Protein AF-A0A654IH99-F1 (afdb_monomer)

Solvent-accessible surface area (backbone atoms only — not comparable to full-atom values): 22877 Å² total; per-residue (Å²): 132,56,51,68,57,50,52,52,51,51,51,52,34,37,76,69,60,67,74,55,93,74,62,88,91,53,48,76,67,54,48,54,50,50,56,49,55,56,49,53,48,37,40,75,67,66,78,43,68,80,82,82,62,60,61,67,49,78,46,70,42,88,88,75,75,44,79,46,78,48,74,50,82,80,82,85,82,95,80,85,87,89,74,96,60,67,40,78,43,38,43,38,78,49,36,37,34,45,68,89,59,93,85,49,63,66,82,63,57,74,56,67,46,92,74,60,69,48,49,66,68,58,59,67,68,53,68,76,30,93,87,28,75,29,35,44,44,48,33,62,91,58,69,54,21,19,79,66,67,81,84,40,90,59,48,42,76,48,61,38,38,34,40,24,52,43,58,57,70,55,73,46,78,50,75,46,43,28,36,35,19,57,54,45,43,32,32,55,69,42,73,83,62,38,54,58,68,38,52,49,52,55,49,60,72,44,33,71,62,55,41,68,39,36,49,61,90,88,60,20,28,60,40,58,62,58,58,37,62,39,78,44,83,39,54,56,43,68,57,38,52,53,40,43,52,53,51,60,69,44,49,64,56,49,52,51,51,37,52,53,52,52,53,50,52,49,47,67,65,46,47,60,56,54,47,50,52,46,52,51,49,40,49,75,69,54,71,71,58,82,77,91,60,102,66,95,66,56,73,68,58,52,54,52,50,53,52,53,49,55,56,54,55,67,75,53,71,89,75,69,94,79,72,84,59,57,70,44,88,90,77,73,47,76,53,73,89,75,96,69,84,90,69,61,65,76,81,82,40,89,84,82,79,87,80,81,82,53,70,75,56,51,53,54,52,54,50,54,51,51,55,52,53,58,56,65,74,74,112

Nearest PDB structures (foldseek):
  1ydx-assembly1_A  TM=6.810E-01  e=2.349E-08  Mycoplasmoides genitalium
  7eew-assembly1_A  TM=6.544E-01  e=2.741E-07  Vibrio vulnificus YJ016
  1yf2-assembly2_B  TM=5.192E-01  e=9.927E-07  Methanocaldococcus jannaschii DSM 2661
  7vs4-assembly1_C  TM=5.992E-01  e=4.716E-05  Aquipseudomonas alcaligenes
  2y7h-assembly1_A  TM=4.584E-01  e=2.727E-04  Escherichia coli

Structure (mmCIF, N/CA/C/O backbone):
data_AF-A0A654IH99-F1
#
_entry.id   AF-A0A654IH99-F1
#
loop_
_atom_site.group_PDB
_atom_site.id
_atom_site.type_symbol
_atom_site.label_atom_id
_atom_site.label_alt_id
_atom_site.label_comp_id
_atom_site.label_asym_id
_atom_site.label_entity_id
_atom_site.label_seq_id
_atom_site.pdbx_PDB_ins_code
_atom_site.Cartn_x
_atom_site.Cartn_y
_atom_site.Cartn_z
_atom_site.occupancy
_atom_site.B_iso_or_equiv
_atom_site.auth_seq_id
_atom_site.auth_comp_id
_atom_site.auth_asym_id
_atom_site.auth_atom_id
_atom_site.pdbx_PDB_model_num
ATOM 1 N N . MET A 1 1 ? 11.099 15.197 -14.696 1.00 66.88 1 MET A N 1
ATOM 2 C CA . MET A 1 1 ? 10.358 14.560 -13.589 1.00 66.88 1 MET A CA 1
ATOM 3 C C . MET A 1 1 ? 9.820 13.233 -14.096 1.00 66.88 1 MET A C 1
ATOM 5 O O . MET A 1 1 ? 9.208 13.225 -15.159 1.00 66.88 1 MET A O 1
ATOM 9 N N . THR A 1 2 ? 10.099 12.121 -13.417 1.00 79.19 2 THR A N 1
ATOM 10 C CA . THR A 1 2 ? 9.563 10.803 -13.809 1.00 79.19 2 THR A CA 1
ATOM 11 C C . THR A 1 2 ? 8.075 10.700 -13.462 1.00 79.19 2 THR A C 1
ATOM 13 O O . THR A 1 2 ? 7.569 11.474 -12.649 1.00 79.19 2 THR A O 1
ATOM 16 N N . ALA A 1 3 ? 7.356 9.746 -14.059 1.00 77.75 3 ALA A N 1
ATOM 17 C CA . ALA A 1 3 ? 5.940 9.529 -13.747 1.00 77.75 3 ALA A CA 1
ATOM 18 C C . ALA A 1 3 ? 5.708 9.159 -12.269 1.00 77.75 3 ALA A C 1
ATOM 20 O O . ALA A 1 3 ? 4.751 9.625 -11.659 1.00 77.75 3 ALA A O 1
ATOM 21 N N . GLU A 1 4 ? 6.621 8.393 -11.664 1.00 77.88 4 GLU A N 1
ATOM 22 C CA . GLU A 1 4 ? 6.575 8.069 -10.231 1.00 77.88 4 GLU A CA 1
ATOM 23 C C . GLU A 1 4 ? 6.739 9.315 -9.352 1.00 77.88 4 GLU A C 1
ATOM 25 O O . GLU A 1 4 ? 5.990 9.500 -8.393 1.00 77.88 4 GLU A O 1
ATOM 30 N N . GLN A 1 5 ? 7.671 10.207 -9.708 1.00 80.75 5 GLN A N 1
ATOM 31 C CA . GLN A 1 5 ? 7.836 11.486 -9.015 1.00 80.75 5 GLN A CA 1
ATOM 32 C C . GLN A 1 5 ? 6.566 12.334 -9.133 1.00 80.75 5 GLN A C 1
ATOM 34 O O . GLN A 1 5 ? 6.117 12.892 -8.135 1.00 80.75 5 GLN A O 1
ATOM 39 N N . LEU A 1 6 ? 5.972 12.407 -10.331 1.00 81.19 6 LEU A N 1
ATOM 40 C CA . LEU A 1 6 ? 4.734 13.150 -10.568 1.00 81.19 6 LEU A CA 1
ATOM 41 C C . LEU A 1 6 ? 3.589 12.608 -9.707 1.00 81.19 6 LEU A C 1
ATOM 43 O O . LEU A 1 6 ? 2.914 13.381 -9.030 1.00 81.19 6 LEU A O 1
ATOM 47 N N . ARG A 1 7 ? 3.416 11.283 -9.673 1.00 82.12 7 ARG A N 1
ATOM 48 C CA . ARG A 1 7 ? 2.402 10.623 -8.844 1.00 82.12 7 ARG A CA 1
ATOM 49 C C . ARG A 1 7 ? 2.594 10.935 -7.362 1.00 82.12 7 ARG A C 1
ATOM 51 O O . ARG A 1 7 ? 1.627 11.279 -6.688 1.00 82.12 7 ARG A O 1
ATOM 58 N N . LYS A 1 8 ? 3.836 10.888 -6.867 1.00 82.81 8 LYS A N 1
ATOM 59 C CA . LYS A 1 8 ? 4.163 11.236 -5.477 1.00 82.81 8 LYS A CA 1
ATOM 60 C C . LYS A 1 8 ? 3.831 12.698 -5.158 1.00 82.81 8 LYS A C 1
ATOM 62 O O . LYS A 1 8 ? 3.239 12.968 -4.118 1.00 82.81 8 LYS A O 1
ATOM 67 N N . SER A 1 9 ? 4.150 13.635 -6.052 1.00 82.12 9 SER A N 1
ATOM 68 C CA . SER A 1 9 ? 3.809 15.053 -5.867 1.00 82.12 9 SER A CA 1
ATOM 69 C C . SER A 1 9 ? 2.304 15.309 -5.900 1.00 82.12 9 SER A C 1
ATOM 71 O O . SER A 1 9 ? 1.806 16.045 -5.053 1.00 82.12 9 SER A O 1
ATOM 73 N N . ILE A 1 10 ? 1.569 14.675 -6.818 1.00 82.56 10 ILE A N 1
ATOM 74 C CA . ILE A 1 10 ? 0.102 14.770 -6.883 1.00 82.56 10 ILE A CA 1
ATOM 75 C C . ILE A 1 10 ? -0.515 14.259 -5.583 1.00 82.56 10 ILE A C 1
ATOM 77 O O . ILE A 1 10 ? -1.333 14.947 -4.983 1.00 82.56 10 ILE A O 1
ATOM 81 N N . LEU A 1 11 ? -0.079 13.094 -5.110 1.00 82.00 11 LEU A N 1
ATOM 82 C CA . LEU A 1 11 ? -0.555 12.505 -3.863 1.00 82.00 11 LEU A CA 1
ATOM 83 C C . LEU A 1 11 ? -0.298 13.425 -2.660 1.00 82.00 11 LEU A C 1
ATOM 85 O O . LEU A 1 11 ? -1.193 13.673 -1.853 1.00 82.00 11 LEU A O 1
ATOM 89 N N . GLN A 1 12 ? 0.903 14.000 -2.585 1.00 82.00 12 GLN A N 1
ATOM 90 C CA . GLN A 1 12 ? 1.261 14.960 -1.548 1.00 82.00 12 GLN A CA 1
ATOM 91 C C . GLN A 1 12 ? 0.387 16.225 -1.608 1.00 82.00 12 GLN A C 1
ATOM 93 O O . GLN A 1 12 ? -0.074 16.710 -0.576 1.00 82.00 12 GLN A O 1
ATOM 98 N N . TRP A 1 13 ? 0.131 16.770 -2.799 1.00 79.50 13 TRP A N 1
ATOM 99 C CA . TRP A 1 13 ? -0.725 17.948 -2.973 1.00 79.50 13 TRP A CA 1
ATOM 100 C C . TRP A 1 13 ? -2.196 17.665 -2.671 1.00 79.50 13 TRP A C 1
ATOM 102 O O . TRP A 1 13 ? -2.865 18.525 -2.098 1.00 79.50 13 TRP A O 1
ATOM 112 N N . ALA A 1 14 ? -2.682 16.471 -3.008 1.00 76.69 14 ALA A N 1
ATOM 113 C CA . ALA A 1 14 ? -4.010 15.986 -2.646 1.00 76.69 14 ALA A CA 1
ATOM 114 C C . ALA A 1 14 ? -4.198 15.991 -1.125 1.00 76.69 14 ALA A C 1
ATOM 116 O O . ALA A 1 14 ? -5.127 16.620 -0.624 1.00 76.69 14 ALA A O 1
ATOM 117 N N . ILE A 1 15 ? -3.273 15.367 -0.390 1.00 74.94 15 ILE A N 1
ATOM 118 C CA . ILE A 1 15 ? -3.322 15.292 1.079 1.00 74.94 15 ILE A CA 1
ATOM 119 C C . ILE A 1 15 ? -3.178 16.686 1.713 1.00 74.94 15 ILE A C 1
ATOM 121 O O . ILE A 1 15 ? -3.811 16.979 2.723 1.00 74.94 15 ILE A O 1
ATOM 125 N N . GLN A 1 16 ? -2.400 17.583 1.100 1.00 74.00 16 GLN A N 1
ATOM 126 C CA . GLN A 1 16 ? -2.281 18.984 1.529 1.00 74.00 16 GLN A CA 1
ATOM 127 C C . GLN A 1 16 ? -3.504 19.854 1.178 1.00 74.00 16 GLN A C 1
ATOM 129 O O . GLN A 1 16 ? -3.494 21.042 1.496 1.00 74.00 16 GLN A O 1
ATOM 134 N N . GLY A 1 17 ? -4.523 19.319 0.494 1.00 70.44 17 GLY A N 1
ATOM 135 C CA . GLY A 1 17 ? -5.701 20.085 0.072 1.00 70.44 17 GLY A CA 1
ATOM 136 C C . GLY A 1 17 ? -5.412 21.129 -1.014 1.00 70.44 17 GLY A C 1
ATOM 137 O O . GLY A 1 17 ? -6.156 22.092 -1.172 1.00 70.44 17 GLY A O 1
ATOM 138 N N . LYS A 1 18 ? -4.316 20.976 -1.766 1.00 72.75 18 LYS A N 1
ATOM 139 C CA . LYS A 1 18 ? -3.919 21.901 -2.845 1.00 72.75 18 LYS A CA 1
ATOM 140 C C . LYS A 1 18 ? -4.576 21.597 -4.191 1.00 72.75 18 LYS A C 1
ATOM 142 O O . LYS A 1 18 ? -4.463 22.403 -5.106 1.00 72.75 18 LYS A O 1
ATOM 147 N N . LEU A 1 19 ? -5.218 20.434 -4.320 1.00 65.44 19 LEU A N 1
ATOM 148 C CA . LEU A 1 19 ? -5.834 19.971 -5.569 1.00 65.44 19 LEU A CA 1
ATOM 149 C C . LEU A 1 19 ? -7.348 20.209 -5.650 1.00 65.44 19 LEU A C 1
ATOM 151 O O . LEU A 1 19 ? -7.960 19.880 -6.662 1.00 65.44 19 LEU A O 1
ATOM 155 N N . THR A 1 20 ? -7.960 20.791 -4.621 1.00 60.00 20 THR A N 1
ATOM 156 C CA . THR A 1 20 ? -9.358 21.242 -4.649 1.00 60.00 20 THR A CA 1
ATOM 157 C C . THR A 1 20 ? -9.429 22.711 -5.077 1.00 60.00 20 THR A C 1
ATOM 159 O O . THR A 1 20 ? -8.445 23.443 -4.954 1.00 60.00 20 THR A O 1
ATOM 162 N N . LYS A 1 21 ? -10.574 23.160 -5.623 1.00 56.00 21 LYS A N 1
ATOM 163 C CA . LYS A 1 21 ? -10.767 24.567 -6.022 1.00 56.00 21 LYS A CA 1
ATOM 164 C C . LYS A 1 21 ? -10.552 25.470 -4.806 1.00 56.00 21 LYS A C 1
ATOM 166 O O . LYS A 1 21 ? -11.414 25.554 -3.938 1.00 56.00 21 LYS A O 1
ATOM 171 N N . GLN A 1 22 ? -9.408 26.141 -4.761 1.00 50.72 22 GLN A N 1
ATOM 172 C CA . GLN A 1 22 ? -9.147 27.176 -3.772 1.00 50.72 22 GLN A CA 1
ATOM 173 C C . GLN A 1 22 ? -9.907 28.424 -4.204 1.00 50.72 22 GLN A C 1
ATOM 175 O O . GLN A 1 22 ? -9.764 28.847 -5.349 1.00 50.72 22 GLN A O 1
ATOM 180 N N . ASN A 1 23 ? -10.741 28.976 -3.325 1.00 53.94 23 ASN A N 1
ATOM 181 C CA . ASN A 1 23 ? -11.428 30.231 -3.593 1.00 53.94 23 ASN A CA 1
ATOM 182 C C . ASN A 1 23 ? -10.395 31.372 -3.478 1.00 53.94 23 ASN A C 1
ATOM 184 O O . ASN A 1 23 ? -9.935 31.645 -2.372 1.00 53.94 23 ASN A O 1
ATOM 188 N N . PRO A 1 24 ? -9.967 32.017 -4.582 1.00 52.25 24 PRO A N 1
ATOM 189 C CA . PRO A 1 24 ? -8.911 33.031 -4.532 1.00 52.25 24 PRO A CA 1
ATOM 190 C C . PRO A 1 24 ? -9.380 34.336 -3.877 1.00 52.25 24 PRO A C 1
ATOM 192 O O . PRO A 1 24 ? -8.554 35.165 -3.507 1.00 52.25 24 PRO A O 1
ATOM 195 N N . SER A 1 25 ? -10.696 34.522 -3.751 1.00 49.75 25 SER A N 1
ATOM 196 C CA . SER A 1 25 ? -11.320 35.701 -3.151 1.00 49.75 25 SER A CA 1
ATOM 197 C C . SER A 1 25 ? -11.347 35.668 -1.623 1.00 49.75 25 SER A C 1
ATOM 199 O O . SER A 1 25 ? -11.630 36.688 -1.011 1.00 49.75 25 SER A O 1
ATOM 201 N N .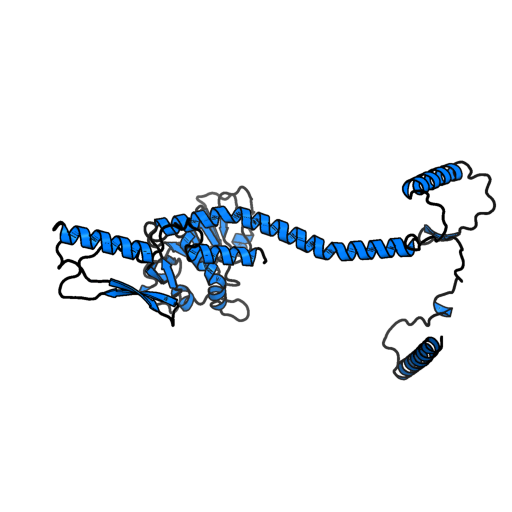 GLU A 1 26 ? -11.039 34.528 -1.007 1.00 47.81 26 GLU A N 1
ATOM 202 C CA . GLU A 1 26 ? -11.119 34.343 0.437 1.00 47.81 26 GLU A CA 1
ATOM 203 C C . GLU A 1 26 ? -9.777 33.823 0.960 1.00 47.81 26 GLU A C 1
ATOM 205 O O . GLU A 1 26 ? -9.530 32.619 1.062 1.00 47.81 26 GLU A O 1
ATOM 210 N N . SER A 1 27 ? -8.871 34.738 1.314 1.00 54.25 27 SER A N 1
ATOM 211 C CA . SER A 1 27 ? -7.765 34.369 2.196 1.00 54.25 27 SER A CA 1
ATOM 212 C C . SER A 1 27 ? -8.362 33.846 3.499 1.00 54.25 27 SER A C 1
ATOM 214 O O . SER A 1 27 ? -9.268 34.465 4.054 1.00 54.25 27 SER A O 1
ATOM 216 N N . ALA A 1 28 ? -7.829 32.751 4.046 1.00 58.28 28 ALA A N 1
ATOM 217 C CA . ALA A 1 28 ? -8.249 32.266 5.363 1.00 58.28 28 ALA A CA 1
ATOM 218 C C . ALA A 1 28 ? -8.154 33.370 6.436 1.00 58.28 28 ALA A C 1
ATOM 220 O O . ALA A 1 28 ? -8.929 33.382 7.385 1.00 58.28 28 ALA A O 1
ATOM 221 N N . VAL A 1 29 ? -7.233 34.326 6.265 1.00 58.88 29 VAL A N 1
ATOM 222 C CA . VAL A 1 29 ? -7.099 35.508 7.127 1.00 58.88 29 VAL A CA 1
ATOM 223 C C . VAL A 1 29 ? -8.240 36.507 6.909 1.00 58.88 29 VAL A C 1
ATOM 225 O O . VAL A 1 29 ? -8.760 37.047 7.884 1.00 58.88 29 VAL A O 1
ATOM 228 N N . ASP A 1 30 ? -8.653 36.726 5.662 1.00 62.47 30 ASP A N 1
ATOM 229 C CA . ASP A 1 30 ? -9.713 37.677 5.309 1.00 62.47 30 ASP A CA 1
ATOM 230 C C . ASP A 1 30 ? -11.087 37.151 5.742 1.00 62.47 30 ASP A C 1
ATOM 232 O O . ASP A 1 30 ? -11.820 37.875 6.407 1.00 62.47 30 ASP A O 1
ATOM 236 N N . LEU A 1 31 ? -11.370 35.860 5.533 1.00 64.38 31 LEU A N 1
ATOM 237 C CA . LEU A 1 31 ? -12.555 35.174 6.072 1.00 64.38 31 LEU A CA 1
ATOM 238 C C . LEU A 1 31 ? -12.639 35.280 7.599 1.00 64.38 31 LEU A C 1
ATOM 240 O O . LEU A 1 31 ? -13.694 35.571 8.156 1.00 64.38 31 LEU A O 1
ATOM 244 N N . LEU A 1 32 ? -11.521 35.069 8.303 1.00 62.16 32 LEU A N 1
ATOM 245 C CA . LEU A 1 32 ? -11.483 35.217 9.761 1.00 62.16 32 LEU A CA 1
ATOM 246 C C . LEU A 1 32 ? -11.784 36.657 10.193 1.00 62.16 32 LEU A C 1
ATOM 248 O O . LEU A 1 32 ? -12.425 36.864 11.224 1.00 62.16 32 LEU A O 1
ATOM 252 N N . ASN A 1 33 ? -11.344 37.648 9.418 1.00 66.06 33 ASN A N 1
ATOM 253 C CA . ASN A 1 33 ? -11.632 39.054 9.683 1.00 66.06 33 ASN A CA 1
ATOM 254 C C . ASN A 1 33 ? -13.090 39.416 9.363 1.00 66.06 33 ASN A C 1
ATOM 256 O O . ASN A 1 33 ? -13.718 40.117 10.153 1.00 66.06 33 ASN A O 1
ATOM 260 N N . GLU A 1 34 ? -13.663 38.901 8.276 1.00 70.81 34 GLU A N 1
ATOM 261 C CA . GLU A 1 34 ? -15.078 39.089 7.935 1.00 70.81 34 GLU A CA 1
ATOM 262 C C . GLU A 1 34 ? -16.001 38.453 8.976 1.00 70.81 34 GLU A C 1
ATOM 264 O O . GLU A 1 34 ? -16.905 39.118 9.482 1.00 70.81 34 GLU A O 1
ATOM 269 N N . ILE A 1 35 ? -15.703 37.222 9.403 1.00 67.62 35 ILE A N 1
ATOM 270 C CA . ILE A 1 35 ? -16.430 36.533 10.476 1.00 67.62 35 ILE A CA 1
ATOM 271 C C . ILE A 1 35 ? -16.368 37.339 11.784 1.00 67.62 35 ILE A C 1
ATOM 273 O O . ILE A 1 35 ? -17.360 37.399 12.509 1.00 67.62 35 ILE A O 1
ATOM 277 N N . ARG A 1 36 ? -15.234 37.981 12.105 1.00 67.06 36 ARG A N 1
ATOM 278 C CA . ARG A 1 36 ? -15.119 38.872 13.279 1.00 67.06 36 ARG A CA 1
ATOM 279 C C . ARG A 1 36 ? -16.012 40.102 13.140 1.00 67.06 36 ARG A C 1
ATOM 281 O O . ARG A 1 36 ? -16.765 40.411 14.058 1.00 67.06 36 ARG A O 1
ATOM 288 N N . LEU A 1 37 ? -15.973 40.766 11.985 1.00 74.06 37 LEU A N 1
ATOM 289 C CA . LEU A 1 37 ? -16.756 41.975 11.721 1.00 74.06 37 LEU A CA 1
ATOM 290 C C . LEU A 1 37 ? -18.265 41.711 11.725 1.00 74.06 37 LEU A C 1
ATOM 292 O O . LEU A 1 37 ? -19.034 42.517 12.249 1.00 74.06 37 LEU A O 1
ATOM 296 N N . GLU A 1 38 ? -18.703 40.599 11.140 1.00 75.06 38 GLU A N 1
ATOM 297 C CA . GLU A 1 38 ? -20.110 40.204 11.121 1.00 75.06 38 GLU A CA 1
ATOM 298 C C . GLU A 1 38 ? -20.602 39.835 12.527 1.00 75.06 38 GLU A C 1
ATOM 300 O O . GLU A 1 38 ? -21.676 40.269 12.948 1.00 75.06 38 GLU A O 1
ATOM 305 N N . LYS A 1 39 ? -19.775 39.142 13.316 1.00 63.75 39 LYS A N 1
ATOM 306 C CA . LYS A 1 39 ? -20.082 38.829 14.718 1.00 63.75 39 LYS A CA 1
ATOM 307 C C . LYS A 1 39 ? -20.133 40.075 15.608 1.00 63.75 39 LYS A C 1
ATOM 309 O O . LYS A 1 39 ? -21.066 40.201 16.399 1.00 63.75 39 LYS A O 1
ATOM 314 N N . ASP A 1 40 ? -19.225 41.036 15.432 1.00 69.19 40 ASP A N 1
ATOM 315 C CA . ASP A 1 40 ? -19.257 42.322 16.147 1.00 69.19 40 ASP A CA 1
ATOM 316 C C . ASP A 1 40 ? -20.534 43.122 15.849 1.00 69.19 40 ASP A C 1
ATOM 318 O O . ASP A 1 40 ? -21.084 43.789 16.733 1.00 69.19 40 ASP A O 1
ATOM 322 N N . LYS A 1 41 ? -21.038 43.052 14.609 1.00 77.62 41 LYS A N 1
ATOM 323 C CA . LYS A 1 41 ? -22.332 43.643 14.237 1.00 77.62 41 LYS A CA 1
ATOM 324 C C . LYS A 1 41 ? -23.488 42.948 14.956 1.00 77.62 41 LYS A C 1
ATOM 326 O O . LYS A 1 41 ? -24.325 43.634 15.531 1.00 77.62 41 LYS A O 1
ATOM 331 N N . LEU A 1 42 ? -23.506 41.616 15.004 1.00 72.00 42 LEU A N 1
ATOM 332 C CA . LEU A 1 42 ? -24.563 40.848 15.677 1.00 72.00 42 LEU A CA 1
ATOM 333 C C . LEU A 1 42 ? -24.597 41.066 17.201 1.00 72.00 42 LEU A C 1
ATOM 335 O O . LEU A 1 42 ? -25.680 41.069 17.791 1.00 72.00 42 LEU A O 1
ATOM 339 N N . ILE A 1 43 ? -23.439 41.309 17.826 1.00 69.25 43 ILE A N 1
ATOM 340 C CA . ILE A 1 43 ? -23.342 41.717 19.238 1.00 69.25 43 ILE A CA 1
ATOM 341 C C . ILE A 1 43 ? -23.919 43.126 19.431 1.00 69.25 43 ILE A C 1
ATOM 343 O O . ILE A 1 43 ? -24.703 43.346 20.351 1.00 69.25 43 ILE A O 1
ATOM 347 N N . LYS A 1 44 ? -23.590 44.083 18.549 1.00 74.62 44 LYS A N 1
ATOM 348 C CA . LYS A 1 44 ? -24.173 45.442 18.583 1.00 74.62 44 LYS A CA 1
ATOM 349 C C . LYS A 1 44 ? -25.687 45.438 18.361 1.00 74.62 44 LYS A C 1
ATOM 351 O O . LYS A 1 44 ? -26.389 46.263 18.935 1.00 74.62 44 LYS A O 1
ATOM 356 N N . GLU A 1 45 ? -26.183 44.504 17.556 1.00 80.38 45 GLU A N 1
ATOM 357 C CA . GLU A 1 45 ? -27.609 44.289 17.300 1.00 80.38 45 GLU A CA 1
ATOM 358 C C . GLU A 1 45 ? -28.325 43.514 18.427 1.00 80.38 45 GLU A C 1
ATOM 360 O O . GLU A 1 45 ? -29.514 43.226 18.296 1.00 80.38 45 GLU A O 1
ATOM 365 N N . ASN A 1 46 ? -27.639 43.172 19.530 1.00 70.06 46 ASN A N 1
ATOM 366 C CA . ASN A 1 46 ? -28.153 42.375 20.656 1.00 70.06 46 ASN A CA 1
ATOM 367 C C . ASN A 1 46 ? -28.743 41.004 20.259 1.00 70.06 46 ASN A C 1
ATOM 369 O O . ASN A 1 46 ? -29.494 40.403 21.028 1.00 70.06 46 ASN A O 1
ATOM 373 N N . LYS A 1 47 ? -28.398 40.481 19.076 1.00 64.94 47 LYS A N 1
ATOM 374 C CA . LYS A 1 47 ? -28.815 39.141 18.628 1.00 64.94 47 LYS A CA 1
ATOM 375 C C . LYS A 1 47 ? -27.996 38.033 19.295 1.00 64.94 47 LYS A C 1
ATOM 377 O O . LYS A 1 47 ? -28.448 36.893 19.341 1.00 64.94 47 LYS A O 1
ATOM 382 N N . ILE A 1 48 ? -26.807 38.366 19.802 1.00 62.66 48 ILE A N 1
ATOM 383 C CA . ILE A 1 48 ? -25.868 37.463 20.484 1.00 62.66 48 ILE A CA 1
ATOM 384 C C . ILE A 1 48 ? -25.302 38.190 21.717 1.00 62.66 48 ILE A C 1
ATOM 386 O O . ILE A 1 48 ? -25.069 39.399 21.664 1.00 62.66 48 ILE A O 1
ATOM 390 N N . LYS A 1 49 ? -25.092 37.482 22.837 1.00 61.06 49 LYS A N 1
ATOM 391 C CA . LYS A 1 49 ? -24.529 38.055 24.074 1.00 61.06 49 LYS A CA 1
ATOM 392 C C . LYS A 1 49 ? -22.999 38.106 24.015 1.00 61.06 49 LYS A C 1
ATOM 394 O O . LYS A 1 49 ? -22.361 37.203 23.487 1.00 61.06 49 LYS A O 1
ATOM 399 N N . LYS A 1 50 ? -22.407 39.154 24.599 1.00 58.06 50 LYS A N 1
ATOM 400 C CA . LYS A 1 50 ? -20.950 39.392 24.601 1.00 58.06 50 LYS A CA 1
ATOM 401 C C . LYS A 1 50 ? -20.157 38.352 25.410 1.00 58.06 50 LYS A C 1
ATOM 403 O O . LYS A 1 50 ? -18.994 38.117 25.105 1.00 58.06 50 LYS A O 1
ATOM 408 N N . ASP A 1 51 ? -20.804 37.724 26.390 1.00 52.91 51 ASP A N 1
ATOM 409 C CA . ASP A 1 51 ? -20.192 36.749 27.303 1.00 52.91 51 ASP A CA 1
ATOM 410 C C . ASP A 1 51 ? -20.121 35.322 26.718 1.00 52.91 51 ASP A C 1
ATOM 412 O O . ASP A 1 51 ? -19.430 34.474 27.270 1.00 52.91 51 ASP A O 1
ATOM 416 N N . ASP A 1 52 ? -20.768 35.058 25.573 1.00 50.91 52 ASP A N 1
ATOM 417 C CA . ASP A 1 52 ? -20.731 33.754 24.884 1.00 50.91 52 ASP A CA 1
ATOM 418 C C . ASP A 1 52 ? -19.466 33.568 24.008 1.00 50.91 52 ASP A C 1
ATOM 420 O O . ASP A 1 52 ? -19.409 32.652 23.184 1.00 50.91 52 ASP A O 1
ATOM 424 N N . PHE A 1 53 ? -18.444 34.433 24.125 1.00 53.50 53 PHE A N 1
ATOM 425 C CA . PHE A 1 53 ? -17.301 34.434 23.204 1.00 53.50 53 PHE A CA 1
ATOM 426 C C . PHE A 1 53 ? -15.923 34.437 23.878 1.00 53.50 53 PHE A C 1
ATOM 428 O O . PHE A 1 53 ? -15.566 35.340 24.631 1.00 53.50 53 PHE A O 1
ATOM 435 N N . THR A 1 54 ? -15.098 33.458 23.496 1.00 52.38 54 THR A N 1
ATOM 436 C CA . THR A 1 54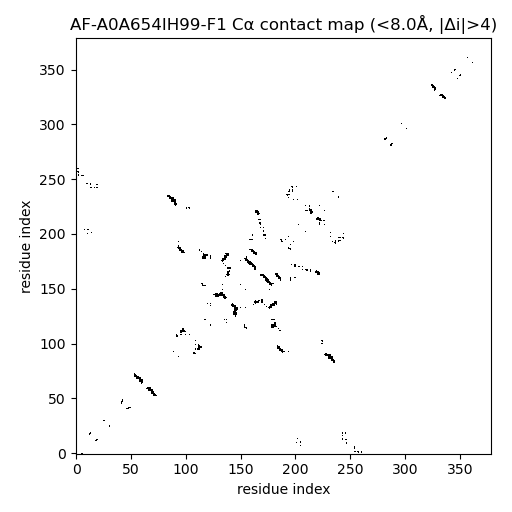 ? -13.640 33.468 23.662 1.00 52.38 54 THR A CA 1
ATOM 437 C C . THR A 1 54 ? -12.995 34.020 22.394 1.00 52.38 54 THR A C 1
ATOM 439 O O . THR A 1 54 ? -13.149 33.418 21.327 1.00 52.38 54 THR A O 1
ATOM 442 N N . ASN A 1 55 ? -12.225 35.109 22.488 1.00 52.47 55 ASN A N 1
ATOM 443 C CA . ASN A 1 55 ? -11.369 35.529 21.377 1.00 52.47 55 ASN A CA 1
ATOM 444 C C . ASN A 1 55 ? -10.385 34.394 21.077 1.00 52.47 55 ASN A C 1
ATOM 446 O O . ASN A 1 55 ? -9.561 34.065 21.930 1.00 52.47 55 ASN A O 1
ATOM 450 N N . SER A 1 56 ? -10.456 33.791 19.888 1.00 50.59 56 SER A N 1
ATOM 451 C CA . SER A 1 56 ? -9.425 32.866 19.425 1.00 50.59 56 SER A CA 1
ATOM 452 C C . SER A 1 56 ? -8.603 33.466 18.287 1.00 50.59 56 SER A C 1
ATOM 454 O O . SER A 1 56 ? -9.106 34.158 17.392 1.00 50.59 56 SER A O 1
ATOM 456 N N . PHE A 1 57 ? -7.293 33.246 18.343 1.00 54.91 57 PHE A N 1
ATOM 457 C CA . PHE A 1 57 ? -6.382 33.601 17.264 1.00 54.91 57 PHE A CA 1
ATOM 458 C C . PHE A 1 57 ? -5.631 32.364 16.792 1.00 54.91 57 PHE A C 1
ATOM 460 O O . PHE A 1 57 ? -5.033 31.628 17.579 1.00 54.91 57 PHE A O 1
ATOM 467 N N . ILE A 1 58 ? -5.681 32.148 15.478 1.00 55.38 58 ILE A N 1
ATOM 468 C CA . ILE A 1 58 ? -4.911 31.113 14.804 1.00 55.38 58 ILE A CA 1
ATOM 469 C C . ILE A 1 58 ? -3.547 31.710 14.473 1.00 55.38 58 ILE A C 1
ATOM 471 O O . ILE A 1 58 ? -3.463 32.711 13.762 1.00 55.38 58 ILE A O 1
ATOM 475 N N . TYR A 1 59 ? -2.476 31.113 14.984 1.00 59.03 59 TYR A N 1
ATOM 476 C CA . TYR A 1 59 ? -1.109 31.529 14.691 1.00 59.03 59 TYR A CA 1
ATOM 477 C C . TYR A 1 59 ? -0.294 30.362 14.149 1.00 59.03 59 TYR A C 1
ATOM 479 O O . TYR A 1 59 ? -0.533 29.196 14.463 1.00 59.03 59 TYR A O 1
ATOM 487 N N . LYS A 1 60 ? 0.685 30.688 13.309 1.00 49.50 60 LYS A N 1
ATOM 488 C CA . LYS A 1 60 ? 1.599 29.713 12.728 1.00 49.50 60 LYS A CA 1
ATOM 489 C C . LYS A 1 60 ? 2.848 29.614 13.595 1.00 49.50 60 LYS A C 1
ATOM 491 O O . LYS A 1 60 ? 3.509 30.624 13.825 1.00 49.50 60 LYS A O 1
ATOM 496 N N . ASN A 1 61 ? 3.179 28.417 14.071 1.00 46.84 61 ASN A N 1
ATOM 497 C CA . ASN A 1 61 ? 4.429 28.192 14.789 1.00 46.84 61 ASN A CA 1
ATOM 498 C C . ASN A 1 61 ? 5.586 28.141 13.780 1.00 46.84 61 ASN A C 1
ATOM 500 O O . ASN A 1 61 ? 5.555 27.354 12.833 1.00 46.84 61 ASN A O 1
ATOM 504 N N . THR A 1 62 ? 6.594 28.991 13.970 1.00 43.50 62 THR A N 1
ATOM 505 C CA . THR A 1 62 ? 7.765 29.095 13.090 1.00 43.50 62 THR A CA 1
ATOM 506 C C . THR A 1 62 ? 8.678 27.871 13.152 1.00 43.50 62 THR A C 1
ATOM 508 O O . THR A 1 62 ? 9.407 27.635 12.193 1.00 43.50 62 THR A O 1
ATOM 511 N N . SER A 1 63 ? 8.608 27.072 14.220 1.00 41.53 63 SER A N 1
ATOM 512 C CA . SER A 1 63 ? 9.431 25.868 14.400 1.00 41.53 63 SER A CA 1
ATOM 513 C C . SER A 1 63 ? 8.882 24.655 13.643 1.00 41.53 63 SER A C 1
ATOM 515 O O . SER A 1 63 ? 9.637 23.946 12.986 1.00 41.53 63 SER A O 1
ATOM 517 N N . ASP A 1 64 ? 7.560 24.458 13.687 1.00 43.53 64 ASP A N 1
ATOM 518 C CA . ASP A 1 64 ? 6.908 23.248 13.157 1.00 43.53 64 ASP A CA 1
ATOM 519 C C . ASP A 1 64 ? 6.067 23.519 11.902 1.00 43.53 64 ASP A C 1
ATOM 521 O O . ASP A 1 64 ? 5.481 22.605 11.328 1.00 43.53 64 ASP A O 1
ATOM 525 N N . ASN A 1 65 ? 5.969 24.783 11.470 1.00 43.34 65 ASN A N 1
ATOM 526 C CA . ASN A 1 65 ? 5.191 25.229 10.308 1.00 43.34 65 ASN A CA 1
ATOM 527 C C . ASN A 1 65 ? 3.673 24.914 10.390 1.00 43.34 65 ASN A C 1
ATOM 529 O O . ASN A 1 65 ? 2.964 25.059 9.392 1.00 43.34 65 ASN A O 1
ATOM 533 N N . CYS A 1 66 ? 3.177 24.522 11.570 1.00 42.91 66 CYS A N 1
ATOM 534 C CA . CYS A 1 66 ? 1.781 24.179 11.869 1.00 42.91 66 CYS A CA 1
ATOM 535 C C . CYS A 1 66 ? 0.985 25.379 12.410 1.00 42.91 66 CYS A C 1
ATOM 537 O O . CYS A 1 66 ? 1.554 26.300 13.001 1.00 42.91 66 CYS A O 1
ATOM 539 N N . TYR A 1 67 ? -0.340 25.343 12.244 1.00 46.81 67 TYR A N 1
ATOM 540 C CA . TYR A 1 67 ? -1.270 26.358 12.749 1.00 46.81 67 TYR A CA 1
ATOM 541 C C . TYR A 1 67 ? -1.911 25.903 14.064 1.00 46.81 67 TYR A C 1
ATOM 543 O O . TYR A 1 67 ? -2.405 24.781 14.158 1.00 46.81 67 TYR A O 1
ATOM 551 N N . TYR A 1 68 ? -1.914 26.780 15.063 1.00 49.88 68 TYR A N 1
ATOM 552 C CA . TYR A 1 68 ? -2.468 26.541 16.394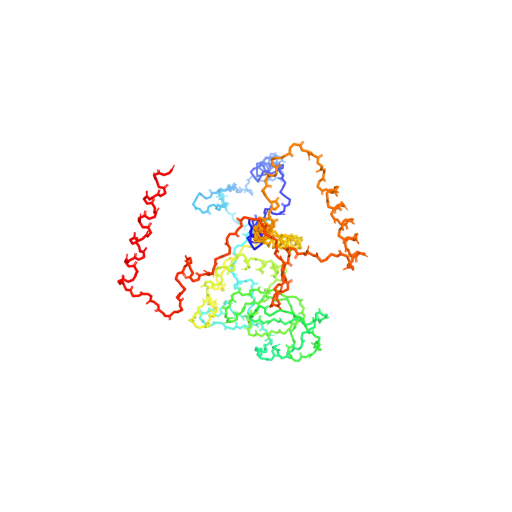 1.00 49.88 68 TYR A CA 1
ATOM 553 C C . TYR A 1 68 ? -3.506 27.610 16.717 1.00 49.88 68 TYR A C 1
ATOM 555 O O . TYR A 1 68 ? -3.305 28.778 16.399 1.00 49.88 68 TYR A O 1
ATOM 563 N N . GLU A 1 69 ? -4.599 27.220 17.366 1.00 51.50 69 GLU A N 1
ATOM 564 C CA . GLU A 1 69 ? -5.639 28.131 17.845 1.00 51.50 69 GLU A CA 1
ATOM 565 C C . GLU A 1 69 ? -5.442 28.385 19.344 1.00 51.50 69 GLU A C 1
ATOM 567 O O . GLU A 1 69 ? -5.349 27.440 20.130 1.00 51.50 69 GLU A O 1
ATOM 572 N N . LYS A 1 70 ? -5.354 29.657 19.744 1.00 54.12 70 LYS A N 1
ATOM 573 C CA . LYS A 1 70 ? -5.225 30.066 21.148 1.00 54.12 70 LYS A CA 1
ATOM 574 C C . LYS A 1 70 ? -6.460 30.848 21.574 1.00 54.12 70 LYS A C 1
ATOM 576 O O . LYS A 1 70 ? -6.809 31.809 20.901 1.00 54.12 70 LYS A O 1
ATOM 581 N N . PHE A 1 71 ? -7.082 30.439 22.680 1.00 54.66 71 PHE A N 1
ATOM 582 C CA . PHE A 1 71 ? -8.271 31.070 23.262 1.00 54.66 71 PHE A CA 1
ATOM 583 C C . PHE A 1 71 ? -7.877 32.051 24.376 1.00 54.66 71 PHE A C 1
ATOM 585 O O . PHE A 1 71 ? -7.093 31.700 25.259 1.00 54.66 71 PHE A O 1
ATOM 592 N N . GLU A 1 72 ? -8.437 33.257 24.369 1.00 50.62 72 GLU A N 1
ATOM 593 C CA . GLU A 1 72 ? -8.481 34.148 25.530 1.00 50.62 72 GLU A CA 1
ATOM 594 C C . GLU A 1 72 ? -9.758 33.825 26.314 1.00 50.62 72 GLU A C 1
ATOM 596 O O . GLU A 1 72 ? -10.866 34.026 25.818 1.00 50.62 72 GLU A O 1
ATOM 601 N N . THR A 1 73 ? -9.630 33.256 27.512 1.00 43.66 73 THR A N 1
ATOM 602 C CA . THR A 1 73 ? -10.788 32.873 28.332 1.00 43.66 73 THR A CA 1
ATOM 603 C C . THR A 1 73 ? -11.074 33.889 29.429 1.00 43.66 73 THR A C 1
ATOM 605 O O . THR A 1 73 ? -10.208 34.145 30.265 1.00 43.66 73 THR A O 1
ATOM 608 N N . THR A 1 74 ? -12.331 34.323 29.525 1.00 35.53 74 THR A N 1
ATOM 609 C CA . THR A 1 74 ? -12.973 34.688 30.795 1.00 35.53 74 THR A CA 1
ATOM 610 C C . THR A 1 74 ? -14.107 33.698 31.074 1.00 35.53 74 THR A C 1
ATOM 612 O O . THR A 1 74 ? -15.173 33.805 30.494 1.00 35.53 74 THR A O 1
ATOM 615 N N . ASN A 1 75 ? -13.814 32.733 31.950 1.00 38.41 75 ASN A N 1
ATOM 616 C CA . ASN A 1 75 ? -14.695 31.854 32.732 1.00 38.41 75 ASN A CA 1
ATOM 617 C C . ASN A 1 75 ? -15.850 31.044 32.088 1.00 38.41 75 ASN A C 1
ATOM 619 O O . ASN A 1 75 ? -16.799 31.563 31.519 1.00 38.41 75 ASN A O 1
ATOM 623 N N . SER A 1 76 ? -15.814 29.755 32.463 1.00 37.84 76 SER A N 1
ATOM 624 C CA . SER A 1 76 ? -16.888 28.753 32.619 1.00 37.84 76 SER A CA 1
ATOM 625 C C . SER A 1 76 ? -17.530 28.088 31.390 1.00 37.84 76 SER A C 1
ATOM 627 O O . SER A 1 76 ? -18.286 28.684 30.641 1.00 37.84 76 SER A O 1
ATOM 629 N N . GLU A 1 77 ? -17.295 26.768 31.346 1.00 37.88 77 GLU A N 1
ATOM 630 C CA . GLU A 1 77 ? -18.115 25.692 30.766 1.00 37.88 77 GLU A CA 1
ATOM 631 C C . GLU A 1 77 ? -18.213 25.604 29.235 1.00 37.88 77 GLU A C 1
ATOM 633 O O . GLU A 1 77 ? -19.109 26.112 28.569 1.00 37.88 77 GLU A O 1
ATOM 638 N N . SER A 1 78 ? -17.282 24.815 28.696 1.00 33.94 78 SER A N 1
ATOM 639 C CA . SER A 1 78 ? -17.221 24.331 27.322 1.00 33.94 78 SER A CA 1
ATOM 640 C C . SER A 1 78 ? -18.488 23.571 26.901 1.00 33.94 78 SER A C 1
ATOM 642 O O . SER A 1 78 ? -18.719 22.445 27.348 1.00 33.94 78 SER A O 1
ATOM 644 N N . LYS A 1 79 ? -19.257 24.145 25.972 1.00 35.97 79 LYS A N 1
ATOM 645 C CA . LYS A 1 79 ? -20.180 23.411 25.093 1.00 35.97 79 LYS A CA 1
ATOM 646 C C . LYS A 1 79 ? -19.644 23.453 23.663 1.00 35.97 79 LYS A C 1
ATOM 648 O O . LYS A 1 79 ? -19.074 24.448 23.229 1.00 35.97 79 LYS A O 1
ATOM 653 N N . GLU A 1 80 ? -19.754 22.322 22.981 1.00 33.84 80 GLU A N 1
ATOM 654 C CA . GLU A 1 80 ? -19.027 21.994 21.755 1.00 33.84 80 GLU A CA 1
ATOM 655 C C . GLU A 1 80 ? -19.850 22.259 20.475 1.00 33.84 80 GLU A C 1
ATOM 657 O O . GLU A 1 80 ? -21.078 22.228 20.515 1.00 33.84 80 GLU A O 1
ATOM 662 N N . GLN A 1 81 ? -19.116 22.360 19.351 1.00 36.62 81 GLN A N 1
ATOM 663 C CA . GLN A 1 81 ? -19.497 22.329 17.916 1.00 36.62 81 GLN A CA 1
ATOM 664 C C . GLN A 1 81 ? -19.711 23.705 17.246 1.00 36.62 81 GLN A C 1
ATOM 666 O O . GLN A 1 81 ? -20.458 24.535 17.735 1.00 36.62 81 GLN A O 1
ATOM 671 N N . GLN A 1 82 ? -19.058 24.043 16.122 1.00 36.56 82 GLN A N 1
ATOM 672 C CA . GLN A 1 82 ? -18.614 23.231 14.975 1.00 36.56 82 GLN A CA 1
ATOM 673 C C . GLN A 1 82 ? -17.184 23.616 14.527 1.00 36.56 82 GLN A C 1
ATOM 675 O O . GLN A 1 82 ? -16.891 24.784 14.283 1.00 36.56 82 GLN A O 1
ATOM 680 N N . LYS A 1 83 ? -16.289 22.625 14.421 1.00 39.78 83 LYS A N 1
ATOM 681 C CA . LYS A 1 83 ? -14.848 22.778 14.158 1.00 39.78 83 LYS A CA 1
ATOM 682 C C . LYS A 1 83 ? -14.494 21.976 12.905 1.00 39.78 83 LYS A C 1
ATOM 684 O O . LYS A 1 83 ? -14.689 20.764 12.893 1.00 39.78 83 LYS A O 1
ATOM 689 N N . THR A 1 84 ? -13.926 22.592 11.869 1.00 45.78 84 THR A N 1
ATOM 690 C CA . THR A 1 84 ? -13.202 21.850 10.820 1.00 45.78 84 THR A CA 1
ATOM 691 C C . THR A 1 84 ? -11.864 21.382 11.397 1.00 45.78 84 THR A C 1
ATOM 693 O O . THR A 1 84 ? -10.801 21.906 11.076 1.00 45.78 84 THR A O 1
ATOM 696 N N . SER A 1 85 ? -11.911 20.447 12.347 1.00 54.38 85 SER A N 1
ATOM 697 C CA . SER A 1 85 ? -10.727 19.885 12.991 1.00 54.38 85 SER A CA 1
ATOM 698 C C . SER A 1 85 ? -10.172 18.758 12.137 1.00 54.38 85 SER A C 1
ATOM 700 O O . SER A 1 85 ? -10.683 17.640 12.179 1.00 54.38 85 SER A O 1
ATOM 702 N N . ILE A 1 86 ? -9.100 19.038 11.398 1.00 66.88 86 ILE A N 1
ATOM 703 C CA . ILE A 1 86 ? -8.211 17.981 10.911 1.00 66.88 86 ILE A CA 1
ATOM 704 C C . ILE A 1 86 ? -7.721 17.216 12.145 1.00 66.88 86 ILE A C 1
ATOM 706 O O . ILE A 1 86 ? -7.071 17.791 13.021 1.00 66.88 86 ILE A O 1
ATOM 710 N N . LYS A 1 87 ? -8.070 15.933 12.242 1.00 80.50 87 LYS A N 1
ATOM 711 C CA . LYS A 1 87 ? -7.697 15.070 13.363 1.00 80.50 87 LYS A CA 1
ATOM 712 C C . LYS A 1 87 ? -6.467 14.255 12.980 1.00 80.50 87 LYS A C 1
ATOM 714 O O . LYS A 1 87 ? -6.448 13.624 11.928 1.00 80.50 87 LYS A O 1
ATOM 719 N N . ILE A 1 88 ? -5.445 14.248 13.830 1.00 85.81 88 ILE A N 1
ATOM 720 C CA . ILE A 1 88 ? -4.298 13.349 13.669 1.00 85.81 88 ILE A CA 1
ATOM 721 C C . ILE A 1 88 ? -4.621 12.065 14.423 1.00 85.81 88 ILE A C 1
ATOM 723 O O . ILE A 1 88 ? -4.901 12.114 15.620 1.00 85.81 88 ILE A O 1
ATOM 727 N N . MET A 1 89 ? -4.600 10.935 13.725 1.00 87.81 89 MET A N 1
ATOM 728 C CA . MET A 1 89 ? -4.826 9.615 14.317 1.00 87.81 89 MET A CA 1
ATOM 729 C C . MET A 1 89 ? -3.742 8.644 13.887 1.00 87.81 89 MET A C 1
ATOM 731 O O . MET A 1 89 ? -3.105 8.810 12.846 1.00 87.81 89 MET A O 1
ATOM 735 N N . LYS A 1 90 ? -3.525 7.621 14.704 1.00 93.44 90 LYS A N 1
ATOM 736 C CA . LYS A 1 90 ? -2.637 6.508 14.389 1.00 93.44 90 LYS A CA 1
ATOM 737 C C . LYS A 1 90 ? -3.334 5.507 13.483 1.00 93.44 90 LYS A C 1
ATOM 739 O O . LYS A 1 90 ? -4.545 5.322 13.579 1.00 93.44 90 LYS A O 1
ATOM 744 N N . LEU A 1 91 ? -2.570 4.797 12.654 1.00 95.25 91 LEU A N 1
ATOM 745 C CA . LEU A 1 91 ? -3.113 3.758 11.777 1.00 95.25 91 LEU A CA 1
ATOM 746 C C . LEU A 1 91 ? -3.944 2.737 12.571 1.00 95.25 91 LEU A C 1
ATOM 748 O O . LEU A 1 91 ? -5.083 2.453 12.212 1.00 95.25 91 LEU A O 1
ATOM 752 N N . TRP A 1 92 ? -3.434 2.252 13.708 1.00 94.44 92 TRP A N 1
ATOM 753 C CA . TRP A 1 92 ? -4.172 1.297 14.543 1.00 94.44 92 TRP A CA 1
ATOM 754 C C . TRP A 1 92 ? -5.491 1.843 15.105 1.00 94.44 92 TRP A C 1
ATOM 756 O O . TRP A 1 92 ? -6.345 1.051 15.499 1.00 94.44 92 TRP A O 1
ATOM 766 N N . GLU A 1 93 ? -5.686 3.163 15.177 1.00 93.44 93 GLU A N 1
ATOM 767 C CA . GLU A 1 93 ? -6.930 3.771 15.661 1.00 93.44 93 GLU A CA 1
ATOM 768 C C . GLU A 1 93 ? -8.039 3.707 14.615 1.00 93.44 93 GLU A C 1
ATOM 770 O O . GLU A 1 93 ? -9.201 3.595 15.003 1.00 93.44 93 GLU A O 1
ATOM 775 N N . VAL A 1 94 ? -7.684 3.700 13.329 1.00 94.00 94 VAL A N 1
ATOM 776 C CA . VAL A 1 94 ? -8.616 3.846 12.199 1.00 94.00 94 VAL A CA 1
ATOM 777 C C . VAL A 1 94 ? -8.846 2.567 11.402 1.00 94.00 94 VAL A C 1
ATOM 779 O O . VAL A 1 94 ? -9.882 2.463 10.750 1.00 94.00 94 VAL A O 1
ATOM 782 N N . VAL A 1 95 ? -7.951 1.574 11.496 1.00 96.00 95 VAL A N 1
ATOM 783 C CA . VAL A 1 95 ? -8.133 0.263 10.849 1.00 96.00 95 VAL A CA 1
ATOM 784 C C . VAL A 1 95 ? -8.168 -0.901 11.836 1.00 96.00 95 VAL A C 1
ATOM 786 O O . VAL A 1 95 ? -7.579 -0.854 12.919 1.00 96.00 95 VAL A O 1
ATOM 789 N N . TYR A 1 96 ? -8.850 -1.974 11.446 1.00 96.50 96 TYR A N 1
ATOM 790 C CA . TYR A 1 96 ? -8.686 -3.300 12.035 1.00 96.50 96 TYR A CA 1
ATOM 791 C C . TYR A 1 96 ? -7.694 -4.118 11.213 1.00 96.50 96 TYR A C 1
ATOM 793 O O . TYR A 1 96 ? -7.616 -3.952 10.003 1.00 96.50 96 TYR A O 1
ATOM 801 N N . PHE A 1 97 ? -6.963 -5.019 11.869 1.00 96.06 97 PHE A N 1
ATOM 802 C CA . PHE A 1 97 ? -6.038 -5.945 11.213 1.00 96.06 97 PHE A CA 1
ATOM 803 C C . PHE A 1 97 ? -6.593 -7.372 11.240 1.00 96.06 97 PHE A C 1
ATOM 805 O O . PHE A 1 97 ? -7.324 -7.754 12.156 1.00 96.06 97 PHE A O 1
ATOM 812 N N . ASP A 1 98 ? -6.203 -8.186 10.269 1.00 94.88 98 ASP A N 1
ATOM 813 C CA . ASP A 1 98 ? -6.539 -9.613 10.168 1.00 94.88 98 ASP A CA 1
ATOM 814 C C . ASP A 1 98 ? -5.747 -10.532 11.113 1.00 94.88 98 ASP A C 1
ATOM 816 O O . ASP A 1 98 ? -6.104 -11.694 11.312 1.00 94.88 98 ASP A O 1
ATOM 820 N N . LYS A 1 99 ? -4.665 -10.032 11.718 1.00 92.62 99 LYS A N 1
ATOM 821 C CA . LYS A 1 99 ? -3.751 -10.817 12.561 1.00 92.62 99 LYS A CA 1
ATOM 822 C C . LYS A 1 99 ? -3.307 -10.040 13.796 1.00 92.62 9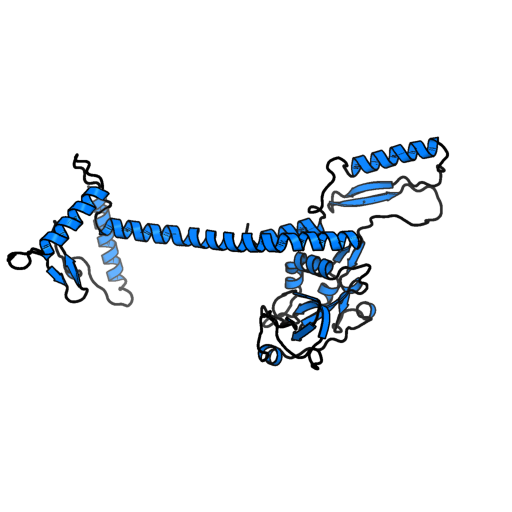9 LYS A C 1
ATOM 824 O O . LYS A 1 99 ? -3.289 -8.812 13.821 1.00 92.62 99 LYS A O 1
ATOM 829 N N . LYS A 1 100 ? -2.900 -10.780 14.836 1.00 92.62 100 LYS A N 1
ATOM 830 C CA . LYS A 1 100 ? -2.208 -10.206 16.002 1.00 92.62 100 LYS A CA 1
ATOM 831 C C . LYS A 1 100 ? -0.719 -10.072 15.718 1.00 92.62 100 LYS A C 1
ATOM 833 O O . LYS A 1 100 ? -0.107 -10.996 15.184 1.00 92.62 100 LYS A O 1
ATOM 838 N N . PHE A 1 101 ? -0.115 -8.984 16.182 1.00 92.81 101 PHE A N 1
ATOM 839 C CA . PHE A 1 101 ? 1.320 -8.744 16.015 1.00 92.81 101 PHE A CA 1
ATOM 840 C C . PHE A 1 101 ? 2.054 -8.777 17.349 1.00 92.81 101 PHE A C 1
ATOM 842 O O . PHE A 1 101 ? 1.643 -8.163 18.335 1.00 92.81 101 PHE A O 1
ATOM 849 N N . LYS A 1 102 ? 3.180 -9.494 17.381 1.00 88.50 102 LYS A N 1
ATOM 850 C CA . LYS A 1 102 ? 3.974 -9.653 18.598 1.00 88.50 102 LYS A CA 1
ATOM 851 C C . LYS A 1 102 ? 4.547 -8.308 19.052 1.00 88.50 102 LYS A C 1
ATOM 853 O O . LYS A 1 102 ? 5.342 -7.675 18.362 1.00 88.50 102 LYS A O 1
ATOM 858 N N . GLY A 1 103 ? 4.194 -7.926 20.276 1.00 86.25 103 GLY A N 1
ATOM 859 C CA . GLY A 1 103 ? 4.695 -6.731 20.949 1.00 86.25 103 GLY A CA 1
ATOM 860 C C . GLY A 1 103 ? 4.048 -5.420 20.502 1.00 86.25 103 GLY A C 1
ATOM 861 O O . GLY A 1 103 ? 4.615 -4.369 20.781 1.00 86.25 103 GLY A O 1
ATOM 862 N N . VAL A 1 104 ? 2.895 -5.494 19.840 1.00 91.19 104 VAL A N 1
ATOM 863 C CA . VAL A 1 104 ? 1.902 -4.417 19.837 1.00 91.19 104 VAL A CA 1
ATOM 864 C C . VAL A 1 104 ? 0.940 -4.670 21.001 1.00 91.19 104 VAL A C 1
ATOM 866 O O . VAL A 1 104 ? 0.622 -5.819 21.321 1.00 91.19 104 VAL A O 1
ATOM 869 N N . GLU A 1 105 ? 0.509 -3.613 21.678 1.00 91.88 105 GLU A N 1
ATOM 870 C CA . GLU A 1 105 ? -0.344 -3.706 22.856 1.00 91.88 105 GLU A CA 1
ATOM 871 C C . GLU A 1 105 ? -1.744 -4.234 22.514 1.00 91.88 105 GLU A C 1
ATOM 873 O O . GLU A 1 105 ? -2.332 -3.900 21.486 1.00 91.88 105 GLU A O 1
ATOM 878 N N . LYS A 1 106 ? -2.322 -5.036 23.419 1.00 90.00 106 LYS A N 1
ATOM 879 C CA . LYS A 1 106 ? -3.610 -5.717 23.192 1.00 90.00 106 LYS A CA 1
ATOM 880 C C . LYS A 1 106 ? -4.763 -4.753 22.889 1.00 90.00 106 LYS A C 1
ATOM 882 O O . LYS A 1 106 ? -5.627 -5.091 22.089 1.00 90.00 106 LYS A O 1
ATOM 887 N N . TYR A 1 107 ? -4.772 -3.566 23.499 1.00 90.31 107 TYR A N 1
ATOM 888 C CA . TYR A 1 107 ? -5.828 -2.573 23.274 1.00 90.31 107 TYR A CA 1
ATOM 889 C C . TYR A 1 107 ? -5.810 -1.998 21.847 1.00 90.31 107 TYR A C 1
ATOM 891 O O . TYR A 1 107 ? -6.861 -1.615 21.342 1.00 90.31 107 TYR A O 1
ATOM 899 N N . LYS A 1 108 ? -4.651 -2.013 21.168 1.00 89.94 108 LYS A N 1
ATOM 900 C CA . LYS A 1 108 ? -4.502 -1.578 19.768 1.00 89.94 108 LYS A CA 1
ATOM 901 C C . LYS A 1 108 ? -4.981 -2.626 18.758 1.00 89.94 108 LYS A C 1
ATOM 903 O O . LYS A 1 108 ? -5.077 -2.338 17.573 1.00 89.94 108 LYS A O 1
ATOM 908 N N . GLN A 1 109 ? -5.265 -3.848 19.216 1.00 91.25 109 GLN A N 1
ATOM 909 C CA . GLN A 1 109 ? -5.656 -5.005 18.398 1.00 91.25 109 GLN A CA 1
ATOM 910 C C . GLN A 1 109 ? -6.862 -5.723 19.016 1.00 91.25 109 GLN A C 1
ATOM 912 O O . GLN A 1 109 ? -6.883 -6.947 19.167 1.00 91.25 109 GLN A O 1
ATOM 917 N N . ASN A 1 110 ? -7.849 -4.937 19.447 1.00 87.25 110 ASN A N 1
ATOM 918 C CA . ASN A 1 110 ? -9.014 -5.422 20.183 1.00 87.25 110 ASN A CA 1
ATOM 919 C C . ASN A 1 110 ? -9.959 -6.293 19.334 1.00 87.25 110 ASN A C 1
ATOM 921 O O . ASN A 1 110 ? -10.587 -7.205 19.868 1.00 87.25 110 ASN A O 1
ATOM 925 N N . LYS A 1 111 ? -10.030 -6.044 18.025 1.00 92.12 111 LYS A N 1
ATOM 926 C CA . LYS A 1 111 ? -10.796 -6.821 17.046 1.00 92.12 111 LYS A CA 1
ATOM 927 C C . LYS A 1 111 ? -9.864 -7.298 15.938 1.00 92.12 111 LYS A C 1
ATOM 929 O O . LYS A 1 111 ? -8.952 -6.576 15.540 1.00 92.12 111 LYS A O 1
ATOM 934 N N . ILE A 1 112 ? -10.114 -8.518 15.466 1.00 93.69 112 ILE A N 1
ATOM 935 C CA . ILE A 1 112 ? -9.334 -9.172 14.416 1.00 93.69 112 ILE A CA 1
ATOM 936 C C . ILE A 1 112 ? -10.269 -9.599 13.303 1.00 93.69 112 ILE A C 1
ATOM 938 O O . ILE A 1 112 ? -11.290 -10.244 13.562 1.00 93.69 112 ILE A O 1
ATOM 942 N N . LEU A 1 113 ? -9.907 -9.224 12.085 1.00 93.25 113 LEU A N 1
ATOM 943 C CA . LEU A 1 113 ? -10.643 -9.577 10.881 1.00 93.25 113 LEU A CA 1
ATOM 944 C C . LEU A 1 113 ? -10.406 -11.048 10.548 1.00 93.25 113 LEU A C 1
ATOM 946 O O . LEU A 1 113 ? -9.321 -11.585 10.762 1.00 93.25 113 LEU A O 1
ATOM 950 N N . LYS A 1 114 ? -11.439 -11.719 10.044 1.00 92.81 114 LYS A N 1
ATOM 951 C CA . LYS A 1 114 ? -11.359 -13.131 9.668 1.00 92.81 114 LYS A CA 1
ATOM 952 C C . LYS A 1 114 ? -11.225 -13.229 8.157 1.00 92.81 114 LYS A C 1
ATOM 954 O O . LYS A 1 114 ? -12.219 -13.423 7.466 1.00 92.81 114 LYS A O 1
ATOM 959 N N . TYR A 1 115 ? -9.993 -13.107 7.682 1.00 94.25 115 TYR A N 1
ATOM 960 C CA . TYR A 1 115 ? -9.651 -13.320 6.283 1.00 94.25 115 TYR A CA 1
ATOM 961 C C . TYR A 1 115 ? -8.955 -14.651 6.065 1.00 94.25 115 TYR A C 1
ATOM 963 O O . TYR A 1 115 ? -8.216 -15.148 6.917 1.00 94.25 115 TYR A O 1
ATOM 971 N N . LYS A 1 116 ? -9.224 -15.241 4.905 1.00 92.94 116 LYS A N 1
ATOM 972 C CA . LYS A 1 116 ? -8.610 -16.489 4.472 1.00 92.94 116 LYS A CA 1
ATOM 973 C C . LYS A 1 116 ? -7.354 -16.171 3.674 1.00 92.94 116 LYS A C 1
ATOM 975 O O . LYS A 1 116 ? -7.358 -15.247 2.864 1.00 92.94 116 LYS A O 1
ATOM 980 N N . HIS A 1 117 ? -6.310 -16.962 3.883 1.00 93.62 117 HIS A N 1
ATOM 981 C CA . HIS A 1 117 ? -5.051 -16.835 3.158 1.00 93.62 117 HIS A CA 1
ATOM 982 C C . HIS A 1 117 ? -4.671 -18.174 2.550 1.00 93.62 117 HIS A C 1
ATOM 984 O O . HIS A 1 117 ? -4.750 -19.199 3.227 1.00 93.62 117 HIS A O 1
ATOM 990 N N . VAL A 1 118 ? -4.209 -18.139 1.307 1.00 92.62 118 VAL A N 1
ATOM 991 C CA . VAL A 1 118 ? -3.614 -19.287 0.620 1.00 92.62 118 VAL A CA 1
ATOM 992 C C . VAL A 1 118 ? -2.088 -19.181 0.622 1.00 92.62 118 VAL A C 1
ATOM 994 O O . VAL A 1 118 ? -1.524 -18.138 0.973 1.00 92.62 118 VAL A O 1
ATOM 997 N N . SER A 1 119 ? -1.404 -20.266 0.254 1.00 91.06 119 SER A N 1
ATOM 998 C CA . SER A 1 119 ? 0.049 -20.226 0.067 1.00 91.06 119 SER A CA 1
ATOM 999 C C . SER A 1 119 ? 0.425 -19.517 -1.237 1.00 91.06 119 SER A C 1
ATOM 1001 O O . SER A 1 119 ? -0.382 -19.399 -2.166 1.00 91.06 119 SER A O 1
ATOM 1003 N N . SER A 1 120 ? 1.683 -19.083 -1.334 1.00 87.62 120 SER A N 1
ATOM 1004 C CA . SER A 1 120 ? 2.214 -18.492 -2.564 1.00 87.62 120 SER A CA 1
ATOM 1005 C C . SER A 1 120 ? 2.176 -19.482 -3.731 1.00 87.62 120 SER A C 1
ATOM 1007 O O . SER A 1 120 ? 1.878 -19.087 -4.856 1.00 87.62 120 SER A O 1
ATOM 1009 N N . GLU A 1 121 ? 2.467 -20.766 -3.488 1.00 87.12 121 GLU A N 1
ATOM 1010 C CA . GLU A 1 121 ? 2.399 -21.810 -4.517 1.00 87.12 121 GLU A CA 1
ATOM 1011 C C . GLU A 1 121 ? 0.967 -22.007 -5.009 1.00 87.12 121 GLU A C 1
ATOM 1013 O O . GLU A 1 121 ? 0.732 -22.077 -6.216 1.00 87.12 121 GLU A O 1
ATOM 1018 N N . GLU A 1 122 ? 0.007 -22.043 -4.084 1.00 88.19 122 GLU A N 1
ATOM 1019 C CA . GLU A 1 122 ? -1.399 -22.203 -4.421 1.00 88.19 122 GLU A CA 1
ATOM 1020 C C . GLU A 1 122 ? -1.903 -21.017 -5.246 1.00 88.19 122 GLU A C 1
ATOM 1022 O O . GLU A 1 122 ? -2.472 -21.221 -6.320 1.00 88.19 122 GLU A O 1
ATOM 1027 N N . LEU A 1 123 ? -1.619 -19.781 -4.822 1.00 87.44 123 LEU A N 1
ATOM 1028 C CA . LEU A 1 123 ? -2.022 -18.587 -5.567 1.00 87.44 123 LEU A CA 1
ATOM 1029 C C . LEU A 1 123 ? -1.394 -18.540 -6.969 1.00 87.44 123 LEU A C 1
ATOM 1031 O O . LEU A 1 123 ? -2.050 -18.133 -7.925 1.00 87.44 123 LEU A O 1
ATOM 1035 N N . ASN A 1 124 ? -0.148 -18.999 -7.113 1.00 86.50 124 ASN A N 1
ATOM 1036 C CA . ASN A 1 124 ? 0.534 -19.072 -8.407 1.00 86.50 124 ASN A CA 1
ATOM 1037 C C . ASN A 1 124 ? -0.003 -20.187 -9.320 1.00 86.50 124 ASN A C 1
ATOM 1039 O O . ASN A 1 124 ? 0.143 -20.089 -10.538 1.00 86.50 124 ASN A O 1
ATOM 1043 N N . SER A 1 125 ? -0.616 -21.232 -8.758 1.00 86.94 125 SER A N 1
ATOM 1044 C CA . SER A 1 125 ? -1.240 -22.315 -9.532 1.00 86.94 125 SER A CA 1
ATOM 1045 C C . SER A 1 125 ? -2.569 -21.903 -10.180 1.00 86.94 125 SER A C 1
ATOM 1047 O O . SER A 1 125 ? -3.018 -22.531 -11.143 1.00 86.94 125 SER A O 1
ATOM 1049 N N . ILE A 1 126 ? -3.193 -20.830 -9.682 1.00 86.69 126 ILE A N 1
ATOM 1050 C CA . ILE A 1 126 ? -4.459 -20.318 -10.203 1.00 86.69 126 ILE A CA 1
ATOM 1051 C C . ILE A 1 126 ? -4.230 -19.676 -11.575 1.00 86.69 126 ILE A C 1
ATOM 1053 O O . ILE A 1 126 ? -3.410 -18.771 -11.747 1.00 86.69 126 ILE A O 1
ATOM 1057 N N . LYS A 1 127 ? -5.003 -20.125 -12.571 1.00 84.81 127 LYS A N 1
ATOM 1058 C CA . LYS A 1 127 ? -4.976 -19.537 -13.912 1.00 84.81 127 LYS A CA 1
ATOM 1059 C C . LYS A 1 127 ? -5.519 -18.111 -13.872 1.00 84.81 127 LYS A C 1
ATOM 1061 O O . LYS A 1 127 ? -6.624 -17.867 -13.389 1.00 84.81 127 LYS A O 1
ATOM 1066 N N . LYS A 1 128 ? -4.741 -17.186 -14.427 1.00 88.06 128 LYS A N 1
ATOM 1067 C CA . LYS A 1 128 ? -5.144 -15.791 -14.585 1.00 88.06 128 LYS A CA 1
ATOM 1068 C C . LYS A 1 128 ? -6.109 -15.645 -15.749 1.00 88.06 128 LYS A C 1
ATOM 1070 O O . LYS A 1 128 ? -5.898 -16.229 -16.809 1.00 88.06 128 LYS A O 1
ATOM 1075 N N . ASP A 1 129 ? -7.109 -14.810 -15.545 1.00 86.06 129 ASP A N 1
ATOM 1076 C CA . ASP A 1 129 ? -8.067 -14.393 -16.552 1.00 86.06 129 ASP A CA 1
ATOM 1077 C C . ASP A 1 129 ? -8.306 -12.890 -16.391 1.00 86.06 129 ASP A C 1
ATOM 1079 O O . ASP A 1 129 ? -8.748 -12.434 -15.337 1.00 86.06 129 ASP A O 1
ATOM 1083 N N . ASN A 1 130 ? -8.009 -12.115 -17.434 1.00 79.62 130 ASN A N 1
ATOM 1084 C CA . ASN A 1 130 ? -8.171 -10.660 -17.413 1.00 79.62 130 ASN A CA 1
ATOM 1085 C C . ASN A 1 130 ? -9.644 -10.230 -17.304 1.00 79.62 130 ASN A C 1
ATOM 1087 O O . ASN A 1 130 ? -9.904 -9.099 -16.909 1.00 79.62 130 ASN A O 1
ATOM 1091 N N . ASN A 1 131 ? -10.590 -11.127 -17.607 1.00 83.38 131 ASN A N 1
ATOM 1092 C CA . ASN A 1 131 ? -12.027 -10.898 -17.450 1.00 83.38 131 ASN A CA 1
ATOM 1093 C C . ASN A 1 131 ? -12.583 -11.483 -16.136 1.00 83.38 131 ASN A C 1
ATOM 1095 O O . ASN A 1 131 ? -13.799 -11.525 -15.936 1.00 83.38 131 ASN A O 1
ATOM 1099 N N . GLY A 1 132 ? -11.708 -11.973 -15.254 1.00 83.81 132 GLY A N 1
ATOM 1100 C CA . GLY A 1 132 ? -12.090 -12.571 -13.981 1.00 83.81 132 GLY A CA 1
ATOM 1101 C C . GLY A 1 132 ? -12.720 -11.570 -13.007 1.00 83.81 132 GLY A C 1
ATOM 1102 O O . GLY A 1 132 ? -12.401 -10.383 -13.008 1.00 83.81 132 GLY A O 1
ATOM 1103 N N . LYS A 1 133 ? -13.602 -12.065 -12.133 1.00 88.44 133 LYS A N 1
ATOM 1104 C CA . LYS A 1 133 ? -14.267 -11.259 -11.090 1.00 88.44 133 LYS A CA 1
ATOM 1105 C C . LYS A 1 133 ? -13.521 -11.257 -9.753 1.00 88.44 133 LYS A C 1
ATOM 1107 O O . LYS A 1 133 ? -13.774 -10.391 -8.921 1.00 88.44 133 LYS A O 1
ATOM 1112 N N . VAL A 1 134 ? -12.624 -12.222 -9.539 1.00 91.75 134 VAL A N 1
ATOM 1113 C CA . VAL A 1 134 ? -11.906 -12.418 -8.273 1.00 91.75 134 VAL A CA 1
ATOM 1114 C C . VAL A 1 134 ? -10.460 -11.966 -8.437 1.00 91.75 134 VAL A C 1
ATOM 1116 O O . VAL A 1 134 ? -9.743 -12.489 -9.291 1.00 91.75 134 VAL A O 1
ATOM 1119 N N . ARG A 1 135 ? -10.010 -11.005 -7.625 1.00 93.81 135 ARG A N 1
ATOM 1120 C CA . ARG A 1 135 ? -8.631 -10.493 -7.683 1.00 93.81 135 ARG A CA 1
ATOM 1121 C C . ARG A 1 135 ? -7.649 -11.390 -6.931 1.00 93.81 135 ARG A C 1
ATOM 1123 O O . ARG A 1 135 ? -7.950 -11.874 -5.845 1.00 93.81 135 ARG A O 1
ATOM 1130 N N . LEU A 1 136 ? -6.449 -11.562 -7.474 1.00 92.81 136 LEU A N 1
ATOM 1131 C CA . LEU A 1 136 ? -5.347 -12.284 -6.841 1.00 92.81 136 LEU A CA 1
ATOM 1132 C C . LEU A 1 136 ? -4.395 -11.298 -6.151 1.00 92.81 136 LEU A C 1
ATOM 1134 O O . LEU A 1 136 ? -3.646 -10.571 -6.806 1.00 92.81 136 LEU A O 1
ATOM 1138 N N . LEU A 1 137 ? -4.398 -11.289 -4.818 1.00 92.44 137 LEU A N 1
ATOM 1139 C CA . LEU A 1 137 ? -3.561 -10.415 -3.997 1.00 92.44 137 LEU A CA 1
ATOM 1140 C C . LEU A 1 137 ? -2.335 -11.184 -3.491 1.00 92.44 137 LEU A C 1
ATOM 1142 O O . LEU A 1 137 ? -2.356 -11.820 -2.443 1.00 92.44 137 LEU A O 1
ATOM 1146 N N . SER A 1 138 ? -1.237 -11.129 -4.249 1.00 91.56 138 SER A N 1
ATOM 1147 C CA . SER A 1 138 ? 0.062 -11.669 -3.809 1.00 91.56 138 SER A CA 1
ATOM 1148 C C . SER A 1 138 ? 0.866 -10.657 -2.981 1.00 91.56 138 SER A C 1
ATOM 1150 O O . SER A 1 138 ? 0.621 -9.452 -3.073 1.00 91.56 138 SER A O 1
ATOM 1152 N N . THR A 1 139 ? 1.886 -11.117 -2.253 1.00 88.81 139 THR A N 1
ATOM 1153 C CA . THR A 1 139 ? 2.901 -10.253 -1.611 1.00 88.81 139 THR A CA 1
ATOM 1154 C C . THR A 1 139 ? 3.812 -9.531 -2.610 1.00 88.81 139 THR A C 1
ATOM 1156 O O . THR A 1 139 ? 4.449 -8.536 -2.272 1.00 88.81 139 THR A O 1
ATOM 1159 N N . GLY A 1 140 ? 3.903 -10.029 -3.846 1.00 84.25 140 GLY A N 1
ATOM 1160 C CA . GLY A 1 140 ? 4.787 -9.503 -4.883 1.00 84.25 140 GLY A CA 1
ATOM 1161 C C . GLY A 1 140 ? 4.100 -8.549 -5.863 1.00 84.25 140 GLY A C 1
ATOM 1162 O O . GLY A 1 140 ? 2.973 -8.093 -5.672 1.00 84.25 140 GLY A O 1
ATOM 1163 N N . LYS A 1 141 ? 4.773 -8.297 -6.992 1.00 78.19 141 LYS A N 1
ATOM 1164 C CA . LYS A 1 141 ? 4.222 -7.527 -8.127 1.00 78.19 141 LYS A CA 1
ATOM 1165 C C . LYS A 1 141 ? 3.174 -8.294 -8.935 1.00 78.19 141 LYS A C 1
ATOM 1167 O O . LYS A 1 141 ? 2.643 -7.773 -9.909 1.00 78.19 141 LYS A O 1
ATOM 1172 N N . LEU A 1 142 ? 2.909 -9.544 -8.566 1.00 75.44 142 LEU A N 1
ATOM 1173 C CA . LEU A 1 142 ? 1.927 -10.365 -9.240 1.00 75.44 142 LEU A CA 1
ATOM 1174 C C . LEU A 1 142 ? 0.535 -9.850 -8.850 1.00 75.44 142 LEU A C 1
ATOM 1176 O O . LEU A 1 142 ? 0.125 -9.930 -7.690 1.00 75.44 142 LEU A O 1
ATOM 1180 N N . ASP A 1 143 ? -0.134 -9.256 -9.828 1.00 73.94 143 ASP A N 1
ATOM 1181 C CA . ASP A 1 143 ? -1.500 -8.746 -9.757 1.00 73.94 143 ASP A CA 1
ATOM 1182 C C . ASP A 1 143 ? -2.278 -9.329 -10.945 1.00 73.94 143 ASP A C 1
ATOM 1184 O O . ASP A 1 143 ? -1.682 -9.730 -11.957 1.00 73.94 143 ASP A O 1
ATOM 1188 N N . GLY A 1 144 ? -3.589 -9.453 -10.801 1.00 86.69 144 GLY A N 1
ATOM 1189 C CA . GLY A 1 144 ? -4.449 -10.029 -11.826 1.00 86.69 144 GLY A CA 1
ATOM 1190 C C . GLY A 1 144 ? -5.768 -10.544 -11.276 1.00 86.69 144 GLY A C 1
ATOM 1191 O O . GLY A 1 144 ? -6.005 -10.542 -10.069 1.00 86.69 144 GLY A O 1
ATOM 1192 N N . PHE A 1 145 ? -6.612 -11.006 -12.188 1.00 90.88 145 PHE A N 1
ATOM 1193 C CA . PHE A 1 145 ? -7.921 -11.559 -11.876 1.00 90.88 145 PHE A CA 1
ATOM 1194 C C . PHE A 1 145 ? -7.985 -13.034 -12.265 1.00 90.88 145 PHE A C 1
ATOM 1196 O O . PHE A 1 145 ? -7.154 -13.539 -13.024 1.00 9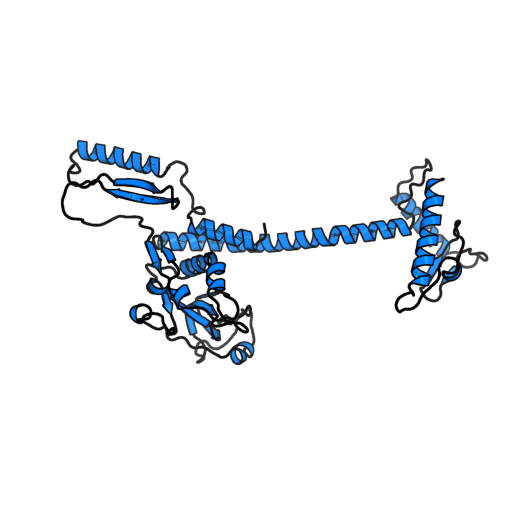0.88 145 PHE A O 1
ATOM 1203 N N . CYS A 1 146 ? -8.951 -13.739 -11.696 1.00 90.56 146 CYS A N 1
ATOM 1204 C CA . CYS A 1 146 ? -9.270 -15.116 -12.025 1.00 90.56 146 CYS A CA 1
ATOM 1205 C C . CYS A 1 146 ? -10.786 -15.316 -12.029 1.00 90.56 146 CYS A C 1
ATOM 1207 O O . CYS A 1 146 ? -11.552 -14.530 -11.455 1.00 90.56 146 CYS A O 1
ATOM 1209 N N . ASN A 1 147 ? -11.210 -16.369 -12.718 1.00 87.88 147 ASN A N 1
ATOM 1210 C CA . ASN A 1 147 ? -12.604 -16.767 -12.804 1.00 87.88 147 ASN A CA 1
ATOM 1211 C C . ASN A 1 147 ? -12.791 -18.035 -11.962 1.00 87.88 147 ASN A C 1
ATOM 1213 O O . ASN A 1 147 ? -12.678 -19.154 -12.458 1.00 87.88 147 ASN A O 1
ATOM 1217 N N . ILE A 1 148 ? -12.953 -17.830 -10.658 1.00 86.88 148 ILE A N 1
ATOM 1218 C CA . ILE A 1 148 ? -13.253 -18.867 -9.669 1.00 86.88 148 ILE A CA 1
ATOM 1219 C C . ILE A 1 148 ? -14.662 -18.599 -9.144 1.00 86.88 148 ILE A C 1
ATOM 1221 O O . ILE A 1 148 ? -15.115 -17.450 -9.140 1.00 86.88 148 ILE A O 1
ATOM 1225 N N . ASP A 1 149 ? -15.348 -19.664 -8.739 1.00 86.06 149 ASP A N 1
ATOM 1226 C CA . ASP A 1 149 ? -16.652 -19.559 -8.095 1.00 86.06 149 ASP A CA 1
ATOM 1227 C C . ASP A 1 149 ? -16.578 -18.656 -6.852 1.00 86.06 149 ASP A C 1
ATOM 1229 O O . ASP A 1 149 ? -15.625 -18.713 -6.075 1.00 86.06 149 ASP A O 1
ATOM 1233 N N . LEU A 1 150 ? -17.581 -17.802 -6.671 1.00 86.12 150 LEU A N 1
ATOM 1234 C CA . LEU A 1 150 ? -17.605 -16.826 -5.581 1.00 86.12 150 LEU A CA 1
ATOM 1235 C C . LEU A 1 150 ? -17.798 -17.503 -4.217 1.00 86.12 150 LEU A C 1
ATOM 1237 O O . LEU A 1 150 ? -17.343 -16.967 -3.208 1.00 86.12 150 LEU A O 1
ATOM 1241 N N . ASP A 1 151 ? -18.402 -18.694 -4.213 1.00 82.31 151 ASP A N 1
ATOM 1242 C CA . ASP A 1 151 ? -18.614 -19.520 -3.022 1.00 82.31 151 ASP A CA 1
ATOM 1243 C C . ASP A 1 151 ? -17.401 -20.412 -2.675 1.00 82.31 151 ASP A C 1
ATOM 1245 O O . ASP A 1 151 ? -17.436 -21.165 -1.696 1.00 82.31 151 ASP A O 1
ATOM 1249 N N . ASP A 1 152 ? -16.303 -20.338 -3.443 1.00 90.69 152 ASP A N 1
ATOM 1250 C CA . ASP A 1 152 ? -15.083 -21.105 -3.176 1.00 90.69 152 ASP A CA 1
ATOM 1251 C C . ASP A 1 152 ? -14.537 -20.792 -1.773 1.00 90.69 152 ASP A C 1
ATOM 1253 O O . ASP A 1 152 ? -14.471 -19.649 -1.303 1.00 90.69 1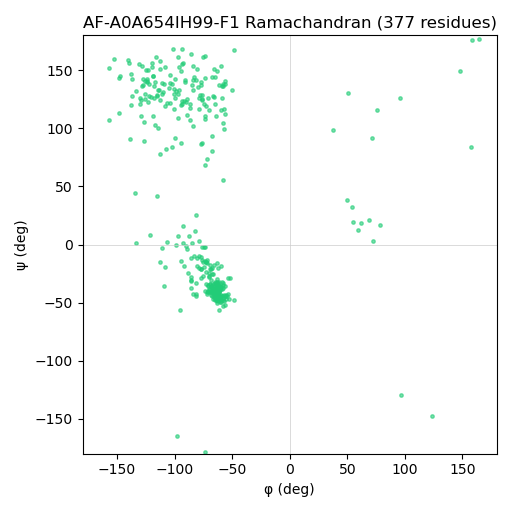52 ASP A O 1
ATOM 125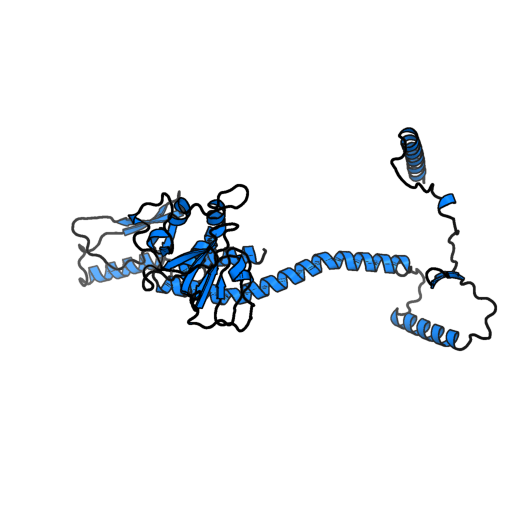7 N N . SER A 1 153 ? -14.103 -21.846 -1.082 1.00 87.88 153 SER A N 1
ATOM 1258 C CA . SER A 1 153 ? -13.647 -21.762 0.299 1.00 87.88 153 SER A CA 1
ATOM 1259 C C . SER A 1 153 ? -12.460 -20.823 0.490 1.00 87.88 153 SER A C 1
ATOM 1261 O O . SER A 1 153 ? -12.271 -20.375 1.612 1.00 87.88 153 SER A O 1
ATOM 1263 N N . ARG A 1 154 ? -11.709 -20.464 -0.553 1.00 91.56 154 ARG A N 1
ATOM 1264 C CA . ARG A 1 154 ? -10.534 -19.576 -0.505 1.00 91.56 154 ARG A CA 1
ATOM 1265 C C . ARG A 1 154 ? -10.861 -18.120 -0.815 1.00 91.56 154 ARG A C 1
ATOM 1267 O O . ARG A 1 154 ? -10.035 -17.247 -0.556 1.00 91.56 154 ARG A O 1
ATOM 1274 N N . VAL A 1 155 ? -12.047 -17.859 -1.359 1.00 93.69 155 VAL A N 1
ATOM 1275 C CA . VAL A 1 155 ? -12.479 -16.517 -1.738 1.00 93.69 155 VAL A CA 1
ATOM 1276 C C . VAL A 1 155 ? -12.902 -15.739 -0.493 1.00 93.69 155 VAL A C 1
ATOM 1278 O O . VAL A 1 155 ? -13.562 -16.255 0.421 1.00 93.69 155 VAL A O 1
ATOM 1281 N N . ASN A 1 156 ? -12.468 -14.483 -0.464 1.00 95.44 156 ASN A N 1
ATOM 1282 C CA . ASN A 1 156 ? -12.870 -13.448 0.472 1.00 95.44 156 ASN A CA 1
ATOM 1283 C C . ASN A 1 156 ? -13.661 -12.367 -0.280 1.00 95.44 156 ASN A C 1
ATOM 1285 O O . ASN A 1 156 ? -13.490 -12.190 -1.487 1.00 95.44 156 ASN A O 1
ATOM 1289 N N . PHE A 1 157 ? -14.479 -11.608 0.445 1.00 95.00 157 PHE A N 1
ATOM 1290 C CA . PHE A 1 157 ? -15.180 -10.435 -0.070 1.00 95.00 157 PHE A CA 1
ATOM 1291 C C . PHE A 1 157 ? -15.034 -9.286 0.923 1.00 95.00 157 PHE A C 1
ATOM 1293 O O . PHE A 1 157 ? -15.257 -9.484 2.117 1.00 95.00 157 PHE A O 1
ATOM 1300 N N . GLY A 1 158 ? -14.666 -8.106 0.433 1.00 94.44 158 GLY A N 1
ATOM 1301 C CA . GLY A 1 158 ? -14.553 -6.911 1.259 1.00 94.44 158 GLY A CA 1
ATOM 1302 C C . GLY A 1 158 ? -13.762 -5.795 0.592 1.00 94.44 158 GLY A C 1
ATOM 1303 O O . GLY A 1 158 ? -13.225 -5.953 -0.509 1.00 94.44 158 GLY A O 1
ATOM 1304 N N . GLU A 1 159 ? -13.690 -4.665 1.286 1.00 96.94 159 GLU A N 1
ATOM 1305 C CA . GLU A 1 159 ? -12.820 -3.548 0.944 1.00 96.94 159 GLU A CA 1
ATOM 1306 C C . GLU A 1 159 ? -11.586 -3.597 1.844 1.00 96.94 159 GLU A C 1
ATOM 1308 O O . GLU A 1 159 ? -11.700 -3.508 3.065 1.00 96.94 159 GLU A O 1
ATOM 1313 N N . VAL A 1 160 ? -10.407 -3.795 1.254 1.00 97.00 160 VAL A N 1
ATOM 1314 C CA . VAL A 1 160 ? -9.183 -4.077 2.008 1.00 97.00 160 VAL A CA 1
ATOM 1315 C C . VAL A 1 160 ? -7.973 -3.325 1.479 1.00 97.00 160 VAL A C 1
ATOM 1317 O O . VAL A 1 160 ? -7.791 -3.132 0.273 1.00 97.00 160 VAL A O 1
ATOM 1320 N N . ILE A 1 161 ? -7.086 -2.973 2.407 1.00 97.31 161 ILE A N 1
ATOM 1321 C CA . ILE A 1 161 ? -5.705 -2.591 2.114 1.00 97.31 161 ILE A CA 1
ATOM 1322 C C . ILE A 1 161 ? -4.800 -3.748 2.517 1.00 97.31 161 ILE A C 1
ATOM 1324 O O . ILE A 1 161 ? -4.934 -4.292 3.613 1.00 97.31 161 ILE A O 1
ATOM 1328 N N . THR A 1 162 ? -3.844 -4.100 1.663 1.00 95.81 162 THR A N 1
ATOM 1329 C CA . THR A 1 162 ? -2.896 -5.184 1.931 1.00 95.81 162 THR A CA 1
ATOM 1330 C C . THR A 1 162 ? -1.474 -4.662 2.070 1.00 95.81 162 THR A C 1
ATOM 1332 O O . THR A 1 162 ? -0.999 -3.931 1.198 1.00 95.81 162 THR A O 1
ATOM 1335 N N . ILE A 1 163 ? -0.768 -5.102 3.113 1.00 95.19 163 ILE A N 1
ATOM 1336 C CA . ILE A 1 163 ? 0.685 -4.942 3.261 1.00 95.19 163 ILE A CA 1
ATOM 1337 C C . ILE A 1 163 ? 1.334 -6.335 3.243 1.00 95.19 163 ILE A C 1
ATOM 1339 O O . ILE A 1 163 ? 0.925 -7.194 4.025 1.00 95.19 163 ILE A O 1
ATOM 1343 N N . PRO A 1 164 ? 2.357 -6.584 2.410 1.00 94.00 164 PRO A N 1
ATOM 1344 C CA . PRO A 1 164 ? 3.050 -7.867 2.384 1.00 94.00 164 PRO A CA 1
ATOM 1345 C C . PRO A 1 164 ? 3.657 -8.246 3.735 1.00 94.00 164 PRO A C 1
ATOM 1347 O O . PRO A 1 164 ? 4.312 -7.433 4.386 1.00 94.00 164 PRO A O 1
ATOM 1350 N N . THR A 1 165 ? 3.503 -9.512 4.140 1.00 91.88 165 THR A N 1
ATOM 1351 C CA . THR A 1 165 ? 4.207 -10.041 5.327 1.00 91.88 165 THR A CA 1
ATOM 1352 C C . THR A 1 165 ? 5.703 -10.236 5.085 1.00 91.88 165 THR A C 1
ATOM 1354 O O . THR A 1 165 ? 6.452 -10.425 6.044 1.00 91.88 165 THR A O 1
ATOM 1357 N N . GLY A 1 166 ? 6.157 -10.195 3.830 1.00 90.06 166 GLY A N 1
ATOM 1358 C CA . GLY A 1 166 ? 7.557 -10.354 3.465 1.00 90.06 166 GLY A CA 1
ATOM 1359 C C . GLY A 1 166 ? 7.895 -9.729 2.112 1.00 90.06 166 GLY A C 1
ATOM 1360 O O . GLY A 1 166 ? 7.045 -9.660 1.227 1.00 90.06 166 GLY A O 1
ATOM 1361 N N . GLY A 1 167 ? 9.149 -9.306 1.950 1.00 89.31 167 GLY A N 1
ATOM 1362 C CA . GLY A 1 167 ? 9.668 -8.722 0.713 1.00 89.31 167 GLY A CA 1
ATOM 1363 C C . GLY A 1 167 ? 9.655 -7.194 0.736 1.00 89.31 167 GLY A C 1
ATOM 1364 O O . GLY A 1 167 ? 10.185 -6.582 1.660 1.00 89.31 167 GLY A O 1
ATOM 1365 N N . SER A 1 168 ? 9.091 -6.582 -0.304 1.00 90.12 168 SER A N 1
ATOM 1366 C CA . SER A 1 168 ? 8.975 -5.123 -0.430 1.00 90.12 168 SER A CA 1
ATOM 1367 C C . SER A 1 168 ? 7.602 -4.635 0.036 1.00 90.12 168 SER A C 1
ATOM 1369 O O . SER A 1 168 ? 6.614 -5.357 -0.078 1.00 90.12 168 SER A O 1
ATOM 1371 N N . ALA A 1 169 ? 7.524 -3.390 0.502 1.00 91.69 169 ALA A N 1
ATOM 1372 C CA . ALA A 1 169 ? 6.291 -2.712 0.890 1.00 91.69 169 ALA A CA 1
ATOM 1373 C C . ALA A 1 169 ? 5.442 -2.358 -0.348 1.00 91.69 169 ALA A C 1
ATOM 1375 O O . ALA A 1 169 ? 5.368 -1.215 -0.798 1.00 91.69 169 ALA A O 1
ATOM 1376 N N . ILE A 1 170 ? 4.821 -3.376 -0.944 1.00 92.56 170 ILE A N 1
ATOM 1377 C CA . ILE A 1 170 ? 3.903 -3.232 -2.077 1.00 92.56 170 ILE A CA 1
ATOM 1378 C C . ILE A 1 170 ? 2.484 -3.148 -1.523 1.00 92.56 170 ILE A C 1
ATOM 1380 O O . ILE A 1 170 ? 1.795 -4.157 -1.386 1.00 92.56 170 ILE A O 1
ATOM 1384 N N . ILE A 1 171 ? 2.061 -1.932 -1.181 1.00 94.75 171 ILE A N 1
ATOM 1385 C CA . ILE A 1 171 ? 0.728 -1.676 -0.633 1.00 94.75 171 ILE A CA 1
ATOM 1386 C C . ILE A 1 171 ? -0.300 -1.732 -1.764 1.00 94.75 171 ILE A C 1
ATOM 1388 O O . ILE A 1 171 ? -0.150 -1.052 -2.784 1.00 94.75 171 ILE A O 1
ATOM 1392 N N . LYS A 1 172 ? -1.362 -2.519 -1.584 1.00 95.12 172 LYS A N 1
ATOM 1393 C CA . LYS A 1 172 ? -2.455 -2.635 -2.560 1.00 95.12 172 LYS A CA 1
ATOM 1394 C C . LYS A 1 172 ? -3.783 -2.297 -1.903 1.00 95.12 172 LYS A C 1
ATOM 1396 O O . LYS A 1 172 ? -3.963 -2.522 -0.712 1.00 95.12 172 LYS A O 1
ATOM 1401 N N . TYR A 1 173 ? -4.695 -1.779 -2.711 1.00 95.94 173 TYR A N 1
ATOM 1402 C CA . TYR A 1 173 ? -6.090 -1.559 -2.358 1.00 95.94 173 TYR A CA 1
ATOM 1403 C C . TYR A 1 173 ? -6.968 -2.417 -3.262 1.00 95.94 173 TYR A C 1
ATOM 1405 O O . TYR A 1 173 ? -6.701 -2.525 -4.468 1.00 95.94 173 TYR A O 1
ATOM 1413 N N . HIS A 1 174 ? -8.018 -3.003 -2.695 1.00 95.69 174 HIS A N 1
ATOM 1414 C CA . HIS A 1 174 ? -9.020 -3.753 -3.439 1.00 95.69 174 HIS A CA 1
ATOM 1415 C C . HIS A 1 174 ? -10.401 -3.632 -2.799 1.00 95.69 174 HIS A C 1
ATOM 1417 O O . HIS A 1 174 ? -10.514 -3.605 -1.580 1.00 95.69 174 HIS A O 1
ATOM 1423 N N . ASN A 1 175 ? -11.438 -3.614 -3.634 1.00 95.75 175 ASN A N 1
ATOM 1424 C CA . ASN A 1 175 ? -12.831 -3.678 -3.211 1.00 95.75 175 ASN A CA 1
ATOM 1425 C C . ASN A 1 175 ? -13.551 -4.758 -4.026 1.00 95.75 175 ASN A C 1
ATOM 1427 O O . ASN A 1 175 ? -13.576 -4.688 -5.258 1.00 95.75 175 ASN A O 1
ATOM 1431 N N . GLY A 1 176 ? -14.101 -5.764 -3.348 1.00 95.12 176 GLY A N 1
ATOM 14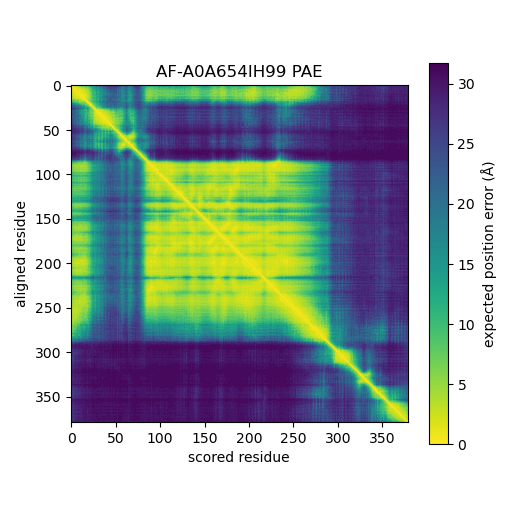32 C CA . GLY A 1 176 ? -14.866 -6.853 -3.952 1.00 95.12 176 GLY A CA 1
ATOM 1433 C C . GLY A 1 176 ? -14.295 -8.229 -3.622 1.00 95.12 176 GLY A C 1
ATOM 1434 O O . GLY A 1 176 ? -13.743 -8.442 -2.546 1.00 95.12 176 GLY A O 1
ATOM 1435 N N . TYR A 1 177 ? -14.432 -9.182 -4.547 1.00 95.75 177 TYR A N 1
ATOM 1436 C CA . TYR A 1 177 ? -13.963 -10.555 -4.344 1.00 95.75 177 TYR A CA 1
ATOM 1437 C C . TYR A 1 177 ? -12.458 -10.682 -4.565 1.00 95.75 177 TYR A C 1
ATOM 1439 O O . TYR A 1 177 ? -11.924 -10.165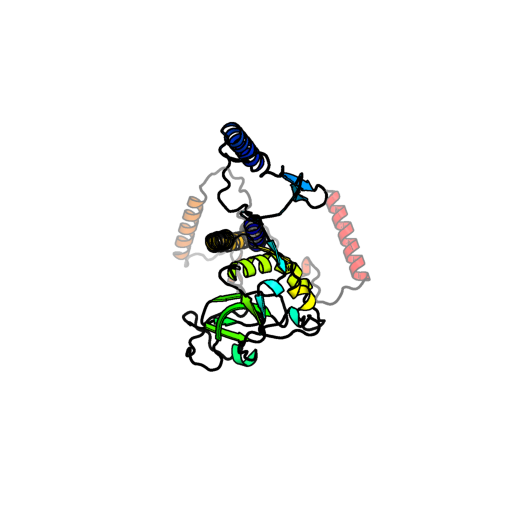 -5.553 1.00 95.75 177 TYR A O 1
ATOM 1447 N N . PHE A 1 178 ? -11.769 -11.390 -3.674 1.00 95.12 178 PHE A N 1
ATOM 1448 C CA . PHE A 1 178 ? -10.334 -11.626 -3.792 1.00 95.12 178 PHE A CA 1
ATOM 1449 C C . PHE A 1 178 ? -9.868 -12.920 -3.127 1.00 95.12 178 PHE A C 1
ATOM 1451 O O . PHE A 1 178 ? -10.508 -13.449 -2.222 1.00 95.12 178 PHE A O 1
ATOM 1458 N N . ILE A 1 179 ? -8.699 -13.389 -3.554 1.00 94.38 179 ILE A N 1
ATOM 1459 C CA . ILE A 1 179 ? -7.919 -14.435 -2.894 1.00 94.38 179 ILE A CA 1
ATOM 1460 C C . ILE A 1 179 ? -6.589 -13.809 -2.485 1.00 94.38 179 ILE A C 1
ATOM 1462 O O . ILE A 1 179 ? -5.891 -13.221 -3.314 1.00 94.38 179 ILE A O 1
ATOM 1466 N N . ASP A 1 180 ? -6.252 -13.922 -1.203 1.00 94.00 180 ASP A N 1
ATOM 1467 C CA . ASP A 1 180 ? -5.029 -13.359 -0.638 1.00 94.00 180 ASP A CA 1
ATOM 1468 C C . ASP A 1 180 ? -3.966 -14.427 -0.394 1.00 94.00 180 ASP A C 1
ATOM 1470 O O . ASP A 1 180 ? -4.263 -15.497 0.136 1.00 94.00 180 ASP A O 1
ATOM 1474 N N . SER A 1 181 ? -2.713 -14.103 -0.705 1.00 92.94 181 SER A N 1
ATOM 1475 C CA . SER A 1 181 ? -1.557 -14.903 -0.314 1.00 92.94 181 SER A CA 1
ATOM 1476 C C . SER A 1 181 ? -0.628 -14.098 0.577 1.00 92.94 181 SER A C 1
ATOM 1478 O O . SER A 1 181 ? 0.103 -13.231 0.099 1.00 92.94 181 SER A O 1
ATOM 1480 N N . LEU A 1 182 ? -0.573 -14.489 1.851 1.00 90.12 182 LEU A N 1
ATOM 1481 C CA . LEU A 1 182 ? 0.417 -14.043 2.833 1.00 90.12 182 LEU A CA 1
ATOM 1482 C C . LEU A 1 182 ? 0.528 -12.513 2.997 1.00 90.12 182 LEU A C 1
ATOM 1484 O O . LEU A 1 182 ? 1.608 -12.016 3.326 1.00 90.12 182 LEU A O 1
ATOM 1488 N N . ASN A 1 183 ? -0.554 -11.751 2.836 1.00 94.38 183 ASN A N 1
ATOM 1489 C CA . ASN A 1 183 ? -0.560 -10.344 3.233 1.00 94.38 183 ASN A CA 1
ATOM 1490 C C . ASN A 1 183 ? -1.093 -10.155 4.664 1.00 94.38 183 ASN A C 1
ATOM 1492 O O . ASN A 1 183 ? -1.605 -11.074 5.314 1.00 94.38 183 ASN A O 1
ATOM 1496 N N . ILE A 1 184 ? -0.889 -8.944 5.172 1.00 95.69 184 ILE A N 1
ATOM 1497 C CA . ILE A 1 184 ? -1.598 -8.353 6.302 1.00 95.69 184 ILE A CA 1
ATOM 1498 C C . ILE A 1 184 ? -2.734 -7.534 5.706 1.00 95.69 184 ILE A C 1
ATOM 1500 O O . ILE A 1 184 ? -2.466 -6.607 4.935 1.00 95.69 184 ILE A O 1
ATOM 1504 N N . LEU A 1 185 ? -3.972 -7.872 6.051 1.00 96.62 185 LEU A N 1
ATOM 1505 C CA . LEU A 1 185 ? -5.155 -7.167 5.571 1.00 96.62 185 LEU A CA 1
ATOM 1506 C C . LEU A 1 185 ? -5.669 -6.185 6.612 1.00 96.62 185 LEU A C 1
ATOM 1508 O O . LEU A 1 185 ? -5.654 -6.451 7.817 1.00 96.62 185 LEU A O 1
ATOM 1512 N N . MET A 1 186 ? -6.138 -5.050 6.108 1.00 96.19 186 MET A N 1
ATOM 1513 C CA . MET A 1 186 ? -6.719 -3.973 6.888 1.00 96.19 186 MET A CA 1
ATOM 1514 C C . MET A 1 186 ? -8.082 -3.584 6.326 1.00 96.19 186 MET A C 1
ATOM 1516 O O . MET A 1 186 ? -8.214 -3.402 5.118 1.00 96.19 186 MET A O 1
ATOM 1520 N N . GLU A 1 187 ? -9.048 -3.389 7.217 1.00 96.38 187 GLU A N 1
ATOM 1521 C CA . GLU A 1 187 ? -10.345 -2.762 6.932 1.00 96.38 187 GLU A CA 1
ATOM 1522 C C . GLU A 1 187 ? -10.504 -1.505 7.781 1.00 96.38 187 GLU A C 1
ATOM 1524 O O . GLU A 1 187 ? -9.914 -1.402 8.862 1.00 96.38 187 GLU A O 1
ATOM 1529 N N . SER A 1 188 ? -11.349 -0.579 7.334 1.00 95.56 188 SER A N 1
ATOM 1530 C CA . SER A 1 188 ? -11.723 0.588 8.129 1.00 95.56 188 SER A CA 1
ATOM 1531 C C . SER A 1 188 ? -12.490 0.163 9.384 1.00 95.56 188 SER A C 1
ATOM 1533 O O . SER A 1 188 ? -13.260 -0.798 9.387 1.00 95.56 188 SER A O 1
ATOM 1535 N N . LYS A 1 189 ? -12.279 0.875 10.495 1.00 94.19 189 LYS A N 1
ATOM 1536 C CA . LYS A 1 189 ? -13.090 0.661 11.702 1.00 94.19 189 LYS A CA 1
ATOM 1537 C C . LYS A 1 189 ? -14.487 1.255 11.595 1.00 94.19 189 LYS A C 1
ATOM 1539 O O . LYS A 1 189 ? -15.373 0.810 12.324 1.00 94.19 189 LYS A O 1
ATOM 1544 N N . ASN A 1 190 ? -14.644 2.301 10.787 1.00 91.69 190 ASN A N 1
ATOM 1545 C CA . ASN A 1 190 ? -15.891 3.031 10.625 1.00 91.69 190 ASN A CA 1
ATOM 1546 C C . ASN A 1 190 ? -15.890 3.759 9.274 1.00 91.69 190 ASN A C 1
ATOM 1548 O O . ASN A 1 190 ? -15.213 4.777 9.126 1.00 91.69 190 ASN A O 1
ATOM 1552 N N . ASP A 1 191 ? -16.676 3.254 8.328 1.00 90.00 191 ASP A N 1
ATOM 1553 C CA . ASP A 1 191 ? -16.759 3.764 6.952 1.00 90.00 191 ASP A CA 1
ATOM 1554 C C . ASP A 1 191 ? -17.430 5.146 6.847 1.00 90.00 191 ASP A C 1
ATOM 1556 O O . ASP A 1 191 ? -17.243 5.861 5.859 1.00 90.00 191 ASP A O 1
ATOM 1560 N N . ASP A 1 192 ? -18.170 5.564 7.882 1.00 87.75 192 ASP A N 1
ATOM 1561 C CA . ASP A 1 192 ? -18.769 6.901 7.961 1.00 87.75 192 ASP A CA 1
ATOM 1562 C C . ASP A 1 192 ? -17.747 7.968 8.375 1.00 87.75 192 ASP A C 1
ATOM 1564 O O . ASP A 1 192 ? -17.953 9.158 8.138 1.00 87.75 192 ASP A O 1
ATOM 1568 N N . LEU A 1 193 ? -16.639 7.557 9.000 1.00 87.69 193 LEU A N 1
ATOM 1569 C CA . LEU A 1 193 ? -15.594 8.462 9.487 1.00 87.69 193 LEU A CA 1
ATOM 1570 C C . LEU A 1 193 ? -14.302 8.367 8.679 1.00 87.69 193 LEU A C 1
ATOM 1572 O O . LEU A 1 193 ? -13.617 9.379 8.498 1.00 87.69 193 LEU A O 1
ATOM 1576 N N . TYR A 1 194 ? -13.950 7.165 8.223 1.00 93.31 194 TYR A N 1
ATOM 1577 C CA . TYR A 1 194 ? -12.673 6.885 7.583 1.00 93.31 194 TYR A CA 1
ATOM 1578 C C . TYR A 1 194 ? -12.894 6.169 6.257 1.00 93.31 194 TYR A C 1
ATOM 1580 O O . TYR A 1 194 ? -13.276 4.999 6.219 1.00 93.31 194 TYR A O 1
ATOM 1588 N N . ASP A 1 195 ? -12.601 6.878 5.173 1.00 94.75 195 ASP A N 1
ATOM 1589 C CA . ASP A 1 195 ? -12.595 6.304 3.837 1.00 94.75 195 ASP A CA 1
ATOM 1590 C C . ASP A 1 195 ? -11.343 5.428 3.665 1.00 94.75 195 ASP A C 1
ATOM 1592 O O . ASP A 1 195 ? -10.206 5.888 3.830 1.00 94.75 195 ASP A O 1
ATOM 1596 N N . LEU A 1 196 ? -11.532 4.139 3.366 1.00 96.06 196 LEU A N 1
ATOM 1597 C CA . LEU A 1 196 ? -10.412 3.202 3.294 1.00 96.06 196 LEU A CA 1
ATOM 1598 C C . LEU A 1 196 ? -9.470 3.535 2.131 1.00 96.06 196 LEU A C 1
ATOM 1600 O O . LEU A 1 196 ? -8.251 3.390 2.244 1.00 96.06 196 LEU A O 1
ATOM 1604 N N . LYS A 1 197 ? -10.006 4.037 1.020 1.00 95.62 197 LYS A N 1
ATOM 1605 C CA . LYS A 1 197 ? -9.201 4.421 -0.138 1.00 95.62 197 LYS A CA 1
ATOM 1606 C C . LYS A 1 197 ? -8.371 5.674 0.137 1.00 95.62 197 LYS A C 1
ATOM 1608 O O . LYS A 1 197 ? -7.220 5.755 -0.292 1.00 95.62 197 LYS A O 1
ATOM 1613 N N . TYR A 1 198 ? -8.895 6.608 0.923 1.00 94.88 198 TYR A N 1
ATOM 1614 C CA . TYR A 1 198 ? -8.128 7.732 1.450 1.00 94.88 198 TYR A CA 1
ATOM 1615 C C . TYR A 1 198 ? -6.970 7.252 2.337 1.00 94.88 198 TYR A C 1
ATOM 1617 O O . TYR A 1 198 ? -5.828 7.657 2.116 1.00 94.88 198 TYR A O 1
ATOM 1625 N N . ILE A 1 199 ? -7.222 6.323 3.272 1.00 95.75 199 ILE A N 1
ATOM 1626 C CA . ILE A 1 199 ? -6.161 5.718 4.103 1.00 95.75 199 ILE A CA 1
ATOM 1627 C C . ILE A 1 199 ? -5.085 5.080 3.219 1.00 95.75 199 ILE A C 1
ATOM 1629 O O . ILE A 1 199 ? -3.894 5.285 3.454 1.00 95.75 199 ILE A O 1
ATOM 1633 N N . TYR A 1 200 ? -5.488 4.343 2.181 1.00 96.62 200 TYR A N 1
ATOM 1634 C CA . TYR A 1 200 ? -4.567 3.752 1.212 1.00 96.62 200 TYR A CA 1
ATOM 1635 C C . TYR A 1 200 ? -3.653 4.800 0.571 1.00 96.62 200 TYR A C 1
ATOM 1637 O O . TYR A 1 200 ? -2.436 4.616 0.540 1.00 96.62 200 TYR A O 1
ATOM 1645 N N . TYR A 1 201 ? -4.212 5.920 0.118 1.00 94.81 201 TYR A N 1
ATOM 1646 C CA . TYR A 1 201 ? -3.439 7.017 -0.455 1.00 94.81 201 TYR A CA 1
ATOM 1647 C C . TYR A 1 201 ? -2.489 7.668 0.559 1.00 94.81 201 TYR A C 1
ATOM 1649 O O . TYR A 1 201 ? -1.336 7.935 0.221 1.00 94.81 201 TYR A O 1
ATOM 1657 N N . CYS A 1 202 ? -2.898 7.847 1.815 1.00 92.75 202 CYS A N 1
ATOM 1658 C CA . CYS A 1 202 ? -1.985 8.326 2.855 1.00 92.75 202 CYS A CA 1
ATOM 1659 C C . CYS A 1 202 ? -0.837 7.341 3.132 1.00 92.75 202 CYS A C 1
ATOM 1661 O O . CYS A 1 202 ? 0.305 7.757 3.319 1.00 92.75 202 CYS A O 1
ATOM 1663 N N . LEU A 1 203 ? -1.105 6.033 3.124 1.00 94.62 203 LEU A N 1
ATOM 1664 C CA . LEU A 1 203 ? -0.061 5.018 3.283 1.00 94.62 203 LEU A CA 1
ATOM 1665 C C . LEU A 1 203 ? 0.893 4.984 2.084 1.00 94.62 203 LEU A C 1
ATOM 1667 O O . LEU A 1 203 ? 2.096 4.817 2.270 1.00 94.62 203 LEU A O 1
ATOM 1671 N N . LEU A 1 204 ? 0.384 5.183 0.865 1.00 92.94 204 LEU A N 1
ATOM 1672 C CA . LEU A 1 204 ? 1.221 5.307 -0.329 1.00 92.94 204 LEU A CA 1
ATOM 1673 C C . LEU A 1 204 ? 2.156 6.521 -0.264 1.00 92.94 204 LEU A C 1
ATOM 1675 O O . LEU A 1 204 ? 3.293 6.436 -0.726 1.00 92.94 204 LEU A O 1
ATOM 1679 N N . GLU A 1 205 ? 1.708 7.633 0.317 1.00 90.38 205 GLU A N 1
ATOM 1680 C CA . GLU A 1 205 ? 2.539 8.829 0.493 1.00 90.38 205 GLU A CA 1
ATOM 1681 C C . GLU A 1 205 ? 3.710 8.560 1.446 1.00 90.38 205 GLU A C 1
ATOM 1683 O O . GLU A 1 205 ? 4.842 8.966 1.176 1.00 90.38 205 GLU A O 1
ATOM 1688 N N . GLN A 1 206 ? 3.465 7.762 2.487 1.00 90.44 206 GLN A N 1
ATOM 1689 C CA . GLN A 1 206 ? 4.466 7.339 3.467 1.00 90.44 206 GLN A CA 1
ATOM 1690 C C . GLN A 1 206 ? 5.140 6.001 3.120 1.00 90.44 206 GLN A C 1
ATOM 1692 O O . GLN A 1 206 ? 5.796 5.401 3.977 1.00 90.44 206 GLN A O 1
ATOM 1697 N N . ASN A 1 207 ? 5.025 5.513 1.878 1.00 92.75 207 ASN A N 1
ATOM 1698 C CA . ASN A 1 207 ? 5.502 4.172 1.524 1.00 92.75 207 ASN A CA 1
ATOM 1699 C C . ASN A 1 207 ? 7.018 4.000 1.730 1.00 92.75 207 ASN A C 1
ATOM 1701 O O . ASN A 1 207 ? 7.469 2.930 2.132 1.00 92.75 207 ASN A O 1
ATOM 1705 N N . ASP A 1 208 ? 7.807 5.063 1.546 1.00 91.94 208 ASP A N 1
ATOM 1706 C CA . ASP A 1 208 ? 9.252 5.041 1.818 1.00 91.94 208 ASP A CA 1
ATOM 1707 C C . ASP A 1 208 ? 9.547 4.754 3.300 1.00 91.94 208 ASP A C 1
ATOM 1709 O O . ASP A 1 208 ? 10.437 3.967 3.628 1.00 91.94 208 ASP A O 1
ATOM 1713 N N . TYR A 1 209 ? 8.772 5.352 4.209 1.00 93.12 209 TYR A N 1
ATOM 1714 C CA . TYR A 1 209 ? 8.881 5.096 5.645 1.00 93.12 209 TYR A CA 1
ATOM 1715 C C . TYR A 1 209 ? 8.416 3.678 5.998 1.00 93.12 209 TYR A C 1
ATOM 1717 O O . TYR A 1 209 ? 9.059 2.984 6.790 1.00 93.12 209 TYR A O 1
ATOM 1725 N N . ILE A 1 210 ? 7.329 3.212 5.375 1.00 94.06 210 ILE A N 1
ATOM 1726 C CA . ILE A 1 210 ? 6.826 1.847 5.562 1.00 94.06 210 ILE A CA 1
ATOM 1727 C C . ILE A 1 210 ? 7.880 0.834 5.107 1.00 94.06 210 ILE A C 1
ATOM 1729 O O . ILE A 1 210 ? 8.188 -0.086 5.859 1.00 94.06 210 ILE A O 1
ATOM 1733 N N . GLN A 1 211 ? 8.514 1.038 3.950 1.00 94.44 211 GLN A N 1
ATOM 1734 C CA . GLN A 1 211 ? 9.604 0.194 3.457 1.00 94.44 211 GLN A CA 1
ATOM 1735 C C . GLN A 1 211 ? 10.803 0.163 4.418 1.00 94.44 211 GLN A C 1
ATOM 1737 O O . GLN A 1 211 ? 11.402 -0.892 4.608 1.00 94.44 211 GLN A O 1
ATOM 1742 N N . GLN A 1 212 ? 11.137 1.274 5.080 1.00 93.69 212 GLN A N 1
ATOM 1743 C CA . GLN A 1 212 ? 12.188 1.306 6.110 1.00 93.69 212 GLN A CA 1
ATOM 1744 C C . GLN A 1 212 ? 11.811 0.544 7.390 1.00 93.69 212 GLN A C 1
ATOM 1746 O O . GLN A 1 212 ? 12.685 0.149 8.167 1.00 93.69 212 GLN A O 1
ATOM 1751 N N . CYS A 1 213 ? 10.519 0.325 7.637 1.00 93.69 213 CYS A N 1
ATOM 1752 C CA . CYS A 1 213 ? 10.055 -0.501 8.747 1.00 93.69 213 CYS A CA 1
ATOM 1753 C C . CYS A 1 213 ? 10.193 -2.004 8.465 1.00 93.69 213 CYS A C 1
ATOM 1755 O O . CYS A 1 213 ? 10.057 -2.797 9.397 1.00 93.69 213 CYS A O 1
ATOM 1757 N N . PHE A 1 214 ? 10.481 -2.417 7.229 1.00 94.06 214 PHE A N 1
ATOM 1758 C CA . PHE A 1 214 ? 10.718 -3.819 6.897 1.00 94.06 214 PHE A CA 1
ATOM 1759 C C . PHE A 1 214 ? 12.143 -4.224 7.314 1.00 94.06 214 PHE A C 1
ATOM 1761 O O . PHE A 1 214 ? 13.126 -3.579 6.955 1.00 94.06 214 PHE A O 1
ATOM 1768 N N . LYS A 1 215 ? 12.267 -5.296 8.104 1.00 91.19 215 LYS A N 1
ATOM 1769 C CA . LYS A 1 215 ? 13.534 -5.769 8.689 1.00 91.19 215 LYS A CA 1
ATOM 1770 C C . LYS A 1 215 ? 13.816 -7.220 8.325 1.00 91.19 215 LYS A C 1
ATOM 1772 O O . LYS A 1 215 ? 12.920 -8.053 8.377 1.00 91.19 215 LYS A O 1
ATOM 1777 N N . GLY A 1 216 ? 15.074 -7.535 8.037 1.00 86.88 216 GLY A N 1
ATOM 1778 C CA . GLY A 1 216 ? 15.540 -8.893 7.744 1.00 86.88 216 GLY A CA 1
ATOM 1779 C C . GLY A 1 216 ? 16.690 -8.877 6.739 1.00 86.88 216 GLY A C 1
ATOM 1780 O O . GLY A 1 216 ? 16.778 -7.967 5.921 1.00 86.88 216 GLY A O 1
ATOM 1781 N N . SER A 1 217 ? 17.600 -9.847 6.828 1.00 77.88 217 SER A N 1
ATOM 1782 C CA . SER A 1 217 ? 18.778 -9.931 5.952 1.00 77.88 217 SER A CA 1
ATOM 1783 C C . SER A 1 217 ? 18.480 -10.615 4.616 1.00 77.88 217 SER A C 1
ATOM 1785 O O . SER A 1 217 ? 18.932 -10.137 3.582 1.00 77.88 217 SER A O 1
ATOM 1787 N N . SER A 1 218 ? 17.714 -11.711 4.625 1.00 85.69 218 SER A N 1
ATOM 1788 C CA . SER A 1 218 ? 17.335 -12.441 3.403 1.00 85.69 218 SER A CA 1
ATOM 1789 C C . SER A 1 218 ? 15.964 -12.010 2.883 1.00 85.69 218 SER A C 1
ATOM 1791 O O . SER A 1 218 ? 15.841 -11.558 1.751 1.00 85.69 218 SER A O 1
ATOM 1793 N N . ILE A 1 219 ? 14.933 -12.113 3.724 1.00 84.25 219 ILE A N 1
ATOM 1794 C CA . ILE A 1 219 ? 13.583 -11.618 3.442 1.00 84.25 219 ILE A CA 1
ATOM 1795 C C . ILE A 1 219 ? 13.255 -10.605 4.528 1.00 84.25 219 ILE A C 1
ATOM 1797 O O . ILE A 1 219 ? 13.404 -10.890 5.717 1.00 84.25 219 ILE A O 1
ATOM 1801 N N . GLN A 1 220 ? 12.849 -9.409 4.116 1.00 91.44 220 GLN A N 1
ATOM 1802 C CA . GLN A 1 220 ? 12.455 -8.370 5.053 1.00 91.44 220 GLN A CA 1
ATOM 1803 C C . GLN A 1 220 ? 10.986 -8.542 5.441 1.00 91.44 220 GLN A C 1
ATOM 1805 O O . GLN A 1 220 ? 10.153 -8.789 4.575 1.00 91.44 220 GLN A O 1
ATOM 1810 N N . HIS A 1 221 ? 10.673 -8.385 6.724 1.00 92.44 221 HIS A N 1
ATOM 1811 C CA . HIS A 1 221 ? 9.330 -8.496 7.291 1.00 92.44 221 HIS A CA 1
ATOM 1812 C C . HIS A 1 221 ? 8.902 -7.172 7.941 1.00 92.44 221 HIS A C 1
ATOM 1814 O O . HIS A 1 221 ? 9.747 -6.502 8.544 1.00 92.44 221 HIS A O 1
ATOM 1820 N N . PRO A 1 222 ? 7.616 -6.793 7.875 1.00 93.69 222 PRO A N 1
ATOM 1821 C CA . PRO A 1 222 ? 7.128 -5.530 8.420 1.00 93.69 222 PRO A CA 1
ATOM 1822 C C . PRO A 1 222 ? 7.234 -5.472 9.952 1.00 93.69 222 PRO A C 1
ATOM 1824 O O . PRO A 1 222 ? 6.691 -6.318 10.667 1.00 93.69 222 PRO A O 1
ATOM 1827 N N . ASP A 1 223 ? 7.876 -4.427 10.482 1.00 94.44 223 ASP A N 1
ATOM 1828 C CA . ASP A 1 223 ? 7.836 -4.094 11.910 1.00 94.44 223 ASP A CA 1
ATOM 1829 C C . ASP A 1 223 ? 6.498 -3.428 12.261 1.00 94.44 223 ASP A C 1
ATOM 1831 O O . ASP A 1 223 ? 6.354 -2.200 12.278 1.00 94.44 223 ASP A O 1
ATOM 1835 N N . MET A 1 224 ? 5.499 -4.260 12.559 1.00 93.56 224 MET A N 1
ATOM 1836 C CA . MET A 1 224 ? 4.139 -3.798 12.843 1.00 93.56 224 MET A CA 1
ATOM 1837 C C . MET A 1 224 ? 4.018 -2.918 14.090 1.00 93.56 224 MET A C 1
ATOM 1839 O O . MET A 1 224 ? 3.028 -2.204 14.213 1.00 93.56 224 MET A O 1
ATOM 1843 N N . LYS A 1 225 ? 5.019 -2.892 14.982 1.00 93.00 225 LYS A N 1
ATOM 1844 C CA . LYS A 1 225 ? 5.038 -1.940 16.106 1.00 93.00 225 LYS A CA 1
ATOM 1845 C C . LYS A 1 225 ? 5.177 -0.505 15.628 1.00 93.00 225 LYS A C 1
ATOM 1847 O O . LYS A 1 225 ? 4.563 0.387 16.196 1.00 93.00 225 LYS A O 1
ATOM 1852 N N . LYS A 1 226 ? 5.984 -0.294 14.588 1.00 93.81 226 LYS A N 1
ATOM 1853 C CA . LYS A 1 226 ? 6.184 1.023 13.982 1.00 93.81 226 LYS A CA 1
ATOM 1854 C C . LYS A 1 226 ? 5.058 1.362 13.018 1.00 93.81 226 LYS A C 1
ATOM 1856 O O . LYS A 1 226 ? 4.526 2.461 13.080 1.00 93.81 226 LYS A O 1
ATOM 1861 N N . ILE A 1 227 ? 4.665 0.404 12.176 1.00 94.12 227 ILE A N 1
ATOM 1862 C CA . ILE A 1 227 ? 3.634 0.622 11.150 1.00 94.12 227 ILE A CA 1
ATOM 1863 C C . ILE A 1 227 ? 2.279 0.953 11.789 1.00 94.12 227 ILE A C 1
ATOM 1865 O O . ILE A 1 227 ? 1.605 1.874 11.343 1.00 94.12 227 ILE A O 1
ATOM 1869 N N . ALA A 1 228 ? 1.902 0.274 12.877 1.00 94.25 228 ALA A N 1
ATOM 1870 C CA . ALA A 1 228 ? 0.679 0.593 13.613 1.00 94.25 228 ALA A CA 1
ATOM 1871 C C . ALA A 1 228 ? 0.655 2.050 14.121 1.00 94.25 228 ALA A C 1
ATOM 1873 O O . ALA A 1 228 ? -0.409 2.662 14.162 1.00 94.25 228 ALA A O 1
ATOM 1874 N N . GLU A 1 229 ? 1.817 2.609 14.474 1.00 92.94 229 GLU A N 1
ATOM 1875 C CA . GLU A 1 229 ? 1.998 3.956 15.036 1.00 92.94 229 GLU A CA 1
ATOM 1876 C C . GLU A 1 229 ? 2.161 5.067 13.989 1.00 92.94 229 GLU A C 1
ATOM 1878 O O . GLU A 1 229 ? 2.441 6.219 14.348 1.00 92.94 229 GLU A O 1
ATOM 1883 N N . ILE A 1 230 ? 1.981 4.754 12.705 1.00 92.81 230 ILE A N 1
ATOM 1884 C CA . ILE A 1 230 ? 1.989 5.754 11.636 1.00 92.81 230 ILE A CA 1
ATOM 1885 C C . ILE A 1 230 ? 0.890 6.785 11.897 1.00 92.81 230 ILE A C 1
ATOM 1887 O O . ILE A 1 230 ? -0.269 6.426 12.097 1.00 92.81 230 ILE A O 1
ATOM 1891 N N . SER A 1 231 ? 1.269 8.064 11.910 1.00 88.69 231 SER A N 1
ATOM 1892 C CA . SER A 1 231 ? 0.335 9.183 12.044 1.00 88.69 231 SER A CA 1
ATOM 1893 C C . SER A 1 231 ? -0.258 9.540 10.685 1.00 88.69 231 SER A C 1
ATOM 1895 O O . SER A 1 231 ? 0.469 9.721 9.707 1.00 88.69 231 SER A O 1
ATOM 1897 N N . LEU A 1 232 ? -1.573 9.699 10.649 1.00 88.88 232 LEU A N 1
ATOM 1898 C CA . LEU A 1 232 ? -2.351 10.035 9.467 1.00 88.88 232 LEU A CA 1
ATOM 1899 C C . LEU A 1 232 ? -3.230 11.256 9.769 1.00 88.88 232 LEU A C 1
ATOM 1901 O O . LEU A 1 232 ? -3.757 11.401 10.877 1.00 88.88 232 LEU A O 1
ATOM 1905 N N . PHE A 1 233 ? -3.381 12.135 8.780 1.00 85.75 233 PHE A N 1
ATOM 1906 C CA . PHE A 1 233 ? -4.242 13.313 8.866 1.00 85.75 233 PHE A CA 1
ATOM 1907 C C . PHE A 1 233 ? -5.632 12.970 8.340 1.00 85.75 233 PHE A C 1
ATOM 1909 O O . PHE A 1 233 ? -5.768 12.565 7.188 1.00 85.75 233 PHE A O 1
ATOM 1916 N N . PHE A 1 234 ? -6.661 13.168 9.158 1.00 82.50 234 PHE A N 1
ATOM 1917 C CA . PHE A 1 234 ? -8.048 12.895 8.801 1.00 82.50 234 PHE A CA 1
ATOM 1918 C C . PHE A 1 234 ? -8.870 14.182 8.810 1.00 82.50 234 PHE A C 1
ATOM 1920 O O . PHE A 1 234 ? -9.224 14.680 9.885 1.00 82.50 234 PHE A O 1
ATOM 1927 N N . PRO A 1 235 ? -9.169 14.748 7.628 1.00 83.00 235 PRO A N 1
ATOM 1928 C CA . PRO A 1 235 ? -10.226 15.739 7.494 1.00 83.00 235 PRO A CA 1
ATOM 1929 C C . PRO A 1 235 ? -11.605 15.060 7.596 1.00 83.00 235 PRO A C 1
ATOM 1931 O O . PRO A 1 235 ? -11.704 13.846 7.782 1.00 83.00 235 PRO A O 1
ATOM 1934 N N . ASN A 1 236 ? -12.685 15.834 7.466 1.00 83.81 236 ASN A N 1
ATOM 1935 C CA . ASN A 1 236 ? -14.038 15.272 7.434 1.00 83.81 236 ASN A CA 1
ATOM 1936 C C . ASN A 1 236 ? -14.211 14.279 6.263 1.00 83.81 236 ASN A C 1
ATOM 1938 O O . ASN A 1 236 ? -13.529 14.402 5.242 1.00 83.81 236 ASN A O 1
ATOM 1942 N N . ILE A 1 237 ? -15.131 13.322 6.396 1.00 86.50 237 ILE A N 1
ATOM 1943 C CA . ILE A 1 237 ? -15.336 12.224 5.437 1.00 86.50 237 ILE A CA 1
ATOM 1944 C C . ILE A 1 237 ? -15.616 12.719 4.010 1.00 86.50 237 ILE A C 1
ATOM 1946 O O . ILE A 1 237 ? -15.132 12.136 3.042 1.00 86.50 237 ILE A O 1
ATOM 1950 N N . GLU A 1 238 ? -16.328 13.837 3.862 1.00 84.25 238 GLU A N 1
ATOM 1951 C CA . GLU A 1 238 ? -16.601 14.455 2.559 1.00 84.25 238 GLU A CA 1
ATOM 1952 C C . GLU A 1 238 ? -15.310 14.888 1.853 1.00 84.25 238 GLU A C 1
ATOM 1954 O O . GLU A 1 238 ? -15.089 14.549 0.692 1.00 84.25 238 GLU A O 1
ATOM 1959 N N . ILE A 1 239 ? -14.402 15.538 2.589 1.00 83.12 239 ILE A N 1
ATOM 1960 C CA . ILE A 1 239 ? -13.104 15.981 2.069 1.00 83.12 239 ILE A CA 1
ATOM 1961 C C . ILE A 1 239 ? -12.235 14.773 1.707 1.00 83.12 239 ILE A C 1
ATOM 1963 O O . ILE A 1 239 ? -11.583 14.787 0.666 1.00 83.12 239 ILE A O 1
ATOM 1967 N N . GLN A 1 240 ? -12.237 13.717 2.530 1.00 86.88 240 GLN A N 1
ATOM 1968 C CA . GLN A 1 240 ? -11.508 12.479 2.222 1.00 86.88 240 GLN A CA 1
ATOM 1969 C C . GLN A 1 240 ? -11.963 11.899 0.874 1.00 86.88 240 GLN A C 1
ATOM 1971 O O . GLN A 1 240 ? -11.135 11.625 0.004 1.00 86.88 240 GLN A O 1
ATOM 1976 N N . ARG A 1 241 ? -13.282 11.784 0.670 1.00 90.94 241 ARG A N 1
ATOM 1977 C CA . ARG A 1 241 ? -13.875 11.271 -0.574 1.00 90.94 241 ARG A CA 1
ATOM 1978 C C . ARG A 1 241 ? -13.577 12.169 -1.772 1.00 90.94 241 ARG A C 1
ATOM 1980 O O . ARG A 1 241 ? -13.315 11.663 -2.860 1.00 90.94 241 ARG A O 1
ATOM 1987 N N . ASP A 1 242 ? -13.582 13.485 -1.599 1.00 87.62 242 ASP A N 1
ATOM 1988 C CA . ASP A 1 242 ? -13.260 14.415 -2.685 1.00 87.62 242 ASP A CA 1
ATOM 1989 C C . ASP A 1 242 ? -11.776 14.386 -3.066 1.00 87.62 242 ASP A C 1
ATOM 1991 O O . ASP A 1 242 ? -11.441 14.448 -4.254 1.00 87.62 242 ASP A O 1
ATOM 1995 N N . ILE A 1 243 ? -10.883 14.200 -2.091 1.00 87.19 243 ILE A N 1
ATOM 1996 C CA . ILE A 1 243 ? -9.461 13.944 -2.345 1.00 87.19 243 ILE A CA 1
ATOM 1997 C C . ILE A 1 243 ? -9.296 12.659 -3.162 1.00 87.19 243 ILE A C 1
ATOM 1999 O O . ILE A 1 243 ? -8.617 12.677 -4.190 1.00 87.19 243 ILE A O 1
ATOM 2003 N N . VAL A 1 244 ? -9.948 11.567 -2.748 1.00 92.38 244 VAL A N 1
ATOM 2004 C CA . VAL A 1 244 ? -9.912 10.276 -3.455 1.00 92.38 244 VAL A CA 1
ATOM 2005 C C . VAL A 1 244 ? -10.368 10.435 -4.902 1.00 92.38 244 VAL A C 1
ATOM 2007 O O . VAL A 1 244 ? -9.611 10.095 -5.810 1.00 92.38 244 VAL A O 1
ATOM 2010 N N . LYS A 1 245 ? -11.541 11.039 -5.132 1.00 91.75 245 LYS A N 1
ATOM 2011 C CA . LYS A 1 245 ? -12.058 11.299 -6.486 1.00 91.75 245 LYS A CA 1
ATOM 2012 C C . LYS A 1 245 ? -11.067 12.099 -7.328 1.00 91.75 245 LYS A C 1
ATOM 2014 O O . LYS A 1 245 ? -10.848 11.785 -8.493 1.00 91.75 245 LYS A O 1
ATOM 2019 N N . THR A 1 246 ? -10.459 13.133 -6.748 1.00 88.62 246 THR A N 1
ATOM 2020 C CA . THR A 1 246 ? -9.491 13.981 -7.457 1.00 88.62 246 THR A CA 1
ATOM 2021 C C . THR A 1 246 ? -8.261 13.181 -7.885 1.00 88.62 246 THR A C 1
ATOM 2023 O O . THR A 1 246 ? -7.811 13.316 -9.020 1.00 88.62 246 THR A O 1
ATOM 2026 N N . ILE A 1 247 ? -7.735 12.316 -7.012 1.00 89.00 247 ILE A N 1
ATOM 2027 C CA . ILE A 1 247 ? -6.601 11.444 -7.347 1.00 89.00 247 ILE A CA 1
ATOM 2028 C C . ILE A 1 247 ? -6.991 10.460 -8.456 1.00 89.00 247 ILE A C 1
ATOM 2030 O O . ILE A 1 247 ? -6.254 10.320 -9.430 1.00 89.00 247 ILE A O 1
ATOM 2034 N N . GLU A 1 248 ? -8.152 9.815 -8.352 1.00 90.88 248 GLU A N 1
ATOM 2035 C CA . GLU A 1 248 ? -8.633 8.856 -9.355 1.00 90.88 248 GLU A CA 1
ATOM 2036 C C . GLU A 1 248 ? -8.827 9.484 -10.735 1.00 90.88 248 GLU A C 1
ATOM 2038 O O . GLU A 1 248 ? -8.487 8.869 -11.746 1.00 90.88 248 GLU A O 1
ATOM 2043 N N . LEU A 1 249 ? -9.317 10.725 -10.785 1.00 90.69 249 LEU A N 1
ATOM 2044 C CA . LEU A 1 249 ? -9.429 11.483 -12.028 1.00 90.69 249 LEU A CA 1
ATOM 2045 C C . LEU A 1 249 ? -8.060 11.757 -12.664 1.00 90.69 249 LEU A C 1
ATOM 2047 O O . LEU A 1 249 ? -7.977 11.856 -13.886 1.00 90.69 249 LEU A O 1
ATOM 2051 N N . LEU A 1 250 ? -6.989 11.864 -11.869 1.00 87.69 250 LEU A N 1
ATOM 2052 C CA . LEU A 1 250 ? -5.632 12.145 -12.347 1.00 87.69 250 LEU A CA 1
ATOM 2053 C C . LEU A 1 250 ? -4.853 10.890 -12.772 1.00 87.69 250 LEU A C 1
ATOM 2055 O O . LEU A 1 250 ? -4.003 10.988 -13.657 1.00 87.69 250 LEU A O 1
ATOM 2059 N N . GLU A 1 251 ? -5.147 9.715 -12.209 1.00 86.94 251 GLU A N 1
ATOM 2060 C CA . GLU A 1 251 ? -4.490 8.440 -12.556 1.00 86.94 251 GLU A CA 1
ATOM 2061 C C . GLU A 1 251 ? -4.402 8.148 -14.074 1.00 86.94 251 GLU A C 1
ATOM 2063 O O . GLU A 1 251 ? -3.300 7.844 -14.547 1.00 86.94 251 GLU A O 1
ATOM 2068 N N . PRO A 1 252 ? -5.467 8.287 -14.899 1.00 89.56 252 PRO A N 1
ATOM 2069 C CA . PRO A 1 252 ? -5.352 8.044 -16.340 1.00 89.56 252 PRO A CA 1
ATOM 2070 C C . PRO A 1 252 ? -4.390 9.021 -17.033 1.00 89.56 252 PRO A C 1
ATOM 2072 O O . PRO A 1 252 ? -3.655 8.627 -17.941 1.00 89.56 252 PRO A O 1
ATOM 2075 N N . PHE A 1 253 ? -4.331 10.280 -16.588 1.00 87.31 253 PHE A N 1
ATOM 2076 C CA . PHE A 1 253 ? -3.393 11.263 -17.134 1.00 87.31 253 PHE A CA 1
ATOM 2077 C C . PHE A 1 253 ? -1.947 10.935 -16.756 1.00 87.31 253 PHE A C 1
ATOM 2079 O O . PHE A 1 253 ? -1.052 11.064 -17.593 1.00 87.31 253 PHE A O 1
ATOM 2086 N N . ILE A 1 254 ? -1.711 10.449 -15.532 1.00 85.81 254 ILE A N 1
ATOM 2087 C CA . ILE A 1 254 ? -0.391 9.973 -15.093 1.00 85.81 254 ILE A CA 1
ATOM 2088 C C . ILE A 1 254 ? 0.045 8.768 -15.938 1.00 85.81 254 ILE A C 1
ATOM 2090 O O . ILE A 1 254 ? 1.206 8.701 -16.348 1.00 85.81 254 ILE A O 1
ATOM 2094 N N . ALA A 1 255 ? -0.871 7.848 -16.256 1.00 85.50 255 ALA A N 1
ATOM 2095 C CA . ALA A 1 255 ? -0.582 6.700 -17.114 1.00 85.50 255 ALA A CA 1
ATOM 2096 C C . ALA A 1 255 ? -0.182 7.125 -18.540 1.00 85.50 255 ALA A C 1
ATOM 2098 O O . ALA A 1 255 ? 0.819 6.637 -19.073 1.00 85.50 255 ALA A O 1
ATOM 2099 N N . ILE A 1 256 ? -0.908 8.079 -19.138 1.00 86.31 256 ILE A N 1
ATOM 2100 C CA . ILE A 1 256 ? -0.566 8.652 -20.451 1.00 86.31 256 ILE A CA 1
ATOM 2101 C C . ILE A 1 256 ? 0.803 9.337 -20.396 1.00 86.31 256 ILE A C 1
ATOM 2103 O O . ILE A 1 256 ? 1.659 9.067 -21.241 1.00 86.31 256 ILE A O 1
ATOM 2107 N N . TYR A 1 257 ? 1.041 10.174 -19.381 1.00 86.12 257 TYR A N 1
ATOM 2108 C CA . TYR A 1 257 ? 2.328 10.839 -19.179 1.00 86.12 257 TYR A CA 1
ATOM 2109 C C . TYR A 1 257 ? 3.471 9.827 -19.060 1.00 86.12 257 TYR A C 1
ATOM 2111 O O . TYR A 1 257 ? 4.514 10.004 -19.685 1.00 86.12 257 TYR A O 1
ATOM 2119 N N . SER A 1 258 ? 3.272 8.737 -18.313 1.00 84.88 258 SER A N 1
ATOM 2120 C CA . SER A 1 258 ? 4.271 7.676 -18.177 1.00 84.88 258 SER A CA 1
ATOM 2121 C C . SER A 1 258 ? 4.623 7.039 -19.517 1.00 84.88 258 SER A C 1
ATOM 2123 O O . SER A 1 258 ? 5.802 6.830 -19.792 1.00 84.88 258 SER A O 1
ATOM 2125 N N . LYS A 1 259 ? 3.622 6.751 -20.358 1.00 87.88 259 LYS A N 1
ATOM 2126 C CA . LYS A 1 259 ? 3.842 6.175 -21.689 1.00 87.88 259 LYS A CA 1
ATOM 2127 C C . LYS A 1 259 ? 4.638 7.124 -22.588 1.00 87.88 259 LYS A C 1
ATOM 2129 O O . LYS A 1 259 ? 5.655 6.719 -23.144 1.00 87.88 259 LYS A O 1
ATOM 2134 N N . LEU A 1 260 ? 4.218 8.388 -22.671 1.00 84.62 260 LEU A N 1
ATOM 2135 C CA . LEU A 1 260 ? 4.904 9.413 -23.465 1.00 84.62 260 LEU A CA 1
ATOM 2136 C C . LEU A 1 260 ? 6.339 9.643 -22.977 1.00 84.62 260 LEU A C 1
ATOM 2138 O O . LEU A 1 260 ? 7.259 9.760 -23.781 1.00 84.62 260 LEU A O 1
ATOM 2142 N N . PHE A 1 261 ? 6.551 9.665 -21.659 1.00 82.88 261 PHE A N 1
ATOM 2143 C CA . PHE A 1 261 ? 7.881 9.810 -21.074 1.00 82.88 261 PHE A CA 1
ATOM 2144 C C . PHE A 1 261 ? 8.802 8.644 -21.460 1.00 82.88 261 PHE A C 1
ATOM 2146 O O . PHE A 1 261 ? 9.947 8.875 -21.843 1.00 82.88 261 PHE A O 1
ATOM 2153 N N . SER A 1 262 ? 8.307 7.401 -21.415 1.00 84.12 262 SER A N 1
ATOM 2154 C CA . SER A 1 262 ? 9.067 6.225 -21.859 1.00 84.12 262 SER A CA 1
ATOM 2155 C C . SER A 1 262 ? 9.395 6.263 -23.354 1.00 84.12 262 SER A C 1
ATOM 2157 O O . SER A 1 262 ? 10.525 5.960 -23.728 1.00 84.12 262 SER A O 1
ATOM 2159 N N . GLU A 1 263 ? 8.449 6.665 -24.207 1.00 87.38 263 GLU A N 1
ATOM 2160 C CA . GLU A 1 263 ? 8.681 6.828 -25.650 1.00 87.38 263 GLU A CA 1
ATOM 2161 C C . GLU A 1 263 ? 9.741 7.904 -25.941 1.00 87.38 263 GLU A C 1
ATOM 2163 O O . GLU A 1 263 ? 10.643 7.683 -26.752 1.00 87.38 263 GLU A O 1
ATOM 2168 N N . LEU A 1 264 ? 9.695 9.037 -25.232 1.00 83.69 264 LEU A N 1
ATOM 2169 C CA . LEU A 1 264 ? 10.699 10.099 -25.347 1.00 83.69 264 LEU A CA 1
ATOM 2170 C C . LEU A 1 264 ? 12.088 9.650 -24.878 1.00 83.69 264 LEU A C 1
ATOM 2172 O O . LEU A 1 264 ? 13.077 9.950 -25.545 1.00 83.69 264 LEU A O 1
ATOM 2176 N N . GLU A 1 265 ? 12.183 8.933 -23.756 1.00 81.19 265 GLU A N 1
ATOM 2177 C CA . GLU A 1 265 ? 13.445 8.361 -23.263 1.00 81.19 265 GLU A CA 1
ATOM 2178 C C . GLU A 1 265 ? 14.046 7.382 -24.282 1.00 81.19 265 GLU A C 1
ATOM 2180 O O . GLU A 1 265 ? 15.238 7.462 -24.591 1.00 81.19 265 GLU A O 1
ATOM 2185 N N . LEU A 1 266 ? 13.222 6.501 -24.862 1.00 86.00 266 LEU A N 1
ATOM 2186 C CA . LEU A 1 266 ? 13.651 5.591 -25.924 1.00 86.00 266 LEU A CA 1
ATOM 2187 C C . LEU A 1 266 ? 14.174 6.363 -27.137 1.00 86.00 266 LEU A C 1
ATOM 2189 O O . LEU A 1 266 ? 15.288 6.102 -27.590 1.00 86.00 266 LEU A O 1
ATOM 2193 N N . LEU A 1 267 ? 13.422 7.354 -27.621 1.00 81.75 267 LEU A N 1
ATOM 2194 C CA . LEU A 1 267 ? 13.832 8.169 -28.762 1.00 81.75 267 LEU A CA 1
ATOM 2195 C C . LEU A 1 267 ? 15.141 8.916 -28.480 1.00 81.75 267 LEU A C 1
ATOM 2197 O O . LEU A 1 267 ? 16.048 8.882 -29.308 1.00 81.75 267 LEU A O 1
ATOM 2201 N N . ARG A 1 268 ? 15.283 9.531 -27.300 1.00 78.62 268 ARG A N 1
ATOM 2202 C CA . ARG A 1 268 ? 16.500 10.253 -26.896 1.00 78.62 268 ARG A CA 1
ATOM 2203 C C . ARG A 1 268 ? 17.727 9.343 -26.866 1.00 78.62 268 ARG A C 1
ATOM 2205 O O . ARG A 1 268 ? 18.819 9.786 -27.210 1.00 78.62 268 ARG A O 1
ATOM 2212 N N . ASN A 1 269 ? 17.556 8.082 -26.474 1.00 80.31 269 ASN A N 1
ATOM 2213 C CA . ASN A 1 269 ? 18.653 7.123 -26.351 1.00 80.31 269 ASN A CA 1
ATOM 2214 C C . ASN A 1 269 ? 18.974 6.410 -27.679 1.00 80.31 269 ASN A C 1
ATOM 2216 O O . ASN A 1 269 ? 20.130 6.052 -27.925 1.00 80.31 269 ASN A O 1
ATOM 2220 N N . GLU A 1 270 ? 17.978 6.192 -28.541 1.00 85.56 270 GLU A N 1
ATOM 2221 C CA . GLU A 1 270 ? 18.158 5.541 -29.842 1.00 85.56 270 GLU A CA 1
ATOM 2222 C C . GLU A 1 270 ? 18.575 6.503 -30.953 1.00 85.56 270 GLU A C 1
ATOM 2224 O O . GLU A 1 270 ? 19.373 6.123 -31.814 1.00 85.56 270 GLU A O 1
ATOM 2229 N N . PHE A 1 271 ? 18.050 7.729 -30.960 1.00 82.69 271 PHE A N 1
ATOM 2230 C CA . PHE A 1 271 ? 18.262 8.686 -32.043 1.00 82.69 271 PHE A CA 1
ATOM 2231 C C . PHE A 1 271 ? 19.748 8.995 -32.283 1.00 82.69 271 PHE A C 1
ATOM 2233 O O . PHE A 1 271 ? 20.179 8.853 -33.427 1.00 82.69 271 PHE A O 1
ATOM 2240 N N . PRO A 1 272 ? 20.582 9.290 -31.261 1.00 83.19 272 PRO A N 1
ATOM 2241 C CA . PRO A 1 272 ? 22.011 9.522 -31.469 1.00 83.19 272 PRO A CA 1
ATOM 2242 C C . PRO A 1 272 ? 22.723 8.308 -32.072 1.00 83.19 272 PRO A C 1
ATOM 2244 O O . PRO A 1 272 ? 23.567 8.465 -32.947 1.00 83.19 272 PRO A O 1
ATOM 2247 N N . LYS A 1 273 ? 22.350 7.089 -31.660 1.00 81.31 273 LYS A N 1
ATOM 2248 C CA . LYS A 1 273 ? 22.941 5.843 -32.178 1.00 81.31 273 LYS A CA 1
ATOM 2249 C C . LYS A 1 273 ? 22.558 5.608 -33.637 1.00 81.31 273 LYS A C 1
ATOM 2251 O O . LYS A 1 273 ? 23.405 5.243 -34.450 1.00 81.31 273 LYS A O 1
ATOM 2256 N N . LYS A 1 274 ? 21.283 5.828 -33.977 1.00 80.06 274 LYS A N 1
ATOM 2257 C CA . LYS A 1 274 ? 20.772 5.728 -35.352 1.00 80.06 274 LYS A CA 1
ATOM 2258 C C . LYS A 1 274 ? 21.410 6.787 -36.250 1.00 80.06 274 LYS A C 1
ATOM 2260 O O . LYS A 1 274 ? 21.852 6.449 -37.343 1.00 80.06 274 LYS A O 1
ATOM 2265 N N . LEU A 1 275 ? 21.527 8.023 -35.767 1.00 76.81 275 LEU A N 1
ATOM 2266 C CA . LEU A 1 275 ? 22.183 9.116 -36.479 1.00 76.81 275 LEU A CA 1
ATOM 2267 C C . LEU A 1 275 ? 23.671 8.827 -36.696 1.00 76.81 275 LEU A C 1
ATOM 2269 O O . LEU A 1 275 ? 24.137 8.930 -37.822 1.00 76.81 275 LEU A O 1
ATOM 2273 N N . GLN A 1 276 ? 24.399 8.389 -35.665 1.00 75.62 276 GLN A N 1
ATOM 2274 C CA . GLN A 1 276 ? 25.810 8.012 -35.775 1.00 75.62 276 GLN A CA 1
ATOM 2275 C C . GLN A 1 276 ? 26.016 6.892 -36.800 1.00 75.62 276 GLN A C 1
ATOM 2277 O O . GLN A 1 276 ? 26.899 6.994 -37.647 1.00 75.62 276 GLN A O 1
ATOM 2282 N N . LYS A 1 277 ? 25.184 5.843 -36.758 1.00 79.00 277 LYS A N 1
ATOM 2283 C CA . LYS A 1 277 ? 25.231 4.746 -37.734 1.00 79.00 277 LYS A CA 1
ATOM 2284 C C . LYS A 1 277 ? 24.927 5.239 -39.148 1.00 79.00 277 LYS A C 1
ATOM 2286 O O . LYS A 1 277 ? 25.596 4.826 -40.086 1.00 79.00 277 LYS A O 1
ATOM 2291 N N . SER A 1 278 ? 23.943 6.125 -39.292 1.00 79.25 278 SER A N 1
ATOM 2292 C CA . SER A 1 278 ? 23.613 6.747 -40.571 1.00 79.25 278 SER A CA 1
ATOM 2293 C C . SER A 1 278 ? 24.804 7.548 -41.092 1.00 79.25 278 SER A C 1
ATOM 2295 O O . SER A 1 278 ? 25.312 7.232 -42.155 1.00 79.25 278 SER A O 1
ATOM 2297 N N . ILE A 1 279 ? 25.325 8.508 -40.325 1.00 76.75 279 ILE A N 1
ATOM 2298 C CA . ILE A 1 279 ? 26.485 9.327 -40.712 1.00 76.75 279 ILE A CA 1
ATOM 2299 C C . ILE A 1 279 ? 27.681 8.444 -41.082 1.00 76.75 279 ILE A C 1
ATOM 2301 O O . ILE A 1 279 ? 28.300 8.677 -42.110 1.00 76.75 279 ILE A O 1
ATOM 2305 N N . LEU A 1 280 ? 27.976 7.402 -40.301 1.00 73.12 280 LEU A N 1
ATOM 2306 C CA . LEU A 1 280 ? 29.055 6.467 -40.618 1.00 73.12 280 LEU A CA 1
ATOM 2307 C C . LEU A 1 280 ? 28.814 5.748 -41.953 1.00 73.12 280 LEU A C 1
ATOM 2309 O O . LEU A 1 280 ? 29.727 5.671 -42.765 1.00 73.12 280 LEU A O 1
ATOM 2313 N N . ASN A 1 281 ? 27.596 5.266 -42.210 1.00 73.81 281 ASN A N 1
ATOM 2314 C CA . ASN A 1 281 ? 27.251 4.643 -43.488 1.00 73.81 281 ASN A CA 1
ATOM 2315 C C . ASN A 1 281 ? 27.394 5.634 -44.653 1.00 73.81 281 ASN A C 1
ATOM 2317 O O . ASN A 1 281 ? 28.046 5.319 -45.640 1.00 73.81 281 ASN A O 1
ATOM 2321 N N . TYR A 1 282 ? 26.855 6.849 -44.520 1.00 75.31 282 TYR A N 1
ATOM 2322 C CA . TYR A 1 282 ? 26.976 7.894 -45.542 1.00 75.31 282 TYR A CA 1
ATOM 2323 C C . TYR A 1 282 ? 28.441 8.327 -45.761 1.00 75.31 282 TYR A C 1
ATOM 2325 O O . TYR A 1 282 ? 28.816 8.639 -46.891 1.00 75.31 282 TYR A O 1
ATOM 2333 N N . ALA A 1 283 ? 29.280 8.315 -44.717 1.00 68.88 283 ALA A N 1
ATOM 2334 C CA . ALA A 1 283 ? 30.720 8.561 -44.817 1.00 68.88 283 ALA A CA 1
ATOM 2335 C C . ALA A 1 283 ? 31.432 7.441 -45.589 1.00 68.88 283 ALA A C 1
ATOM 2337 O O . ALA A 1 283 ? 32.215 7.725 -46.490 1.00 68.88 283 ALA A O 1
ATOM 2338 N N . MET A 1 284 ? 31.135 6.178 -45.261 1.00 69.38 284 MET A N 1
ATOM 2339 C CA . MET A 1 284 ? 31.699 4.996 -45.929 1.00 69.38 284 MET A CA 1
ATOM 2340 C C . MET A 1 284 ? 31.263 4.902 -47.396 1.00 69.38 284 MET A C 1
ATOM 2342 O O . MET A 1 284 ? 32.033 4.459 -48.239 1.00 69.38 284 MET A O 1
ATOM 2346 N N . GLU A 1 285 ? 30.049 5.356 -47.713 1.00 70.38 285 GLU A N 1
ATOM 2347 C CA . GLU A 1 285 ? 29.533 5.473 -49.082 1.00 70.38 285 GLU A CA 1
ATOM 2348 C C . GLU A 1 285 ? 30.104 6.686 -49.848 1.00 70.38 285 GLU A C 1
ATOM 2350 O O . GLU A 1 285 ? 29.746 6.894 -51.004 1.00 70.38 285 GLU A O 1
ATOM 2355 N N . GLY A 1 286 ? 30.949 7.518 -49.222 1.00 66.00 286 GLY A N 1
ATOM 2356 C CA . GLY A 1 286 ? 31.562 8.697 -49.848 1.00 66.00 286 GLY A CA 1
ATOM 2357 C C . GLY A 1 286 ? 30.609 9.877 -50.083 1.00 66.00 286 GLY A C 1
ATOM 2358 O O . GLY A 1 286 ? 31.022 10.906 -50.608 1.00 66.00 286 GLY A O 1
ATOM 2359 N N . LYS A 1 287 ? 29.345 9.773 -49.654 1.00 67.38 287 LYS A N 1
ATOM 2360 C CA . LYS A 1 287 ? 28.289 10.781 -49.871 1.00 67.38 287 LYS A CA 1
ATOM 2361 C C . LYS A 1 287 ? 28.430 12.038 -49.009 1.00 67.38 287 LYS A C 1
ATOM 2363 O O . LYS A 1 287 ? 27.731 13.015 -49.250 1.00 67.38 287 LYS A O 1
ATOM 2368 N N . LEU A 1 288 ? 29.277 12.006 -47.977 1.00 62.53 288 LEU A N 1
ATOM 2369 C CA . LEU A 1 288 ? 29.516 13.143 -47.073 1.00 62.53 288 LEU A CA 1
ATOM 2370 C C . LEU A 1 288 ? 30.698 14.025 -47.489 1.00 62.53 288 LEU A C 1
ATOM 2372 O O . LEU A 1 288 ? 31.020 14.979 -46.783 1.00 62.53 288 LEU A O 1
ATOM 2376 N N . VAL A 1 289 ? 31.353 13.714 -48.607 1.00 63.44 289 VAL A N 1
ATOM 2377 C CA . VAL A 1 289 ? 32.419 14.548 -49.161 1.00 63.44 289 VAL A CA 1
ATOM 2378 C C . VAL A 1 289 ? 31.784 15.560 -50.110 1.00 63.44 289 VAL A C 1
ATOM 2380 O O . VAL A 1 289 ? 31.049 15.193 -51.022 1.00 63.44 289 VAL A O 1
ATOM 2383 N N . SER A 1 290 ? 32.049 16.847 -49.890 1.00 51.78 290 SER A N 1
ATOM 2384 C CA . SER A 1 290 ? 31.632 17.913 -50.797 1.00 51.78 290 SER A CA 1
ATOM 2385 C C . SER A 1 290 ? 32.334 17.739 -52.144 1.00 51.78 290 SER A C 1
ATOM 2387 O O . SER A 1 290 ? 33.543 17.964 -52.247 1.00 51.78 290 SER A O 1
ATOM 2389 N N . ASN A 1 291 ? 31.580 17.374 -53.180 1.00 48.03 291 ASN A N 1
ATOM 2390 C CA . ASN A 1 291 ? 32.019 17.579 -54.553 1.00 48.03 291 ASN A CA 1
ATOM 2391 C C . ASN A 1 291 ? 32.057 19.088 -54.799 1.00 48.03 291 ASN A C 1
ATOM 2393 O O . ASN A 1 291 ? 31.051 19.701 -55.146 1.00 48.03 291 ASN A O 1
ATOM 2397 N N . ASN A 1 292 ? 33.224 19.694 -54.594 1.00 46.22 292 ASN A N 1
ATOM 2398 C CA . ASN A 1 292 ? 33.530 21.009 -55.139 1.00 46.22 292 ASN A CA 1
ATOM 2399 C C . ASN A 1 292 ? 33.611 20.877 -56.666 1.00 46.22 292 ASN A C 1
ATOM 2401 O O . ASN A 1 292 ? 34.690 20.730 -57.235 1.00 46.22 292 ASN A O 1
ATOM 2405 N N . SER A 1 293 ? 32.462 20.874 -57.332 1.00 45.66 293 SER A N 1
ATOM 2406 C CA . SER A 1 293 ? 32.374 21.090 -58.770 1.00 45.66 293 SER A CA 1
ATOM 2407 C C . SER A 1 293 ? 31.051 21.780 -59.074 1.00 45.66 293 SER A C 1
ATOM 2409 O O . SER A 1 293 ? 29.996 21.182 -58.885 1.00 45.66 293 SER A O 1
ATOM 2411 N N . ASP A 1 294 ? 31.150 23.028 -59.530 1.00 46.56 294 ASP A N 1
ATOM 2412 C CA . ASP A 1 294 ? 30.097 24.010 -59.831 1.00 46.56 294 ASP A CA 1
ATOM 2413 C C . ASP A 1 294 ? 29.046 23.572 -60.877 1.00 46.56 294 ASP A C 1
ATOM 2415 O O . ASP A 1 294 ? 28.830 24.246 -61.886 1.00 46.56 294 ASP A O 1
ATOM 2419 N N . LYS A 1 295 ? 28.367 22.442 -60.684 1.00 46.72 295 LYS A N 1
ATOM 2420 C CA . LYS A 1 295 ? 27.183 22.079 -61.469 1.00 46.72 295 LYS A CA 1
ATOM 2421 C C . LYS A 1 295 ? 26.128 21.486 -60.552 1.00 46.72 295 LYS A C 1
ATOM 2423 O O . LYS A 1 295 ? 26.096 20.277 -60.337 1.00 46.72 295 LYS A O 1
ATOM 2428 N N . ASP A 1 296 ? 25.277 22.369 -60.043 1.00 47.16 296 ASP A N 1
ATOM 2429 C CA . ASP A 1 296 ? 24.041 22.025 -59.351 1.00 47.16 296 ASP A CA 1
ATOM 2430 C C . ASP A 1 296 ? 23.159 21.170 -60.273 1.00 47.16 296 ASP A C 1
ATOM 2432 O O . ASP A 1 296 ? 22.477 21.679 -61.163 1.00 47.16 296 ASP A O 1
ATOM 2436 N N . LEU A 1 297 ? 23.185 19.855 -60.070 1.00 53.28 297 LEU A N 1
ATOM 2437 C CA . LEU A 1 297 ? 22.037 19.010 -60.362 1.00 53.28 297 LEU A CA 1
ATOM 2438 C C . LEU A 1 297 ? 21.464 18.536 -59.034 1.00 53.28 297 LEU A C 1
ATOM 2440 O O . LEU A 1 297 ? 22.197 18.074 -58.158 1.00 53.28 297 LEU A O 1
ATOM 2444 N N . ASP A 1 298 ? 20.148 18.679 -58.911 1.00 52.56 298 ASP A N 1
ATOM 2445 C CA . ASP A 1 298 ? 19.388 18.267 -57.741 1.00 52.56 298 ASP A CA 1
ATOM 2446 C C . ASP A 1 298 ? 19.610 16.770 -57.455 1.00 52.56 298 ASP A C 1
ATOM 2448 O O . ASP A 1 298 ? 19.706 15.941 -58.368 1.00 52.56 298 ASP A O 1
ATOM 2452 N N . VAL A 1 299 ? 19.720 16.414 -56.173 1.00 51.03 299 VAL A N 1
ATOM 2453 C CA . VAL A 1 299 ? 20.099 15.062 -55.717 1.00 51.03 299 VAL A CA 1
ATOM 2454 C C . VAL A 1 299 ? 19.116 14.008 -56.241 1.00 51.03 299 VAL A C 1
ATOM 2456 O O . VAL A 1 299 ? 19.511 12.884 -56.574 1.00 51.03 299 VAL A O 1
ATOM 2459 N N . ASP A 1 300 ? 17.848 14.392 -56.383 1.00 49.53 300 ASP A N 1
ATOM 2460 C CA . ASP A 1 300 ? 16.786 13.543 -56.914 1.00 49.53 300 ASP A CA 1
ATOM 2461 C C . ASP A 1 300 ? 16.902 13.319 -58.433 1.00 49.53 300 ASP A C 1
ATOM 2463 O O . ASP A 1 300 ? 16.628 12.212 -58.917 1.00 49.53 300 ASP A O 1
ATOM 2467 N N . GLU A 1 301 ? 17.383 14.307 -59.195 1.00 55.06 301 GLU A N 1
ATOM 2468 C CA . GLU A 1 301 ? 17.653 14.144 -60.630 1.00 55.06 301 GLU A CA 1
ATOM 2469 C C . GLU A 1 301 ? 18.825 13.191 -60.872 1.00 55.06 301 GLU A C 1
ATOM 2471 O O . GLU A 1 301 ? 18.741 12.314 -61.738 1.00 55.06 301 GLU A O 1
ATOM 2476 N N . LEU A 1 302 ? 19.885 13.288 -60.066 1.00 54.94 302 LEU A N 1
ATOM 2477 C CA . LEU A 1 302 ? 21.032 12.383 -60.155 1.00 54.94 302 LEU A CA 1
ATOM 2478 C C . LEU A 1 302 ? 20.631 10.939 -59.836 1.00 54.94 302 LEU A C 1
ATOM 2480 O O . LEU A 1 302 ? 20.944 10.041 -60.616 1.00 54.94 302 LEU A O 1
ATOM 2484 N N . LEU A 1 303 ? 19.848 10.707 -58.775 1.00 53.75 303 LEU A N 1
ATOM 2485 C CA . LEU A 1 303 ? 19.314 9.380 -58.431 1.00 53.75 303 LEU A CA 1
ATOM 2486 C C . LEU A 1 303 ? 18.470 8.768 -59.558 1.00 53.75 303 LEU A C 1
ATOM 2488 O O . LEU A 1 303 ? 18.524 7.554 -59.801 1.00 53.75 303 LEU A O 1
ATOM 2492 N N . LEU A 1 304 ? 17.693 9.597 -60.256 1.00 57.09 304 LEU A N 1
ATOM 2493 C CA . LEU A 1 304 ? 16.870 9.170 -61.382 1.00 57.09 304 LEU A CA 1
ATOM 2494 C C . LEU A 1 304 ? 17.720 8.811 -62.609 1.00 57.09 304 LEU A C 1
ATOM 2496 O O . LEU A 1 304 ? 17.438 7.811 -63.280 1.00 57.09 304 LEU A O 1
ATOM 2500 N N . ILE A 1 305 ? 18.769 9.589 -62.888 1.00 63.38 305 ILE A N 1
ATOM 2501 C CA . ILE A 1 305 ? 19.728 9.323 -63.967 1.00 63.38 305 ILE A CA 1
ATOM 2502 C C . ILE A 1 305 ? 20.494 8.024 -63.681 1.00 63.38 305 ILE A C 1
ATOM 2504 O O . ILE A 1 305 ? 20.523 7.143 -64.541 1.00 63.38 305 ILE A O 1
ATOM 2508 N N . THR A 1 306 ? 20.996 7.826 -62.457 1.00 55.19 306 THR A N 1
ATOM 2509 C CA . THR A 1 306 ? 21.738 6.609 -62.087 1.00 55.19 306 THR A CA 1
ATOM 2510 C C . THR A 1 306 ? 20.863 5.355 -62.174 1.00 55.19 306 THR A C 1
ATOM 2512 O O . THR A 1 306 ? 21.299 4.327 -62.693 1.00 55.19 306 THR A O 1
ATOM 2515 N N . LYS A 1 307 ? 19.592 5.423 -61.745 1.00 58.66 307 LYS A N 1
ATOM 2516 C CA . LYS A 1 307 ? 18.639 4.308 -61.915 1.00 58.66 307 LYS A CA 1
ATOM 2517 C C . LYS A 1 307 ? 18.376 3.983 -63.386 1.00 58.66 307 LYS A C 1
ATOM 2519 O O . LYS A 1 307 ? 18.317 2.806 -63.748 1.00 58.66 307 LYS A O 1
ATOM 2524 N N . LYS A 1 308 ? 18.227 5.006 -64.236 1.00 61.91 308 LYS A N 1
ATOM 2525 C CA . LYS A 1 308 ? 18.042 4.826 -65.686 1.00 61.91 308 LYS A CA 1
ATOM 2526 C C . LYS A 1 308 ? 19.268 4.189 -66.343 1.00 61.91 308 LYS A C 1
ATOM 2528 O O . LYS A 1 308 ? 19.109 3.342 -67.219 1.00 61.91 308 LYS A O 1
ATOM 2533 N N . GLU A 1 309 ? 20.475 4.555 -65.926 1.00 58.91 309 GLU A N 1
ATOM 2534 C CA . GLU A 1 309 ? 21.714 3.969 -66.451 1.00 58.91 309 GLU A CA 1
ATOM 2535 C C . GLU A 1 309 ? 21.921 2.521 -65.994 1.00 58.91 309 GLU A C 1
ATOM 2537 O O . GLU A 1 309 ? 22.254 1.665 -66.814 1.00 58.91 309 GLU A O 1
ATOM 2542 N N . GLN A 1 310 ? 21.619 2.197 -64.734 1.00 54.78 310 GLN A N 1
ATOM 2543 C CA . GLN A 1 310 ? 21.682 0.820 -64.230 1.00 54.78 310 GLN A CA 1
ATOM 2544 C C . GLN A 1 310 ? 20.718 -0.126 -64.969 1.00 54.78 310 GLN A C 1
ATOM 2546 O O . GLN A 1 310 ? 21.085 -1.261 -65.282 1.00 54.78 310 GLN A O 1
ATOM 2551 N N . GLN A 1 311 ? 19.515 0.345 -65.318 1.00 56.28 311 GLN A N 1
ATOM 2552 C CA . GLN A 1 311 ? 18.569 -0.421 -66.141 1.00 56.28 311 GLN A CA 1
ATOM 2553 C C . GLN A 1 311 ? 19.061 -0.609 -67.585 1.00 56.28 311 GLN A C 1
ATOM 2555 O O . GLN A 1 311 ? 18.897 -1.691 -68.150 1.00 56.28 311 GLN A O 1
ATOM 2560 N N . LYS A 1 312 ? 19.715 0.401 -68.178 1.00 59.75 312 LYS A N 1
ATOM 2561 C CA . LYS A 1 312 ? 20.328 0.285 -69.515 1.00 59.75 312 LYS A CA 1
ATOM 2562 C C . LYS A 1 312 ? 21.487 -0.716 -69.541 1.00 59.75 312 LYS A C 1
ATOM 2564 O O . LYS A 1 312 ? 21.600 -1.488 -70.489 1.00 59.75 312 LYS A O 1
ATOM 2569 N N . LEU A 1 313 ? 22.314 -0.746 -68.497 1.00 55.88 313 LEU A N 1
ATOM 2570 C CA . LEU A 1 313 ? 23.440 -1.680 -68.366 1.00 55.88 313 LEU A CA 1
ATOM 2571 C C . LEU A 1 313 ? 22.984 -3.132 -68.134 1.00 55.88 313 LEU A C 1
ATOM 2573 O O . LEU A 1 313 ? 23.666 -4.064 -68.553 1.00 55.88 313 LEU A O 1
ATOM 2577 N N . GLN A 1 314 ? 21.806 -3.350 -67.536 1.00 55.53 314 GLN A N 1
ATOM 2578 C CA . GLN A 1 314 ? 21.198 -4.684 -67.428 1.00 55.53 314 GLN A CA 1
ATOM 2579 C C . GLN A 1 314 ? 20.702 -5.247 -68.770 1.00 55.53 314 GLN A C 1
ATOM 2581 O O . GLN A 1 314 ? 20.689 -6.469 -68.919 1.00 55.53 314 GLN A O 1
ATOM 2586 N N . LEU A 1 315 ? 20.347 -4.394 -69.740 1.00 49.72 315 LEU A N 1
ATOM 2587 C CA . LEU A 1 315 ? 19.899 -4.807 -71.079 1.00 49.72 315 LEU A CA 1
ATOM 2588 C C . LEU A 1 315 ? 21.057 -5.159 -72.037 1.00 49.72 315 LEU A C 1
ATOM 2590 O O . LEU A 1 315 ? 20.837 -5.850 -73.024 1.00 49.72 315 LEU A O 1
ATOM 2594 N N . ASN A 1 316 ? 22.284 -4.712 -71.745 1.00 53.12 316 ASN A N 1
ATOM 2595 C CA . ASN A 1 316 ? 23.453 -4.798 -72.633 1.00 53.12 316 ASN A CA 1
ATOM 2596 C C . ASN A 1 316 ? 24.569 -5.706 -72.072 1.00 53.12 316 ASN A C 1
ATOM 2598 O O . ASN A 1 316 ? 25.756 -5.384 -72.134 1.00 53.12 316 ASN A O 1
ATOM 2602 N N . LYS A 1 317 ? 24.203 -6.857 -71.496 1.00 48.50 317 LYS A N 1
ATOM 2603 C CA . LYS A 1 317 ? 25.174 -7.774 -70.869 1.00 48.50 317 LYS A CA 1
ATOM 2604 C C . LYS A 1 317 ? 26.072 -8.552 -71.842 1.00 48.50 317 LYS A C 1
ATOM 2606 O O . LYS A 1 317 ? 27.108 -9.040 -71.403 1.00 48.50 317 LYS A O 1
ATOM 2611 N N . ASP A 1 318 ? 25.753 -8.606 -73.134 1.00 51.84 318 ASP A N 1
ATOM 2612 C CA . ASP A 1 318 ? 26.515 -9.414 -74.103 1.00 51.84 318 ASP A CA 1
ATOM 2613 C C . ASP A 1 318 ? 27.686 -8.677 -74.788 1.00 51.84 318 ASP A C 1
ATOM 2615 O O . ASP A 1 318 ? 28.420 -9.291 -75.561 1.00 51.84 318 ASP A O 1
ATOM 2619 N N . GLN A 1 319 ? 27.928 -7.387 -74.502 1.00 48.16 319 GLN A N 1
ATOM 2620 C CA . GLN A 1 319 ? 28.971 -6.603 -75.197 1.00 48.16 319 GLN A CA 1
ATOM 2621 C C . GLN A 1 319 ? 30.081 -5.980 -74.333 1.00 48.16 319 GLN A C 1
ATOM 2623 O O . GLN A 1 319 ? 30.930 -5.275 -74.871 1.00 48.16 319 GLN A O 1
ATOM 2628 N N . LEU A 1 320 ? 30.187 -6.278 -73.036 1.00 40.50 320 LEU A N 1
ATOM 2629 C CA . LEU A 1 320 ? 31.254 -5.711 -72.192 1.00 40.50 320 LEU A CA 1
ATOM 2630 C C . LEU A 1 320 ? 32.268 -6.765 -71.723 1.00 40.50 320 LEU A C 1
ATOM 2632 O O . LEU A 1 320 ? 32.302 -7.174 -70.566 1.00 40.50 320 LEU A O 1
ATOM 2636 N N . LYS A 1 321 ? 33.175 -7.149 -72.633 1.00 45.81 321 LYS A N 1
ATOM 2637 C CA . LYS A 1 321 ? 34.529 -7.598 -72.266 1.00 45.81 321 LYS A CA 1
ATOM 2638 C C . LYS A 1 321 ? 35.361 -6.366 -71.906 1.00 45.81 321 LYS A C 1
ATOM 2640 O O . LYS A 1 321 ? 36.007 -5.805 -72.779 1.00 45.81 321 LYS A O 1
ATOM 2645 N N . GLN A 1 322 ? 35.290 -5.968 -70.636 1.00 44.94 322 GLN A N 1
ATOM 2646 C CA . GLN A 1 322 ? 36.280 -5.231 -69.827 1.00 44.94 322 GLN A CA 1
ATOM 2647 C C . GLN A 1 322 ? 35.516 -4.545 -68.687 1.00 44.94 322 GLN A C 1
ATOM 2649 O O . GLN A 1 322 ? 35.122 -3.390 -68.789 1.00 44.94 322 GLN A O 1
ATOM 2654 N N . SER A 1 323 ? 35.259 -5.271 -67.599 1.00 35.28 323 SER A N 1
ATOM 2655 C CA . SER A 1 323 ? 34.696 -4.696 -66.375 1.00 35.28 323 SER A CA 1
ATOM 2656 C C . SER A 1 323 ? 35.767 -4.655 -65.287 1.00 35.28 323 SER A C 1
ATOM 2658 O O . SER A 1 323 ? 36.293 -5.692 -64.890 1.00 35.28 323 SER A O 1
ATOM 2660 N N . ILE A 1 324 ? 36.059 -3.438 -64.823 1.00 46.66 324 ILE A N 1
ATOM 2661 C CA . ILE A 1 324 ? 37.087 -3.021 -63.847 1.00 46.66 324 ILE A CA 1
ATOM 2662 C C . ILE A 1 324 ? 36.600 -3.252 -62.391 1.00 46.66 324 ILE A C 1
ATOM 2664 O O . ILE A 1 324 ? 37.032 -2.600 -61.449 1.00 46.66 324 ILE A O 1
ATOM 2668 N N . ILE A 1 325 ? 35.670 -4.192 -62.193 1.00 41.38 325 ILE A N 1
ATOM 2669 C CA . ILE A 1 325 ? 34.993 -4.432 -60.912 1.00 41.38 325 ILE A CA 1
ATOM 2670 C C . ILE A 1 325 ? 35.089 -5.917 -60.573 1.00 41.38 325 ILE A C 1
ATOM 2672 O O . ILE A 1 325 ? 34.647 -6.773 -61.344 1.00 41.38 325 ILE A O 1
ATOM 2676 N N . TYR A 1 326 ? 35.636 -6.213 -59.396 1.00 46.91 326 TYR A N 1
ATOM 2677 C CA . TYR A 1 326 ? 35.782 -7.571 -58.876 1.00 46.91 326 TYR A CA 1
ATOM 2678 C C . TYR A 1 326 ? 34.710 -7.834 -57.823 1.00 46.91 326 TYR A C 1
ATOM 2680 O O . TYR A 1 326 ? 34.417 -6.979 -56.986 1.00 46.91 326 TYR A O 1
ATOM 2688 N N . LYS A 1 327 ? 34.131 -9.033 -57.873 1.00 44.78 327 LYS A N 1
ATOM 2689 C CA . LYS A 1 327 ? 33.137 -9.505 -56.913 1.00 44.78 327 LYS A CA 1
ATOM 2690 C C . LYS A 1 327 ? 33.794 -10.486 -55.953 1.00 44.78 327 LYS A C 1
ATOM 2692 O O . LYS A 1 327 ? 34.304 -11.517 -56.394 1.00 44.78 327 LYS A O 1
ATOM 2697 N N . ASN A 1 328 ? 33.751 -10.197 -54.659 1.00 45.00 328 ASN A N 1
ATOM 2698 C CA . ASN A 1 328 ? 34.249 -11.119 -53.650 1.00 45.00 328 ASN A CA 1
ATOM 2699 C C . ASN A 1 328 ? 33.223 -12.249 -53.421 1.00 45.00 328 ASN A C 1
ATOM 2701 O O . ASN A 1 328 ? 32.024 -12.018 -53.261 1.00 45.00 328 ASN A O 1
ATOM 2705 N N . ILE A 1 329 ? 33.693 -13.499 -53.487 1.00 44.47 329 ILE A N 1
ATOM 2706 C CA . ILE A 1 329 ? 32.855 -14.712 -53.462 1.00 44.47 329 ILE A CA 1
ATOM 2707 C C . ILE A 1 329 ? 32.369 -15.025 -52.037 1.00 44.47 329 ILE A C 1
ATOM 2709 O O . ILE A 1 329 ? 31.372 -15.722 -51.870 1.00 44.47 329 ILE A O 1
ATOM 2713 N N . SER A 1 330 ? 33.042 -14.502 -51.010 1.00 46.69 330 SER A N 1
ATOM 2714 C CA . SER A 1 330 ? 32.738 -14.823 -49.611 1.00 46.69 330 SER A CA 1
ATOM 2715 C C . SER A 1 330 ? 31.627 -13.959 -49.001 1.00 46.69 330 SER A C 1
ATOM 2717 O O . SER A 1 330 ? 30.872 -14.440 -48.160 1.00 46.69 330 SER A O 1
ATOM 2719 N N . ASP A 1 331 ? 31.480 -12.716 -49.452 1.00 48.91 331 ASP A N 1
ATOM 2720 C CA . ASP A 1 331 ? 30.586 -11.704 -48.877 1.00 48.91 331 ASP A CA 1
ATOM 2721 C C . ASP A 1 331 ? 29.741 -10.960 -49.934 1.00 48.91 331 ASP A C 1
ATOM 2723 O O . ASP A 1 331 ? 28.905 -10.127 -49.585 1.00 48.91 331 ASP A O 1
ATOM 2727 N N . ASN A 1 332 ? 29.883 -11.309 -51.220 1.00 46.72 332 ASN A N 1
ATOM 2728 C CA . ASN A 1 332 ? 29.094 -10.783 -52.343 1.00 46.72 332 ASN A CA 1
ATOM 2729 C C . ASN A 1 332 ? 29.231 -9.261 -52.587 1.00 46.72 332 ASN A C 1
ATOM 2731 O O . ASN A 1 332 ? 28.395 -8.682 -53.288 1.00 46.72 332 ASN A O 1
ATOM 2735 N N . SER A 1 333 ? 30.274 -8.621 -52.057 1.00 40.19 333 SER A N 1
ATOM 2736 C CA . SER A 1 333 ? 30.563 -7.191 -52.223 1.00 40.19 333 SER A CA 1
ATOM 2737 C C . SER A 1 333 ? 31.318 -6.895 -53.539 1.00 40.19 333 SER A C 1
ATOM 2739 O O . SER A 1 333 ? 31.984 -7.770 -54.103 1.00 40.19 333 SER A O 1
ATOM 2741 N N . TYR A 1 334 ? 31.172 -5.668 -54.063 1.00 41.50 334 TYR A N 1
ATOM 2742 C CA . TYR A 1 334 ? 31.805 -5.191 -55.305 1.00 41.50 334 TYR A CA 1
ATOM 2743 C C . TYR A 1 334 ? 32.660 -3.951 -55.018 1.00 41.50 334 TYR A C 1
ATOM 2745 O O . TYR A 1 334 ? 32.209 -3.066 -54.292 1.00 41.50 334 TYR A O 1
ATOM 2753 N N . TYR A 1 335 ? 33.850 -3.868 -55.619 1.00 43.94 335 TYR A N 1
ATOM 2754 C CA . TYR A 1 335 ? 34.797 -2.763 -55.413 1.00 43.94 335 TYR A CA 1
ATOM 2755 C C . TYR A 1 335 ? 35.220 -2.119 -56.739 1.00 43.94 335 TYR A C 1
ATOM 2757 O O . TYR A 1 335 ? 35.465 -2.827 -57.718 1.00 43.94 335 TYR A O 1
ATOM 2765 N N . GLU A 1 336 ? 35.345 -0.789 -56.745 1.00 37.69 336 GLU A N 1
ATOM 2766 C CA . GLU A 1 336 ? 35.865 0.019 -57.856 1.00 37.69 336 GLU A CA 1
ATOM 2767 C C . GLU A 1 336 ? 37.133 0.761 -57.402 1.00 37.69 336 GLU A C 1
ATOM 2769 O O . GLU A 1 336 ? 37.197 1.279 -56.286 1.00 37.69 336 GLU A O 1
ATOM 2774 N N . ASN A 1 337 ? 38.171 0.773 -58.241 1.00 40.28 337 ASN A N 1
ATOM 2775 C CA . ASN A 1 337 ? 39.469 1.332 -57.874 1.00 40.28 337 ASN A CA 1
ATOM 2776 C C . ASN A 1 337 ? 39.516 2.843 -58.147 1.00 40.28 337 ASN A C 1
ATOM 2778 O O . ASN A 1 337 ? 39.653 3.263 -59.295 1.00 40.28 337 ASN A O 1
ATOM 2782 N N . GLN A 1 338 ? 39.472 3.654 -57.089 1.00 38.25 338 GLN A N 1
ATOM 2783 C CA . GLN A 1 338 ? 40.024 5.007 -57.118 1.00 38.25 338 GLN A CA 1
ATOM 2784 C C . GLN A 1 338 ? 41.000 5.187 -55.954 1.00 38.25 338 GLN A C 1
ATOM 2786 O O . GLN A 1 338 ? 40.601 5.312 -54.803 1.00 38.25 338 GLN A O 1
ATOM 2791 N N . ASN A 1 339 ? 42.294 5.189 -56.291 1.00 40.03 339 ASN A N 1
ATOM 2792 C CA . ASN A 1 339 ? 43.429 5.626 -55.471 1.00 40.03 339 ASN A CA 1
ATOM 2793 C C . ASN A 1 339 ? 43.522 5.069 -54.040 1.00 40.03 339 ASN A C 1
ATOM 2795 O O . ASN A 1 339 ? 43.989 5.762 -53.137 1.00 40.03 339 ASN A O 1
ATOM 2799 N N . PHE A 1 340 ? 43.182 3.797 -53.841 1.00 41.56 340 PHE A N 1
ATOM 2800 C CA . PHE A 1 340 ? 43.568 3.072 -52.632 1.00 41.56 340 PHE A CA 1
ATOM 2801 C C . PHE A 1 340 ? 44.567 1.972 -52.988 1.00 41.56 340 PHE A C 1
ATOM 2803 O O . PHE A 1 340 ? 44.313 1.129 -53.846 1.00 41.56 340 PHE A O 1
ATOM 2810 N N . LEU A 1 341 ? 45.732 1.997 -52.334 1.00 38.28 341 LEU A N 1
ATOM 2811 C CA . LEU A 1 341 ? 46.687 0.894 -52.379 1.00 38.28 341 LEU A CA 1
ATOM 2812 C C . LEU A 1 341 ? 46.117 -0.257 -51.550 1.00 38.28 341 LEU A C 1
ATOM 2814 O O . LEU A 1 341 ? 45.878 -0.110 -50.352 1.00 38.28 341 LEU A O 1
ATOM 2818 N N . GLU A 1 342 ? 45.898 -1.399 -52.190 1.00 41.69 342 GLU A N 1
ATOM 2819 C CA . GLU A 1 342 ? 45.518 -2.625 -51.501 1.00 41.69 342 GLU A CA 1
ATOM 2820 C C . GLU A 1 342 ? 46.732 -3.129 -50.704 1.00 41.69 342 GLU A C 1
ATOM 2822 O O . GLU A 1 342 ? 47.777 -3.452 -51.271 1.00 41.69 342 GLU A O 1
ATOM 2827 N N . VAL A 1 343 ? 46.628 -3.153 -49.374 1.00 44.06 343 VAL A N 1
ATOM 2828 C CA . VAL A 1 343 ? 47.698 -3.633 -48.488 1.00 44.06 343 VAL A CA 1
ATOM 2829 C C . VAL A 1 343 ? 47.129 -4.710 -47.578 1.00 44.06 343 VAL A C 1
ATOM 2831 O O . VAL A 1 343 ? 46.137 -4.491 -46.884 1.00 44.06 343 VAL A O 1
ATOM 2834 N N . GLN A 1 344 ? 47.754 -5.890 -47.561 1.00 47.72 344 GLN A N 1
ATOM 2835 C CA . GLN A 1 344 ? 47.393 -6.925 -46.593 1.00 47.72 344 GLN A CA 1
ATOM 2836 C C . GLN A 1 344 ? 47.640 -6.405 -45.173 1.00 47.72 344 GLN A C 1
ATOM 2838 O O . GLN A 1 344 ? 48.682 -5.812 -44.904 1.00 47.72 344 GLN A O 1
ATOM 2843 N N . LEU A 1 345 ? 46.714 -6.674 -44.245 1.00 42.22 345 LEU A N 1
ATOM 2844 C CA . LEU A 1 345 ? 46.798 -6.218 -42.848 1.00 42.22 345 LEU A CA 1
ATOM 2845 C C . LEU A 1 345 ? 48.137 -6.559 -42.170 1.00 42.22 345 LEU A C 1
ATOM 2847 O O . LEU A 1 345 ? 48.578 -5.794 -41.319 1.00 42.22 345 LEU A O 1
ATOM 2851 N N . GLY A 1 346 ? 48.802 -7.646 -42.579 1.00 54.81 346 GLY A N 1
ATOM 2852 C CA . GLY A 1 346 ? 50.130 -8.038 -42.091 1.00 54.81 346 GLY A CA 1
ATOM 2853 C C . GLY A 1 346 ? 51.307 -7.186 -42.595 1.00 54.81 346 GLY A C 1
ATOM 2854 O O . GLY A 1 346 ? 52.385 -7.264 -42.020 1.00 54.81 346 GLY A O 1
ATOM 2855 N N . LEU A 1 347 ? 51.125 -6.376 -43.645 1.00 50.00 347 LEU A N 1
ATOM 2856 C CA . LEU A 1 347 ? 52.143 -5.458 -44.186 1.00 50.00 347 LEU A CA 1
ATOM 2857 C C . LEU A 1 347 ? 52.121 -4.083 -43.507 1.00 50.00 347 LEU A C 1
ATOM 2859 O O . LEU A 1 347 ? 53.128 -3.382 -43.504 1.00 50.00 347 LEU A O 1
ATOM 2863 N N . ILE A 1 348 ? 50.975 -3.700 -42.941 1.00 42.22 348 ILE A N 1
ATOM 2864 C CA . ILE A 1 348 ? 50.754 -2.386 -42.313 1.00 42.22 348 ILE A CA 1
ATOM 2865 C C . ILE A 1 348 ? 50.548 -2.470 -40.799 1.00 42.22 348 ILE A C 1
ATOM 2867 O O . ILE A 1 348 ? 50.629 -1.457 -40.109 1.00 42.22 348 ILE A O 1
ATOM 2871 N N . SER A 1 349 ? 50.280 -3.662 -40.263 1.00 46.12 349 SER A N 1
ATOM 2872 C CA . SER A 1 349 ? 50.095 -3.872 -38.831 1.00 46.12 349 SER A CA 1
ATOM 2873 C C . SER A 1 349 ? 50.572 -5.260 -38.409 1.00 46.12 349 SER A C 1
ATOM 2875 O O . SER A 1 349 ? 50.376 -6.249 -39.114 1.00 46.12 349 SER A O 1
ATOM 2877 N N . ASN A 1 350 ? 51.171 -5.355 -37.224 1.00 59.12 350 ASN A N 1
ATOM 2878 C CA . ASN A 1 350 ? 51.447 -6.651 -36.618 1.00 59.12 350 ASN A CA 1
ATOM 2879 C C . ASN A 1 350 ? 50.155 -7.189 -35.991 1.00 59.12 350 ASN A C 1
ATOM 2881 O O . ASN A 1 350 ? 49.615 -6.596 -35.056 1.00 59.12 350 ASN A O 1
ATOM 2885 N N . ILE A 1 351 ? 49.665 -8.316 -36.505 1.00 55.47 351 ILE A N 1
ATOM 2886 C CA . ILE A 1 351 ? 48.456 -8.979 -36.010 1.00 55.47 351 ILE A CA 1
ATOM 2887 C C . ILE A 1 351 ? 48.855 -9.911 -34.862 1.00 55.47 351 ILE A C 1
ATOM 2889 O O . ILE A 1 351 ? 49.601 -10.867 -35.066 1.00 55.47 351 ILE A O 1
ATOM 2893 N N . TYR A 1 352 ? 48.348 -9.651 -33.656 1.00 59.75 352 TYR A N 1
ATOM 2894 C CA . TYR A 1 352 ? 48.593 -10.488 -32.480 1.00 59.75 352 TYR A CA 1
ATOM 2895 C C . TYR A 1 352 ? 47.316 -11.220 -32.058 1.00 59.75 352 TYR A C 1
ATOM 2897 O O . TYR A 1 352 ? 46.273 -10.605 -31.846 1.00 59.75 352 TYR A O 1
ATOM 2905 N N . THR A 1 353 ? 47.412 -12.534 -31.874 1.00 62.59 353 THR A N 1
ATOM 2906 C CA . THR A 1 353 ? 46.384 -13.375 -31.239 1.00 62.59 353 THR A CA 1
ATOM 2907 C C . THR A 1 353 ? 46.809 -13.638 -29.781 1.00 62.59 353 THR A C 1
ATOM 2909 O O . THR A 1 353 ? 47.990 -13.894 -29.571 1.00 62.59 353 THR A O 1
ATOM 2912 N N . GLY A 1 354 ? 45.902 -13.498 -28.790 1.00 53.16 354 GLY A N 1
ATOM 2913 C CA . GLY A 1 354 ? 46.164 -13.322 -27.326 1.00 53.16 354 GLY A CA 1
ATOM 2914 C C . GLY A 1 354 ? 47.169 -14.286 -26.649 1.00 53.16 354 GLY A C 1
ATOM 2915 O O . GLY A 1 354 ? 47.539 -15.294 -27.227 1.00 53.16 354 GLY A O 1
ATOM 2916 N N . ASN A 1 355 ? 47.688 -14.109 -25.424 1.00 55.75 355 ASN A N 1
ATOM 2917 C CA . ASN A 1 355 ? 47.397 -13.276 -24.246 1.00 55.75 355 ASN A CA 1
ATOM 2918 C C . ASN A 1 355 ? 48.579 -12.336 -23.925 1.00 55.75 355 ASN A C 1
ATOM 2920 O O . ASN A 1 355 ? 49.727 -12.737 -24.062 1.00 55.75 355 ASN A O 1
ATOM 2924 N N . SER A 1 356 ? 48.275 -11.126 -23.436 1.00 61.19 356 SER A N 1
ATOM 2925 C CA . SER A 1 356 ? 49.180 -10.141 -22.804 1.00 61.19 356 SER A CA 1
ATOM 2926 C C . SER A 1 356 ? 50.600 -10.009 -23.390 1.00 61.19 356 SER A C 1
ATOM 2928 O O . SER A 1 356 ? 51.521 -10.721 -22.999 1.00 61.19 356 SER A O 1
ATOM 2930 N N . ILE A 1 357 ? 50.788 -8.999 -24.249 1.00 63.62 357 ILE A N 1
ATOM 2931 C CA . ILE A 1 357 ? 52.085 -8.584 -24.822 1.00 63.62 357 ILE A CA 1
ATOM 2932 C C . ILE A 1 357 ? 53.143 -8.404 -23.717 1.00 63.62 357 ILE A C 1
ATOM 2934 O O . ILE A 1 357 ? 52.882 -7.744 -22.704 1.00 63.62 357 ILE A O 1
ATOM 2938 N N . SER A 1 358 ? 54.340 -8.968 -23.923 1.00 64.12 358 SER A N 1
ATOM 2939 C CA . SER A 1 358 ? 55.442 -8.899 -22.955 1.00 64.12 358 SER A CA 1
ATOM 2940 C C . SER A 1 358 ? 55.905 -7.454 -22.727 1.00 64.12 358 SER A C 1
ATOM 2942 O O . SER A 1 358 ? 55.823 -6.605 -23.617 1.00 64.12 358 SER A O 1
ATOM 2944 N N . LYS A 1 359 ? 56.400 -7.151 -21.520 1.00 63.88 359 LYS A N 1
ATOM 2945 C CA . LYS A 1 359 ? 56.788 -5.786 -21.115 1.00 63.88 359 LYS A CA 1
ATOM 2946 C C . LYS A 1 359 ? 57.781 -5.144 -22.097 1.00 63.88 359 LYS A C 1
ATOM 2948 O O . LYS A 1 359 ? 57.565 -4.022 -22.534 1.00 63.88 359 LYS A O 1
ATOM 2953 N N . THR A 1 360 ? 58.772 -5.908 -22.550 1.00 67.12 360 THR A N 1
ATOM 2954 C CA . THR A 1 360 ? 59.790 -5.472 -23.516 1.00 67.12 360 THR A CA 1
ATOM 2955 C C . THR A 1 360 ? 59.205 -5.110 -24.884 1.00 67.12 360 THR A C 1
ATOM 2957 O O . THR A 1 360 ? 59.708 -4.224 -25.565 1.00 67.12 360 THR A O 1
ATOM 2960 N N . GLN A 1 361 ? 58.129 -5.781 -25.301 1.00 63.78 361 GLN A N 1
ATOM 2961 C CA . GLN A 1 361 ? 57.446 -5.492 -26.564 1.00 63.78 361 GLN A CA 1
ATOM 2962 C C . GLN A 1 361 ? 56.490 -4.298 -26.443 1.00 63.78 361 GLN A C 1
ATOM 2964 O O . GLN A 1 361 ? 56.367 -3.526 -27.392 1.00 63.78 361 GLN A O 1
ATOM 2969 N N . LYS A 1 362 ? 55.869 -4.100 -25.270 1.00 65.31 362 LYS A N 1
ATOM 2970 C CA . LYS A 1 362 ? 55.102 -2.882 -24.961 1.00 65.31 362 LYS A CA 1
ATOM 2971 C C . LYS A 1 362 ? 55.978 -1.633 -25.006 1.00 65.31 362 LYS A C 1
ATOM 2973 O O . LYS A 1 362 ? 55.569 -0.645 -25.609 1.00 65.31 362 LYS A O 1
ATOM 2978 N N . ASP A 1 363 ? 57.169 -1.695 -24.417 1.00 65.31 363 ASP A N 1
ATOM 2979 C CA . ASP A 1 363 ? 58.090 -0.555 -24.377 1.00 65.31 363 ASP A CA 1
ATOM 2980 C C . ASP A 1 363 ? 58.558 -0.170 -25.792 1.00 65.31 363 ASP A C 1
ATOM 2982 O O . ASP A 1 363 ? 58.539 1.006 -26.151 1.00 65.31 363 ASP A O 1
ATOM 2986 N N . ARG A 1 364 ? 58.826 -1.164 -26.651 1.00 63.94 364 ARG A N 1
ATOM 2987 C CA . ARG A 1 364 ? 59.194 -0.952 -28.061 1.00 63.94 364 ARG A CA 1
ATOM 2988 C C . ARG A 1 364 ? 58.070 -0.316 -28.892 1.00 63.94 364 ARG A C 1
ATOM 2990 O O . ARG A 1 364 ? 58.325 0.537 -29.736 1.00 63.94 364 ARG A O 1
ATOM 2997 N N . PHE A 1 365 ? 56.819 -0.708 -28.644 1.00 62.22 365 PHE A N 1
ATOM 2998 C CA . PHE A 1 365 ? 55.651 -0.124 -29.314 1.00 62.22 365 PHE A CA 1
ATOM 2999 C C . PHE A 1 365 ? 55.391 1.324 -28.864 1.00 62.22 365 PHE A C 1
ATOM 3001 O O . PHE A 1 365 ? 55.046 2.180 -29.677 1.00 62.22 365 PHE A O 1
ATOM 3008 N N . LEU A 1 366 ? 55.594 1.618 -27.575 1.00 62.81 366 LEU A N 1
ATOM 3009 C CA . LEU A 1 366 ? 55.465 2.970 -27.026 1.00 62.81 366 LEU A CA 1
ATOM 3010 C C . LEU A 1 366 ? 56.576 3.915 -27.513 1.00 62.81 366 LEU A C 1
ATOM 3012 O O . LEU A 1 366 ? 56.300 5.095 -27.724 1.00 62.81 366 LEU A O 1
ATOM 3016 N N . GLU A 1 367 ? 57.797 3.418 -27.737 1.00 63.44 367 GLU A N 1
ATOM 3017 C CA . GLU A 1 367 ? 58.869 4.183 -28.394 1.00 63.44 367 GLU A CA 1
ATOM 3018 C C . GLU A 1 367 ? 58.513 4.544 -29.841 1.00 63.44 367 GLU A C 1
ATOM 3020 O O . GLU A 1 367 ? 58.573 5.718 -30.201 1.00 63.44 367 GLU A O 1
ATOM 3025 N N . MET A 1 368 ? 58.040 3.579 -30.639 1.00 58.53 368 MET A N 1
ATOM 3026 C CA . MET A 1 368 ? 57.623 3.838 -32.027 1.00 58.53 368 MET A CA 1
ATOM 3027 C C . MET A 1 368 ? 56.477 4.859 -32.120 1.00 58.53 368 MET A C 1
ATOM 3029 O O . MET A 1 368 ? 56.480 5.723 -32.996 1.00 58.53 368 MET A O 1
ATOM 3033 N N . LEU A 1 369 ? 55.507 4.801 -31.200 1.00 54.69 369 LEU A N 1
ATOM 3034 C CA . LEU A 1 369 ? 54.423 5.787 -31.127 1.00 54.69 369 LEU A CA 1
ATOM 3035 C C . LEU A 1 369 ? 54.929 7.190 -30.770 1.00 54.69 369 LEU A C 1
ATOM 3037 O O . LEU A 1 369 ? 54.420 8.173 -31.306 1.00 54.69 369 LEU A O 1
ATOM 3041 N N . ARG A 1 370 ? 55.934 7.303 -29.893 1.00 56.06 370 ARG A N 1
ATOM 3042 C CA . ARG A 1 370 ? 56.552 8.597 -29.564 1.00 56.06 370 ARG A CA 1
ATOM 3043 C C . ARG A 1 370 ? 57.282 9.194 -30.763 1.00 56.06 370 ARG A C 1
ATOM 3045 O O . ARG A 1 370 ? 57.108 10.380 -31.021 1.00 56.06 370 ARG A O 1
ATOM 3052 N N . GLU A 1 371 ? 58.036 8.397 -31.518 1.00 54.00 371 GLU A N 1
ATOM 3053 C CA . GLU A 1 371 ? 58.712 8.874 -32.734 1.00 54.00 371 GLU A CA 1
ATOM 3054 C C . GLU A 1 371 ? 57.717 9.325 -33.812 1.00 54.00 371 GLU A C 1
ATOM 3056 O O . GLU A 1 371 ? 57.912 10.365 -34.445 1.00 54.00 371 GLU A O 1
ATOM 3061 N N . TRP A 1 372 ? 56.605 8.604 -33.972 1.00 47.34 372 TRP A N 1
ATOM 3062 C CA . TRP A 1 372 ? 55.563 8.957 -34.937 1.00 47.34 372 TRP A CA 1
ATOM 3063 C C . TRP A 1 372 ? 54.820 10.254 -34.569 1.00 47.34 372 TRP A C 1
ATOM 3065 O O . TRP A 1 372 ? 54.582 11.097 -35.433 1.00 47.34 372 TRP A O 1
ATOM 3075 N N . VAL A 1 373 ? 54.523 10.471 -33.282 1.00 50.50 373 VAL A N 1
ATOM 3076 C CA . VAL A 1 373 ? 53.921 11.727 -32.791 1.00 50.50 373 VAL A CA 1
ATOM 3077 C C . VAL A 1 373 ? 54.873 12.918 -32.963 1.00 50.50 373 VAL A C 1
ATOM 3079 O O . VAL A 1 373 ? 54.426 14.011 -33.303 1.00 50.50 373 VAL A O 1
ATOM 3082 N N . ILE A 1 374 ? 56.185 12.715 -32.798 1.00 52.66 374 ILE A N 1
ATOM 3083 C CA . ILE A 1 374 ? 57.200 13.756 -33.038 1.00 52.66 374 ILE A CA 1
ATOM 3084 C C . ILE A 1 374 ? 57.292 14.114 -34.533 1.00 52.66 374 ILE A C 1
ATOM 3086 O O . ILE A 1 374 ? 57.476 15.283 -34.873 1.00 52.66 374 ILE A O 1
ATOM 3090 N N . LEU A 1 375 ? 57.129 13.139 -35.435 1.00 46.31 375 LEU A N 1
ATOM 3091 C CA . LEU A 1 375 ? 57.117 13.365 -36.886 1.00 46.31 375 LEU A CA 1
ATOM 3092 C C . LEU A 1 375 ? 55.875 14.134 -37.364 1.00 46.31 375 LEU A C 1
ATOM 3094 O O . LEU A 1 375 ? 55.990 14.960 -38.264 1.00 46.31 375 LEU A O 1
ATOM 3098 N N . GLN A 1 376 ? 54.717 13.923 -36.735 1.00 43.06 376 GLN A N 1
ATOM 3099 C CA . GLN A 1 376 ? 53.474 14.642 -37.051 1.00 43.06 376 GLN A CA 1
ATOM 3100 C C . GLN A 1 376 ? 53.439 16.088 -36.523 1.00 43.06 376 GLN A C 1
ATOM 3102 O O . GLN A 1 376 ? 52.608 16.865 -36.969 1.00 43.06 376 GLN A O 1
ATOM 3107 N N . GLN A 1 377 ? 54.330 16.476 -35.601 1.00 43.72 377 GLN A N 1
ATOM 3108 C CA . GLN A 1 377 ? 54.466 17.868 -35.134 1.00 43.72 377 GLN A CA 1
ATOM 3109 C C . GLN A 1 377 ? 55.449 18.711 -35.970 1.00 43.72 377 GLN A C 1
ATOM 3111 O O . GLN A 1 377 ? 55.622 19.898 -35.698 1.00 43.72 377 GLN A O 1
ATOM 3116 N N . LYS A 1 378 ? 56.126 18.106 -36.955 1.00 43.28 378 LYS A N 1
ATOM 3117 C CA . LYS A 1 378 ? 57.063 18.780 -37.874 1.00 43.28 378 LYS A CA 1
ATOM 3118 C C . LYS A 1 378 ? 56.515 18.969 -39.296 1.00 43.28 378 LYS A C 1
ATOM 3120 O O . LYS A 1 378 ? 57.245 19.481 -40.144 1.00 43.28 378 LYS A O 1
ATOM 3125 N N . ILE A 1 379 ? 55.270 18.564 -39.540 1.00 39.28 379 ILE A N 1
ATOM 3126 C CA . ILE A 1 379 ? 54.471 18.846 -40.743 1.00 39.28 379 ILE A CA 1
ATOM 3127 C C . ILE A 1 379 ? 53.400 19.846 -40.318 1.00 39.28 379 ILE A C 1
ATOM 3129 O O . ILE A 1 379 ? 53.157 20.798 -41.090 1.00 39.28 379 ILE A O 1
#

Mean predicted aligned error: 18.61 Å

Foldseek 3Di:
DALVVVLLVLLVCLQVVNLDDDDPVDDVVNVVVVVVVVVVVCCVVVVDPPQVDWDWDWDADPVPRDIDIDTDDDDDDDDDDDDQDFDKDFQLVWKAKQDDDPPDDCVSHVDHDPAAADAPVVLVVADFDQPAQEWEAEQDPDTGHHPDDCPDPQKDAAWWWWAAQKAARPIDTDHTIYGHHRTIIIDTPDCQFDPVLLVSSQCVSCRVVQRVQFDDDPITGHPCNVNRGDIDTGGGSVSSVVSSVSSVVCVVVSVVVNVVVVVVVVCVVVVVVVVVVVVVVCVVVVVPDDPPDPDDDPPVVVVVVVVVVVVVCVVPVPPDPPDQWDADPPPRDIDHDDDDDDDDCVRVDPDDDDDDDDPVVVVVVVVVVVVVVVVVVVD

Sequence (379 aa):
MTAEQLRKSILQWAIQGKLTKQNPSESAVDLLNEIRLEKDKLIKENKIKKDDFTNSFIYKNTSDNCYYEKFETTNSESKEQQKTSIKIMKLWEVVYFDKKFKGVEKYKQNKILKYKHVSSEELNSIKKDNNGKVRLLSTGKLDGFCNIDLDDSRVNFGEVITIPTGGSAIIKYHNGYFIDSLNILMESKNDDLYDLKYIYYCLLEQNDYIQQCFKGSSIQHPDMKKIAEISLFFPNIEIQRDIVKTIELLEPFIAIYSKLFSELELLRNEFPKKLQKSILNYAMEGKLVSNNSDKDLDVDELLLITKKEQQKLQLNKDQLKQSIIYKNISDNSYYENQNFLEVQLGLISNIYTGNSISKTQKDRFLEMLREWVILQQKI

Radius of gyration: 37.97 Å; Cα contacts (8 Å, |Δi|>4): 416; chains: 1; bounding box: 89×68×108 Å

Secondary structure (DSSP, 8-state):
--HHHHHHHHHHHHHTT-SS---TT--HHHHHHHHHHHHHHHHHTTSS-GGG--EEEEEE-TTT--EEEEEE--S----------PEEEEHHHHEEESS--TTS-GGGGSSB----EE-HHHHHHSPP-TT-SEEEE-SSS---EE---TT-TT-EEEEEEEEESSSS---EEEEEEEEEESEEEEEES-TTT--HHHHHHHHHHTHHHHHHTEE-SSS-EE-HHHHTT-EEEE--HHHHHHHHHHHHHHHHHHHHHHHHHHHHHHHHHHHHHHHHHHHHHHHHTTTTS----S----HHHHHHHHHHHHHHHHH-TTS-----EEEPTTT--EEE-SS-----HHHHS----SS---HHHHHHHHHHHHHHHHHHT--

Organism: NCBI:txid1179777

pLDDT: mean 73.16, std 19.29, range [33.84, 97.31]

InterPro domains:
  IPR000055 Type I restriction modification DNA specificity domain [PF01420] (105-265)
  IPR044946 Type I restriction modification DNA specificity domain superfamily [G3DSA:3.90.220.20] (65-288)
  IPR051212 Type I restriction enzyme S subunit [PTHR43140] (154-316)

=== Feature glossary ===
A reading guide for the features in this record.

Start from the sequence.

  · This is the polypeptide sequence — one letter per residue, N-terminus first. Length ranges from a few dozen residues for small domains to over a thousand for large multi-domain proteins.

Fold it, and you get atomic coordinates and the backbone conformation that goes with them.

  · Structure coordinates are given as an mmCIF _atom_site loop: one row per atom with element, residue name, chain id, sequence number, and x/y/z position in Å. Only the four main-chain atoms per residue are included here; side chains are omitted to keep the record compact.

  · Backbone dihedral angles. Every residue except chain termini has a φ (preceding-C → N → Cα → C) and a ψ (N → Cα → C → next-N). They are reported in degrees following the IUPAC sign convention. Secondary structure is essentially a statement about which (φ, ψ) basin each residue occupies.

  · The SS8 string is DSSP's per-residue secondary-structure call. α-helix (H) means an i→i+4 H-bond ladder; β-strand (E) means the residue participates in a β-sheet; 3₁₀ (G) and π (I) are tighter and wider helices; T/S are turns/bends; '-' is loop.

  · SS3 is a coarse helix/strand/coil call (letters a/b/c) made by the P-SEA algorithm from inter-Cα distances and dihedrals. It is less detailed than DSSP but needs only Cα positions.

Summarize the fold with a handful of shape descriptors and a per-residue structural alphabet.

  · Radius of gyration (Rg) is the root-mean-square distance of Cα atoms from their centroid — a single number for overall size and compactness. A globular domain of N residues has Rg ≈ 2.2·N^0.38 Å; an extended or disordered chain has a much larger Rg. The Cα contact count is the number of residue pairs whose Cα atoms are within 8 Å and are more than four positions apart in sequence — a standard proxy for tertiary packing density. The bounding box is the smallest axis-aligned box enclosing all Cα atoms.

  · The Foldseek 3Di string encodes local tertiary geometry as a 20-letter alphabet — one character per residue — derived from the relative positions of nearby Cα atoms. Unlike the amino-acid sequence, 3Di is a direct function of the 3D structure, so two proteins with the same fold have similar 3Di strings even at low sequence identity.

  · Solvent-accessible surface area (SASA) is the area in Å² traced out by the centre of a 1.4 Å probe sphere (a water molecule) rolled over the protein's van der Waals surface (Shrake–Rupley / Lee–Richards construction). Buried residues have near-zero SASA; fully exposed residues can exceed 200 Å². The total SASA scales roughly with the number of surface residues.

Ask how reliable the model is.

  · pLDDT (predicted Local Distance Difference Test) is AlphaFold's per-residue confidence score, ranging from 0 to 100. Values above 90 indicate high confidence (typically well-packed cores); 70–90 is confident; 50–70 low confidence; below 50 usually means the region is disordered or the prediction is unreliable there. AlphaFold stores pLDDT in the mmCIF B-factor column.

  · B-factor (Debye–Waller factor) reflects atomic displacement in the crystal lattice. It is an experimental observable (units Å²), not a prediction; low values mean the atom is pinned down, high values mean it moves or is heterogeneous across the crystal.

  · Predicted Aligned Error (PAE) is an AlphaFold confidence matrix: entry (i, j) is the expected error in the position of residue j, in ångströms, when the prediction is superimposed on the true structure at residue i. Low PAE within a block of residues means that block is internally rigid and well-predicted; high PAE between two blocks means their relative placement is uncertain even if each block individually is confident.

Place it in context: what it resembles, what it is annotated as, and how it looks.

  · Nearest PDB neighbors are the top structural matches found by Foldseek when searching this structure against the entire Protein Data Bank. Each hit reports a TM-score (0 to 1; >0.5 almost always implies the same fold) and an E-value. These are *structural* homologs — they may share no detectable sequence similarity.

  · Functional annotations link the protein to curated databases. InterPro entries identify conserved domains and families by matching the sequence against member-database signatures (Pfam, PROSITE, CDD, …). Gene Ontology (GO) terms describe molecular function, biological process, and cellular component in a controlled vocabulary. CATH places the structure in a hierarchical fold classification (Class/Architecture/Topology/Homologous-superfamily). The organism is the source species.

  · Three diagnostic plots accompany the record. The Cα contact map visualizes the tertiary structure as a 2D adjacency matrix (8 Å cutoff, sequence-local contacts suppressed). The Ramachandran plot shows the distribution of backbone (φ, ψ) torsions, with points in the α and β basins reflecting secondary structure content. The PAE plot shows AlphaFold's inter-residue confidence as a color matrix.

  · Six rendered views show the 3D structure from the faces of a cube — i.e. along ±x, ±y, ±z. Rendering representation is drawn randomly per protein from cartoon (secondary-structure ribbons), sticks (backbone bonds), or molecular surface; coloring is either N→C rainbow (blue at the N-terminus through red at the C-terminus) or one color per chain.